Protein AF-A0AAD4MTK5-F1 (afdb_monomer_lite)

Sequence (621 aa):
MAFNGNLNHSFLPPDRYSRLIFHDARQKVRPLRPNRRDISMQPANNYTGFTRRPPPLSAYEHNFPVCVRSSTPVPTSRSRTVERKEDSDLRLTLMQKHLEAEQAKRMDVEKQIAVLTESYKTRIIGLESQLKECENSSSTIEELKKELKNKQKNELTAAQKCFDNLQQKDQELDKLGKRLEQKLRKYKSAAYKITAENKQYKKKLREADEREKSYRHSIIYNQAGNSKRLQVELESVPLRSAQREAEKIFYMQKLREQIDGLQICNDTLNSHIEQLEAEKKELKSQMEKGNEEFKGELERYKVELESTKSQNEQLKAINDGLQESSQKLMEIKKENSKLKGDLKRLQADLDSKADALYELRNKETERLMNSLAQNSGEACTDSPKVELEACQTELEKCIADLEKVQDDMIGIAAERDRFKEQLKIASENLEITEQKLRKAGVRMPAQECQQRNDEVNELMRKLDTCQEELENAKVDLQNCRDDVRGITAERDYVKEALEDSTQKFEKLNLMLDKELTQQRKAENEKLQQEIANSREVKAELVKAKKSIEVLSAKNEKLLTEWQRTSNLYIQSLTSQSNNDCKNFMDNQGPCPSMPDVVDEVIDLSDDDEMNPSKSKKNKQS

Foldseek 3Di:
DDDDDDDDDDDDDDDDDDDDDDDDDDDDDDDDDDDDDDDDDDDDDDDDDDDDDDDDDDDDDDDDDDDDDDDDDDDDDDDPDDPPVVVVVVVVVVVVVVVVVVVVVVVVVVVVVVVVVVVVVVVVVVVVVVVVVVVVVVVVVVVVVVVVVVVVVVVVVVVVVVVVVVVVVVVVVVVVVVVVVVVVVVVVVVVVVVVVVVVVVVVVVVVVVVVVVVVVVVVVVVVVVPPPPPDDDDDDDPVVVVVVVVVVVVVVVVVVVVVVVVVVVVVVVVVVVVVVVVVVVVVVVVVVVVVVVVVVVVVVVVVVVVVVVVVVVVVVVVVVVVVVVVVVVVVVVVVVVVVVVVVVVVVVVVVVVVVVVVVVVVVVVVVVVVVCVVPPDDDDDDPDPVVVVVVVVVVVVVVVVLVVVVVVLVVVVVVVVVVVVVVVVVVVVVVVVVVVCVVVVPDDDVVVVVVVVVVVVVVVVVVVVVVVVSVVVVVVSVVVVVVVVVVVVVVVVVVVVVVVVVVVVVVVVVVVVVVVVVVVVVVVVVVVVVVVVVVVVVVVVVVVVVVVVVVVVVVVVVVVVVVVVVVVVVVVVVVVVVVVVVVPVPDDDDDDDDDDDDDDPPDPDDDDDPDDDDDDDDDDD

Structure (mmCIF, N/CA/C/O backbone):
data_AF-A0AAD4MTK5-F1
#
_entry.id   AF-A0AAD4MTK5-F1
#
loop_
_atom_site.group_PDB
_atom_site.id
_atom_site.type_symbol
_atom_site.label_atom_id
_atom_site.label_alt_id
_atom_site.label_comp_id
_atom_site.label_asym_id
_atom_site.label_entity_id
_atom_site.label_seq_id
_atom_site.pdbx_PDB_ins_code
_atom_site.Cartn_x
_atom_site.Cartn_y
_atom_site.Cartn_z
_atom_site.occupancy
_atom_site.B_iso_or_equiv
_atom_site.auth_seq_id
_atom_site.auth_comp_id
_atom_site.auth_asym_id
_atom_site.auth_atom_id
_atom_site.pdbx_PDB_model_num
ATOM 1 N N . MET A 1 1 ? 25.275 39.234 -56.943 1.00 37.34 1 MET A N 1
ATOM 2 C CA . MET A 1 1 ? 24.036 39.835 -56.401 1.00 37.34 1 MET A CA 1
ATOM 3 C C . MET A 1 1 ? 23.460 38.871 -55.367 1.00 37.34 1 MET A C 1
ATOM 5 O O . MET A 1 1 ? 23.686 37.681 -55.519 1.00 37.34 1 MET A O 1
ATOM 9 N N . ALA A 1 2 ? 22.875 39.427 -54.301 1.00 40.09 2 ALA A N 1
ATOM 10 C CA . ALA A 1 2 ? 22.483 38.873 -52.988 1.00 40.09 2 ALA A CA 1
ATOM 11 C C . ALA A 1 2 ? 21.782 37.483 -52.985 1.00 40.09 2 ALA A C 1
ATOM 13 O O . ALA A 1 2 ? 21.247 37.087 -54.009 1.00 40.09 2 ALA A O 1
ATOM 14 N N . PHE A 1 3 ? 21.732 36.670 -51.918 1.00 37.09 3 PHE A N 1
ATOM 15 C CA . PHE A 1 3 ? 21.602 36.927 -50.474 1.00 37.09 3 PHE A CA 1
ATOM 16 C C . PHE A 1 3 ? 22.231 35.770 -49.659 1.00 37.09 3 PHE A C 1
ATOM 18 O O . PHE A 1 3 ? 22.005 34.603 -49.965 1.00 37.09 3 PHE A O 1
ATOM 25 N N . ASN A 1 4 ? 22.974 36.107 -48.600 1.00 42.88 4 ASN A N 1
ATOM 26 C CA . ASN A 1 4 ? 23.455 35.198 -47.552 1.00 42.88 4 ASN A CA 1
ATOM 27 C C . ASN A 1 4 ? 22.567 35.371 -46.310 1.00 42.88 4 ASN A C 1
ATOM 29 O O . ASN A 1 4 ? 22.383 36.499 -45.858 1.00 42.88 4 ASN A O 1
ATOM 33 N N . GLY A 1 5 ? 22.085 34.271 -45.730 1.00 37.62 5 GLY A N 1
ATOM 34 C CA . GLY A 1 5 ? 21.400 34.239 -44.435 1.00 37.62 5 GLY A CA 1
ATOM 35 C C . GLY A 1 5 ? 21.962 33.108 -43.583 1.00 37.62 5 GLY A C 1
ATOM 36 O O . GLY A 1 5 ? 21.460 31.992 -43.626 1.00 37.62 5 GLY A O 1
ATOM 37 N N . ASN A 1 6 ? 23.043 33.399 -42.859 1.00 38.56 6 ASN A N 1
ATOM 38 C CA . ASN A 1 6 ? 23.745 32.478 -41.968 1.00 38.56 6 ASN A CA 1
ATOM 39 C C . ASN A 1 6 ? 23.357 32.828 -40.521 1.00 38.56 6 ASN A C 1
ATOM 41 O O . ASN A 1 6 ? 23.722 33.901 -40.040 1.00 38.56 6 ASN A O 1
ATOM 45 N N . LEU A 1 7 ? 22.627 31.949 -39.832 1.00 43.53 7 LEU A N 1
ATOM 46 C CA . LEU A 1 7 ? 22.365 32.043 -38.391 1.00 43.53 7 LEU A CA 1
ATOM 47 C C . LEU A 1 7 ? 23.178 30.959 -37.677 1.00 43.53 7 LEU A C 1
ATOM 49 O O . LEU A 1 7 ? 22.771 29.805 -37.587 1.00 43.53 7 LEU A O 1
ATOM 53 N N . ASN A 1 8 ? 24.352 31.356 -37.184 1.00 37.06 8 ASN A N 1
ATOM 54 C CA . ASN A 1 8 ? 25.157 30.582 -36.246 1.00 37.06 8 ASN A CA 1
ATOM 55 C C . A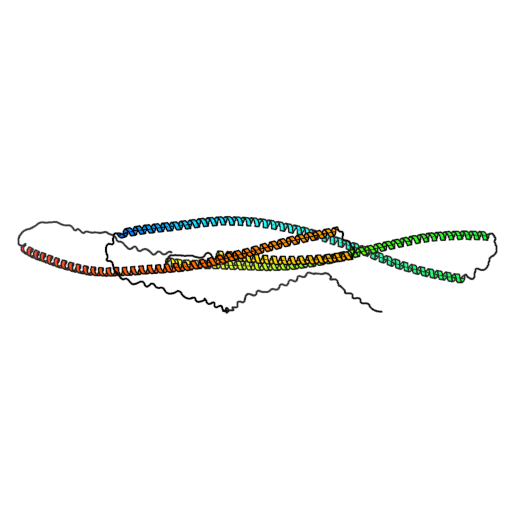SN A 1 8 ? 24.662 30.865 -34.822 1.00 37.06 8 ASN A C 1
ATOM 57 O O . ASN A 1 8 ? 24.884 31.959 -34.305 1.00 37.06 8 ASN A O 1
ATOM 61 N N . HIS A 1 9 ? 24.051 29.874 -34.171 1.00 41.12 9 HIS A N 1
ATOM 62 C CA . HIS A 1 9 ? 23.917 29.858 -32.717 1.00 41.12 9 HIS A CA 1
ATOM 63 C C . HIS A 1 9 ? 25.141 29.174 -32.101 1.00 41.12 9 HIS A C 1
ATOM 65 O O . HIS A 1 9 ? 25.381 27.982 -32.273 1.00 41.12 9 HIS A O 1
ATOM 71 N N . SER A 1 10 ? 25.925 29.971 -31.387 1.00 36.31 10 SER A N 1
ATOM 72 C CA . SER A 1 10 ? 27.044 29.572 -30.543 1.00 36.31 10 SER A CA 1
ATOM 73 C C . SER A 1 10 ? 26.555 28.855 -29.280 1.00 36.31 10 SER A C 1
ATOM 75 O O . SER A 1 10 ? 25.963 29.484 -28.405 1.00 36.31 10 SER A O 1
ATOM 77 N N . PHE A 1 11 ? 26.849 27.558 -29.168 1.00 39.09 11 PHE A N 1
ATOM 78 C CA . PHE A 1 11 ? 26.821 26.811 -27.909 1.00 39.09 11 PHE A CA 1
ATOM 79 C C . PHE A 1 11 ? 28.220 26.857 -27.279 1.00 39.09 11 PHE A C 1
ATOM 81 O O . PHE A 1 11 ? 29.185 26.343 -27.846 1.00 39.09 11 PHE A O 1
ATOM 88 N N . LEU A 1 12 ? 28.331 27.506 -26.120 1.00 41.00 12 LEU A N 1
ATOM 89 C CA . LEU A 1 12 ? 29.497 27.434 -25.236 1.00 41.00 12 LEU A CA 1
ATOM 90 C C . LEU A 1 12 ? 29.438 26.137 -24.401 1.00 41.00 12 LEU A C 1
ATOM 92 O O . LEU A 1 12 ? 28.340 25.716 -24.033 1.00 41.00 12 LEU A O 1
ATOM 96 N N . PRO A 1 13 ? 30.582 25.514 -24.063 1.00 46.22 13 PRO A N 1
ATOM 97 C CA . PRO A 1 13 ? 30.622 24.346 -23.188 1.00 46.22 13 PRO A CA 1
ATOM 98 C C . PRO A 1 13 ? 30.646 24.764 -21.703 1.00 46.22 13 PRO A C 1
ATOM 100 O O . PRO A 1 13 ? 31.286 25.765 -21.372 1.00 46.22 13 PRO A O 1
ATOM 103 N N . PRO A 1 14 ? 30.015 24.011 -20.781 1.00 52.25 14 PRO A N 1
ATOM 104 C CA . PRO A 1 14 ? 30.216 24.223 -19.357 1.00 52.25 14 PRO A CA 1
ATOM 105 C C . PRO A 1 14 ? 31.459 23.457 -18.901 1.00 52.25 14 PRO A C 1
ATOM 107 O O . PRO A 1 14 ? 31.506 22.225 -18.928 1.00 52.25 14 PRO A O 1
ATOM 110 N N . ASP A 1 15 ? 32.469 24.214 -18.484 1.00 44.22 15 ASP A N 1
ATOM 111 C CA . ASP A 1 15 ? 33.657 23.679 -17.840 1.00 44.22 15 ASP A CA 1
ATOM 112 C C . ASP A 1 15 ? 33.429 23.448 -16.340 1.00 44.22 15 ASP A C 1
ATOM 114 O O . ASP A 1 15 ? 32.624 24.100 -15.671 1.00 44.22 15 ASP A O 1
ATOM 118 N N . ARG A 1 16 ? 34.172 22.464 -15.843 1.00 48.12 16 ARG A N 1
ATOM 119 C CA . ARG A 1 16 ? 34.209 21.944 -14.472 1.00 48.12 16 ARG A CA 1
ATOM 120 C C . ARG A 1 16 ? 34.618 23.025 -13.461 1.00 48.12 16 ARG A C 1
ATOM 122 O O . ARG A 1 16 ? 35.443 23.861 -13.791 1.00 48.12 16 ARG A O 1
ATOM 129 N N . TYR A 1 17 ? 34.120 22.939 -12.222 1.00 40.00 17 TYR A N 1
ATOM 130 C CA . TYR A 1 17 ? 34.888 22.928 -10.954 1.00 40.00 17 TYR A CA 1
ATOM 131 C C . TYR A 1 17 ? 33.959 23.188 -9.753 1.00 40.00 17 TYR A C 1
ATOM 133 O O . TYR A 1 17 ? 33.765 24.316 -9.307 1.00 40.00 17 TYR A O 1
ATOM 141 N N . SER A 1 18 ? 33.436 22.110 -9.170 1.00 36.66 18 SER A N 1
ATOM 142 C CA . SER A 1 18 ? 32.829 22.111 -7.837 1.00 36.66 18 SER A CA 1
ATOM 143 C C . SER A 1 18 ? 33.950 22.110 -6.792 1.00 36.66 18 SER A C 1
ATOM 145 O O . SER A 1 18 ? 34.540 21.068 -6.508 1.00 36.66 18 SER A O 1
ATOM 147 N N . ARG A 1 19 ? 34.283 23.277 -6.230 1.00 36.41 19 ARG A N 1
ATOM 148 C CA . ARG A 1 19 ? 35.091 23.378 -5.006 1.00 36.41 19 ARG A CA 1
ATOM 149 C C . ARG A 1 19 ? 34.169 23.554 -3.804 1.00 36.41 19 ARG A C 1
ATOM 151 O O . ARG A 1 19 ? 33.497 24.568 -3.660 1.00 36.41 19 ARG A O 1
ATOM 158 N N . LEU A 1 20 ? 34.195 22.532 -2.955 1.00 43.53 20 LEU A N 1
ATOM 159 C CA . LEU A 1 20 ? 33.837 22.537 -1.541 1.00 43.53 20 LEU A CA 1
ATOM 160 C C . LEU A 1 20 ? 34.254 23.833 -0.834 1.00 43.53 20 LEU A C 1
ATOM 162 O O . LEU A 1 20 ? 35.450 24.101 -0.763 1.00 43.53 20 LEU A O 1
ATOM 166 N N . ILE A 1 21 ? 33.295 24.535 -0.222 1.00 39.69 21 ILE A N 1
ATOM 167 C CA . ILE A 1 21 ? 33.479 25.253 1.049 1.00 39.69 21 ILE A CA 1
ATOM 168 C C . ILE A 1 21 ? 32.164 25.135 1.838 1.00 39.69 21 ILE A C 1
ATOM 170 O O . ILE A 1 21 ? 31.184 25.811 1.540 1.00 39.69 21 ILE A O 1
ATOM 174 N N . PHE A 1 22 ? 32.143 24.262 2.849 1.00 36.38 22 PHE A N 1
ATOM 175 C CA . PHE A 1 22 ? 31.174 24.340 3.942 1.00 36.38 22 PHE A CA 1
ATOM 176 C C . PHE A 1 22 ? 31.601 25.503 4.839 1.00 36.38 22 PHE A C 1
ATOM 178 O O . PHE A 1 22 ? 32.640 25.418 5.492 1.00 36.38 22 PHE A O 1
ATOM 185 N N . HIS A 1 23 ? 30.814 26.580 4.871 1.00 38.41 23 HIS A N 1
ATOM 186 C CA . HIS A 1 23 ? 30.919 27.579 5.927 1.00 38.41 23 HIS A CA 1
ATOM 187 C C . HIS A 1 23 ? 29.821 27.349 6.962 1.00 38.41 23 HIS A C 1
ATOM 189 O O . HIS A 1 23 ? 28.627 27.486 6.708 1.00 38.41 23 HIS A O 1
ATOM 195 N N . ASP A 1 24 ? 30.308 26.966 8.132 1.00 43.88 24 ASP A N 1
ATOM 196 C CA . ASP A 1 24 ? 29.652 26.874 9.421 1.00 43.88 24 ASP A CA 1
ATOM 197 C C . ASP A 1 24 ? 28.956 28.206 9.768 1.00 43.88 24 ASP A C 1
ATOM 199 O O . ASP A 1 24 ? 29.605 29.248 9.884 1.00 43.88 24 ASP A O 1
ATOM 203 N N . ALA A 1 25 ? 27.631 28.184 9.925 1.00 39.53 25 ALA A N 1
ATOM 204 C CA . ALA A 1 25 ? 26.854 29.314 10.423 1.00 39.53 25 ALA A CA 1
ATOM 205 C C . ALA A 1 25 ? 25.934 28.844 11.552 1.00 39.53 25 ALA A C 1
ATOM 207 O O . ALA A 1 25 ? 24.744 28.581 11.387 1.00 39.53 25 ALA A O 1
ATOM 208 N N . ARG A 1 26 ? 26.527 28.777 12.745 1.00 41.78 26 ARG A N 1
ATOM 209 C CA . ARG A 1 26 ? 25.822 28.811 14.026 1.00 41.78 26 ARG A CA 1
ATOM 210 C C . ARG A 1 26 ? 24.944 30.063 14.088 1.00 41.78 26 ARG A C 1
ATOM 212 O O . ARG A 1 26 ? 25.461 31.158 14.299 1.00 41.78 26 ARG A O 1
ATOM 219 N N . GLN A 1 27 ? 23.625 29.906 14.027 1.00 39.84 27 GLN A N 1
ATOM 220 C CA . GLN A 1 27 ? 22.711 30.897 14.591 1.00 39.84 27 GLN A CA 1
ATOM 221 C C . GLN A 1 27 ? 21.970 30.316 15.792 1.00 39.84 27 GLN A C 1
ATOM 223 O O . GLN A 1 27 ? 21.125 29.432 15.704 1.00 39.84 27 GLN A O 1
ATOM 228 N N . LYS A 1 28 ? 22.362 30.854 16.948 1.00 44.47 28 LYS A N 1
ATOM 229 C CA . LYS A 1 28 ? 21.660 30.794 18.223 1.00 44.47 28 LYS A CA 1
ATOM 230 C C . LYS A 1 28 ? 20.268 31.407 18.046 1.00 44.47 28 LYS A C 1
ATOM 232 O O . LYS A 1 28 ? 20.177 32.608 17.813 1.00 44.47 28 LYS A O 1
ATOM 237 N N . VAL A 1 29 ? 19.211 30.638 18.285 1.00 36.72 29 VAL A N 1
ATOM 238 C CA . VAL A 1 29 ? 17.901 31.197 18.639 1.00 36.72 29 VAL A CA 1
ATOM 239 C C . VAL A 1 29 ? 17.520 30.656 20.013 1.00 36.72 29 VAL A C 1
ATOM 241 O O . VAL A 1 29 ? 17.461 29.451 20.245 1.00 36.72 29 VAL A O 1
ATOM 244 N N . ARG A 1 30 ? 17.381 31.592 20.954 1.00 37.56 30 ARG A N 1
ATOM 245 C CA . ARG A 1 30 ? 16.970 31.387 22.347 1.00 37.56 30 ARG A CA 1
ATOM 246 C C . ARG A 1 30 ? 15.492 30.969 22.437 1.00 37.56 30 ARG A C 1
ATOM 248 O O . ARG A 1 30 ? 14.726 31.259 21.522 1.00 37.56 30 ARG A O 1
ATOM 255 N N . PRO A 1 31 ? 15.081 30.342 23.555 1.00 45.62 31 PRO A N 1
ATOM 256 C CA . PRO A 1 31 ? 13.741 29.799 23.724 1.00 45.62 31 PRO A CA 1
ATOM 257 C C . PRO A 1 31 ? 12.745 30.899 24.109 1.00 45.62 31 PRO A C 1
ATOM 259 O O . PRO A 1 31 ? 13.020 31.699 25.004 1.00 45.62 31 PRO A O 1
ATOM 262 N N . LEU A 1 32 ? 11.562 30.897 23.494 1.00 35.44 32 LEU A N 1
ATOM 263 C CA . LEU A 1 32 ? 10.401 31.621 24.008 1.00 35.44 32 LEU A CA 1
ATOM 264 C C . LEU A 1 32 ? 9.486 30.631 24.731 1.00 35.44 32 LEU A C 1
ATOM 266 O O . LEU A 1 32 ? 8.915 29.718 24.139 1.00 35.44 32 LEU A O 1
ATOM 270 N N . ARG A 1 33 ? 9.416 30.810 26.050 1.00 39.12 33 ARG A N 1
ATOM 271 C CA . ARG A 1 33 ? 8.432 30.218 26.962 1.00 39.12 33 ARG A CA 1
ATOM 272 C C . ARG A 1 33 ? 7.145 31.079 26.982 1.00 39.12 33 ARG A C 1
ATOM 274 O O . ARG A 1 33 ? 7.134 32.154 26.387 1.00 39.12 33 ARG A O 1
ATOM 281 N N . PRO A 1 34 ? 6.052 30.587 27.595 1.00 46.91 34 PRO A N 1
ATOM 282 C CA . PRO A 1 34 ? 4.705 30.648 27.038 1.00 46.91 34 PRO A CA 1
ATOM 283 C C . PRO A 1 34 ? 3.917 31.876 27.496 1.00 46.91 34 PRO A C 1
ATOM 285 O O . PRO A 1 34 ? 4.062 32.325 28.631 1.00 46.91 34 PRO A O 1
ATOM 288 N N . ASN A 1 35 ? 2.999 32.346 26.649 1.00 38.03 35 ASN A N 1
ATOM 289 C CA . ASN A 1 35 ? 1.960 33.283 27.062 1.00 38.03 35 ASN A CA 1
ATOM 290 C C . ASN A 1 35 ? 0.647 32.536 27.315 1.00 38.03 35 ASN A C 1
ATOM 292 O O . ASN A 1 35 ? -0.043 32.120 26.388 1.00 38.03 35 ASN A O 1
ATOM 296 N N . ARG A 1 36 ? 0.309 32.426 28.605 1.00 41.62 36 ARG A N 1
ATOM 297 C CA . ARG A 1 36 ? -1.070 32.435 29.102 1.00 41.62 36 ARG A CA 1
ATOM 298 C C . ARG A 1 36 ? -1.744 33.728 28.641 1.00 41.62 36 ARG A C 1
ATOM 300 O O . ARG A 1 36 ? -1.227 34.798 28.959 1.00 41.62 36 ARG A O 1
ATOM 307 N N . ARG A 1 37 ? -2.914 33.634 28.010 1.00 45.28 37 ARG A N 1
ATOM 308 C CA . ARG A 1 37 ? -4.016 34.580 28.231 1.00 45.28 37 ARG A CA 1
ATOM 309 C C . ARG A 1 37 ? -5.345 33.850 28.142 1.00 45.28 37 ARG A C 1
ATOM 311 O O . ARG A 1 37 ? -5.627 33.169 27.162 1.00 45.28 37 ARG A O 1
ATOM 318 N N . ASP A 1 38 ? -6.105 34.041 29.205 1.00 40.09 38 ASP A N 1
ATOM 319 C CA . ASP A 1 38 ? -7.526 33.796 29.343 1.00 40.09 38 ASP A CA 1
ATOM 320 C C . ASP A 1 38 ? -8.320 34.526 28.254 1.00 40.09 38 ASP A C 1
ATOM 322 O O . ASP A 1 38 ? -8.115 35.722 28.037 1.00 40.09 38 ASP A O 1
ATOM 326 N N . ILE A 1 39 ? -9.270 33.827 27.629 1.00 41.81 39 ILE A N 1
ATOM 327 C CA . ILE A 1 39 ? -10.496 34.430 27.099 1.00 41.81 39 ILE A CA 1
ATOM 328 C C . ILE A 1 39 ? -11.655 33.511 27.489 1.00 41.81 39 ILE A C 1
ATOM 330 O O . ILE A 1 39 ? -11.852 32.431 26.940 1.00 41.81 39 ILE A O 1
ATOM 334 N N . SER A 1 40 ? -12.409 33.973 28.479 1.00 40.75 40 SER A N 1
ATOM 335 C CA . SER A 1 40 ? -13.790 33.593 28.734 1.00 40.75 40 SER A CA 1
ATOM 336 C C . SER A 1 40 ? -14.695 34.088 27.603 1.00 40.75 40 SER A C 1
ATOM 338 O O . SER A 1 40 ? -14.528 35.237 27.196 1.00 40.75 40 SER A O 1
ATOM 340 N N . MET A 1 41 ? -15.695 33.291 27.212 1.00 35.38 41 MET A N 1
ATOM 341 C CA . MET A 1 41 ? -17.114 33.671 27.025 1.00 35.38 41 MET A CA 1
ATOM 342 C C . MET A 1 41 ? -17.808 32.874 25.904 1.00 35.38 41 MET A C 1
ATOM 344 O O . MET A 1 41 ? -17.530 33.050 24.726 1.00 35.38 41 MET A O 1
ATOM 348 N N . GLN A 1 42 ? -18.808 32.113 26.363 1.00 37.22 42 GLN A N 1
ATOM 349 C CA . GLN A 1 42 ? -20.104 31.787 25.752 1.00 37.22 42 GLN A CA 1
ATOM 350 C C . GLN A 1 42 ? -20.233 30.660 24.704 1.00 37.22 42 GLN A C 1
ATOM 352 O O . GLN A 1 42 ? -19.663 30.737 23.619 1.00 37.22 42 GLN A O 1
ATOM 357 N N . PRO A 1 43 ? -21.098 29.657 24.979 1.00 44.94 43 PRO A N 1
ATOM 358 C CA . PRO A 1 43 ? -21.655 28.779 23.961 1.00 44.94 43 PRO A CA 1
ATOM 359 C C . PRO A 1 43 ? -22.849 29.449 23.264 1.00 44.94 43 PRO A C 1
ATOM 361 O O . PRO A 1 43 ? -23.765 29.970 23.905 1.00 44.94 43 PRO A O 1
ATOM 364 N N . ALA A 1 44 ? -22.839 29.415 21.933 1.00 38.38 44 ALA A N 1
ATOM 365 C CA . ALA A 1 44 ? -23.955 29.832 21.102 1.00 38.38 44 ALA A CA 1
ATOM 366 C C . ALA A 1 44 ? -25.111 28.825 21.227 1.00 38.38 44 ALA A C 1
ATOM 368 O O . ALA A 1 44 ? -25.019 27.683 20.781 1.00 38.38 44 ALA A O 1
ATOM 369 N N . ASN A 1 45 ? -26.211 29.281 21.824 1.00 42.66 45 ASN A N 1
ATOM 370 C CA . ASN A 1 45 ? -27.533 28.695 21.658 1.00 42.66 45 ASN A CA 1
ATOM 371 C C . ASN A 1 45 ? -27.958 28.838 20.193 1.00 42.66 45 ASN A C 1
ATOM 373 O O . ASN A 1 45 ? -28.167 29.959 19.741 1.00 42.66 45 ASN A O 1
ATOM 377 N N . ASN A 1 46 ? -28.174 27.725 19.495 1.00 40.72 46 ASN A N 1
ATOM 378 C CA . ASN A 1 46 ? -29.032 27.695 18.313 1.00 40.72 46 ASN A CA 1
ATOM 379 C C . ASN A 1 46 ? -30.124 26.643 18.516 1.00 40.72 46 ASN A C 1
ATOM 381 O O . ASN A 1 46 ? -29.957 25.453 18.266 1.00 40.72 46 ASN A O 1
ATOM 385 N N . TYR A 1 47 ? -31.244 27.154 19.024 1.00 38.34 47 TYR A N 1
ATOM 386 C CA . TYR A 1 47 ? -32.566 26.550 19.051 1.00 38.34 47 TYR A CA 1
ATOM 387 C C . TYR A 1 47 ? -33.240 26.783 17.692 1.00 38.34 47 TYR A C 1
ATOM 389 O O . TYR A 1 47 ? -33.576 27.915 17.365 1.00 38.34 47 TYR A O 1
ATOM 397 N N . THR A 1 48 ? -33.493 25.713 16.946 1.00 39.84 48 THR A N 1
ATOM 398 C CA . THR A 1 48 ? -34.556 25.569 15.930 1.00 39.84 48 THR A CA 1
ATOM 399 C C . THR A 1 48 ? -34.746 24.055 15.802 1.00 39.84 48 THR A C 1
ATOM 401 O O . THR A 1 48 ? -33.772 23.356 15.569 1.00 39.84 48 THR A O 1
ATOM 404 N N . GLY A 1 49 ? -35.883 23.404 16.006 1.00 40.53 49 GLY A N 1
ATOM 405 C CA . GLY A 1 49 ? -37.270 23.807 15.886 1.00 40.53 49 GLY A CA 1
ATOM 406 C C . GLY A 1 49 ? -37.965 22.651 15.168 1.00 40.53 49 GLY A C 1
ATOM 407 O O . GLY A 1 49 ? -37.957 22.627 13.949 1.00 40.53 49 GLY A O 1
ATOM 408 N N . PHE A 1 50 ? -38.517 21.676 15.897 1.00 37.34 50 PHE A N 1
ATOM 409 C CA . PHE A 1 50 ? -39.451 20.692 15.337 1.00 37.34 50 PHE A CA 1
ATOM 410 C C . PHE A 1 50 ? -40.462 20.268 16.400 1.00 37.34 50 PHE A C 1
ATOM 412 O O . PHE A 1 50 ? -40.207 19.447 17.275 1.00 37.34 50 PHE A O 1
ATOM 419 N N . THR A 1 51 ? -41.642 20.868 16.304 1.00 43.44 51 THR A N 1
ATOM 420 C CA . THR A 1 51 ? -42.863 20.441 16.970 1.00 43.44 51 THR A CA 1
ATOM 421 C C . THR A 1 51 ? -43.439 19.236 16.222 1.00 43.44 51 THR A C 1
ATOM 423 O O . THR A 1 51 ? -43.840 19.342 15.065 1.00 43.44 51 THR A O 1
ATOM 426 N N . ARG A 1 52 ? -43.541 18.079 16.885 1.00 38.28 52 ARG A N 1
ATOM 427 C CA . ARG A 1 52 ? -44.491 17.028 16.496 1.00 38.28 52 ARG A CA 1
ATOM 428 C C . ARG A 1 52 ? -45.469 16.796 17.641 1.00 38.28 52 ARG A C 1
ATOM 430 O O . ARG A 1 52 ? -45.113 16.299 18.701 1.00 38.28 52 ARG A O 1
ATOM 437 N N . ARG A 1 53 ? -46.710 17.218 17.392 1.00 38.62 53 ARG A N 1
ATOM 438 C CA . ARG A 1 53 ? -47.915 16.827 18.128 1.00 38.62 53 ARG A CA 1
ATOM 439 C C . ARG A 1 53 ? -48.107 15.305 18.047 1.00 38.62 53 ARG A C 1
ATOM 441 O O . ARG A 1 53 ? -47.913 14.764 16.958 1.00 38.62 53 ARG A O 1
ATOM 448 N N . PRO A 1 54 ? -48.614 14.643 19.096 1.00 45.09 54 PRO A N 1
ATOM 449 C CA . PRO A 1 54 ? -49.378 13.414 18.941 1.00 45.09 54 PRO A CA 1
ATOM 450 C C . PRO A 1 54 ? -50.875 13.727 18.696 1.00 45.09 54 PRO A C 1
ATOM 452 O O . PRO A 1 54 ? -51.350 14.802 19.084 1.00 45.09 54 PRO A O 1
ATOM 455 N N . PRO A 1 55 ? -51.622 12.836 18.019 1.00 56.06 55 PRO A N 1
ATOM 456 C CA . PRO A 1 55 ? -53.036 13.035 17.704 1.00 56.06 55 PRO A CA 1
ATOM 457 C C . PRO A 1 55 ? -53.955 12.688 18.894 1.00 56.06 55 PRO A C 1
ATOM 459 O O . PRO A 1 55 ? -53.542 11.950 19.790 1.00 56.06 55 PRO A O 1
ATOM 462 N N . PRO A 1 56 ? -55.214 13.172 18.900 1.00 55.50 56 PRO A N 1
ATOM 463 C CA . PRO A 1 56 ? -56.224 12.792 19.879 1.00 55.50 56 PRO A CA 1
ATOM 464 C C . PRO A 1 56 ? -57.141 11.692 19.322 1.00 55.50 56 PRO A C 1
ATOM 466 O O . PRO A 1 56 ? -57.711 11.858 18.249 1.00 55.50 56 PRO A O 1
ATOM 469 N N . LEU A 1 57 ? -57.340 10.608 20.072 1.00 41.09 57 LEU A N 1
ATOM 470 C CA . LEU A 1 57 ? -58.453 9.659 19.913 1.00 41.09 57 LEU A CA 1
ATOM 471 C C . LEU A 1 57 ? -58.795 9.168 21.331 1.00 41.09 57 LEU A C 1
ATOM 473 O O . LEU A 1 57 ? -57.957 8.566 21.989 1.00 41.09 57 LEU A O 1
ATOM 477 N N . SER A 1 58 ? -59.824 9.701 21.991 1.00 42.16 58 SER A N 1
ATOM 478 C CA . SER A 1 58 ? -61.265 9.452 21.822 1.00 42.16 58 SER A CA 1
ATOM 479 C C . SER A 1 58 ? -61.721 8.083 22.339 1.00 42.16 58 SER A C 1
ATOM 481 O O . SER A 1 58 ? -61.374 7.057 21.768 1.00 42.16 58 SER A O 1
ATOM 483 N N . ALA A 1 59 ? -62.597 8.159 23.346 1.00 44.53 59 ALA A N 1
ATOM 484 C CA . ALA A 1 59 ? -63.637 7.202 23.719 1.00 44.53 59 ALA A CA 1
ATOM 485 C C . ALA A 1 59 ? -63.197 5.813 24.213 1.00 44.53 59 ALA A C 1
ATOM 487 O O . ALA A 1 59 ? -63.002 4.899 23.424 1.00 44.53 59 ALA A O 1
ATOM 488 N N . TYR A 1 60 ? -63.217 5.625 25.537 1.00 37.97 60 TYR A N 1
ATOM 489 C CA . TYR A 1 60 ? -63.854 4.436 26.102 1.00 37.97 60 TYR A CA 1
ATOM 490 C C . TYR A 1 60 ? -64.707 4.821 27.306 1.00 37.97 60 TYR A C 1
ATOM 492 O O . TYR A 1 60 ? -64.299 5.574 28.192 1.00 37.97 60 TYR A O 1
ATOM 500 N N . GLU A 1 61 ? -65.941 4.354 27.221 1.00 36.84 61 GLU A N 1
ATOM 501 C CA . GLU A 1 61 ? -67.095 4.712 28.016 1.00 36.84 61 GLU A CA 1
ATOM 502 C C . GLU A 1 61 ? -67.050 4.136 29.432 1.00 36.84 61 GLU A C 1
ATOM 504 O O . GLU A 1 61 ? -66.429 3.116 29.731 1.00 36.84 61 GLU A O 1
ATOM 509 N N . HIS A 1 62 ? -67.785 4.831 30.292 1.00 43.91 62 HIS A N 1
ATOM 510 C CA . HIS A 1 62 ? -68.252 4.397 31.594 1.00 43.91 62 HIS A CA 1
ATOM 511 C C . HIS A 1 62 ? -68.822 2.974 31.595 1.00 43.91 62 HIS A C 1
ATOM 513 O O . HIS A 1 62 ? -69.693 2.663 30.793 1.00 43.91 62 HIS A O 1
ATOM 519 N N . ASN A 1 63 ? -68.450 2.179 32.603 1.00 38.59 63 ASN A N 1
ATOM 520 C CA . ASN A 1 63 ? -69.375 1.257 33.264 1.00 38.59 63 ASN A CA 1
ATOM 521 C C . ASN A 1 63 ? -68.908 0.965 34.698 1.00 38.59 63 ASN A C 1
ATOM 523 O O . ASN A 1 63 ? -67.997 0.179 34.945 1.00 38.59 63 ASN A O 1
ATOM 527 N N . PHE A 1 64 ? -69.558 1.636 35.649 1.00 39.75 64 PHE A N 1
ATOM 528 C CA . PHE A 1 64 ? -69.594 1.264 37.061 1.00 39.75 64 PHE A CA 1
ATOM 529 C C . PHE A 1 64 ? -70.608 0.128 37.256 1.00 39.75 64 PHE A C 1
ATOM 531 O O . PHE A 1 64 ? -71.744 0.280 36.806 1.00 39.75 64 PHE A O 1
ATOM 538 N N . PRO A 1 65 ? -70.309 -0.912 38.051 1.00 47.91 65 PRO A N 1
ATOM 539 C CA . PRO A 1 65 ? -71.334 -1.604 38.802 1.00 47.91 65 PRO A CA 1
ATOM 540 C C . PRO A 1 65 ? -71.371 -1.051 40.229 1.00 47.91 65 PRO A C 1
ATOM 542 O O . PRO A 1 65 ? -70.444 -1.189 41.028 1.00 47.91 65 PRO A O 1
ATOM 545 N N . VAL A 1 66 ? -72.492 -0.404 40.526 1.00 47.78 66 VAL A N 1
ATOM 546 C CA . VAL A 1 66 ? -72.985 -0.120 41.871 1.00 47.78 66 VAL A CA 1
ATOM 547 C C . VAL A 1 66 ? -73.195 -1.455 42.590 1.00 47.78 66 VAL A C 1
ATOM 549 O O . VAL A 1 66 ? -74.070 -2.221 42.198 1.00 47.78 66 VAL A O 1
ATOM 552 N N . CYS A 1 67 ? -72.438 -1.725 43.658 1.00 35.56 67 CYS A N 1
ATOM 553 C CA . CYS A 1 67 ? -72.752 -2.801 44.600 1.00 35.56 67 CYS A CA 1
ATOM 554 C C . CYS A 1 67 ? -73.154 -2.229 45.964 1.00 35.56 67 CYS A C 1
ATOM 556 O O . CYS A 1 67 ? -72.356 -1.743 46.761 1.00 35.56 67 CYS A O 1
ATOM 558 N N . VAL A 1 68 ? -74.471 -2.276 46.125 1.00 37.12 68 VAL A N 1
ATOM 559 C CA . VAL A 1 68 ? -75.344 -2.229 47.294 1.00 37.12 68 VAL A CA 1
ATOM 560 C C . VAL A 1 68 ? -74.672 -2.545 48.639 1.00 37.12 68 VAL A C 1
ATOM 562 O O . VAL A 1 68 ? -74.088 -3.603 48.854 1.00 37.12 68 VAL A O 1
ATOM 565 N N . ARG A 1 69 ? -74.872 -1.619 49.585 1.00 42.84 69 ARG A N 1
ATOM 566 C CA . ARG A 1 69 ? -74.729 -1.815 51.032 1.00 42.84 69 ARG A CA 1
ATOM 567 C C . ARG A 1 69 ? -75.661 -2.934 51.512 1.00 42.84 69 ARG A C 1
ATOM 569 O O . ARG A 1 69 ? -76.875 -2.791 51.400 1.00 42.84 69 ARG A O 1
ATOM 576 N N . SER A 1 70 ? -75.118 -3.956 52.167 1.00 35.50 70 SER A N 1
ATOM 577 C CA . SER A 1 70 ? -75.880 -4.824 53.072 1.00 35.50 70 SER A CA 1
ATOM 578 C C . SER A 1 70 ? -75.171 -4.918 54.421 1.00 35.50 70 SER A C 1
ATOM 580 O O . SER A 1 70 ? -74.149 -5.577 54.581 1.00 35.50 70 SER A O 1
ATOM 582 N N . SER A 1 71 ? -75.736 -4.207 55.388 1.00 46.00 71 SER A N 1
ATOM 583 C CA . SER A 1 71 ? -75.571 -4.383 56.829 1.00 46.00 71 SER A CA 1
ATOM 584 C C . SER A 1 71 ? -76.047 -5.766 57.285 1.00 46.00 71 SER A C 1
ATOM 586 O O . SER A 1 71 ? -77.108 -6.178 56.821 1.00 46.00 71 SER A O 1
ATOM 588 N N . THR A 1 72 ? -75.324 -6.427 58.204 1.00 40.62 72 THR A N 1
ATOM 589 C CA . THR A 1 72 ? -75.767 -7.395 59.259 1.00 40.62 72 THR A CA 1
ATOM 590 C C . THR A 1 72 ? -74.527 -8.117 59.864 1.00 40.62 72 THR A C 1
ATOM 592 O O . THR A 1 72 ? -73.422 -7.851 59.397 1.00 40.62 72 THR A O 1
ATOM 595 N N . PRO A 1 73 ? -74.602 -8.845 61.004 1.00 47.22 73 PRO A N 1
ATOM 596 C CA . PRO A 1 73 ? -74.222 -8.298 62.304 1.00 47.22 73 PRO A CA 1
ATOM 597 C C . PRO A 1 73 ? -73.073 -9.071 62.993 1.00 47.22 73 PRO A C 1
ATOM 599 O O . PRO A 1 73 ? -72.653 -10.148 62.585 1.00 47.22 73 PRO A O 1
ATOM 602 N N . VAL A 1 74 ? -72.604 -8.486 64.094 1.00 51.03 74 VAL A N 1
ATOM 603 C CA . VAL A 1 74 ? -71.682 -9.032 65.104 1.00 51.03 74 VAL A CA 1
ATOM 604 C C . VAL A 1 74 ? -72.016 -10.483 65.507 1.00 51.03 74 VAL A C 1
ATOM 606 O O . VAL A 1 74 ? -73.156 -10.725 65.910 1.00 51.03 74 VAL A O 1
ATOM 609 N N . PRO A 1 75 ? -71.037 -11.413 65.555 1.00 42.06 75 PRO A N 1
ATOM 610 C CA . PRO A 1 75 ? -71.146 -12.620 66.355 1.00 42.06 75 PRO A CA 1
ATOM 611 C C . PRO A 1 75 ? -70.327 -12.501 67.646 1.00 42.06 75 PRO A C 1
ATOM 613 O O . PRO A 1 75 ? -69.141 -12.174 67.680 1.00 42.06 75 PRO A O 1
ATOM 616 N N . THR A 1 76 ? -71.029 -12.784 68.730 1.00 43.56 76 THR A N 1
ATOM 617 C CA . THR A 1 76 ? -70.550 -12.962 70.093 1.00 43.56 76 THR A CA 1
ATOM 618 C C . THR A 1 76 ? -69.536 -14.099 70.230 1.00 43.56 76 THR A C 1
ATOM 620 O O . THR A 1 76 ? -69.746 -15.219 69.774 1.00 43.56 76 THR A O 1
ATOM 623 N N . SER A 1 77 ? -68.471 -13.771 70.955 1.00 49.53 77 SER A N 1
ATOM 624 C CA . SER A 1 77 ? -67.642 -14.607 71.827 1.00 49.53 77 SER A CA 1
ATOM 625 C C . SER A 1 77 ? -68.187 -15.995 72.213 1.00 49.53 77 SER A C 1
ATOM 627 O O . SER A 1 77 ? -69.133 -16.093 72.992 1.00 49.53 77 SER A O 1
ATOM 629 N N . ARG A 1 78 ? -67.470 -17.065 71.822 1.00 42.53 78 ARG A N 1
ATOM 630 C CA . ARG A 1 78 ? -67.204 -18.254 72.668 1.00 42.53 78 ARG A CA 1
ATOM 631 C C . ARG A 1 78 ? -66.173 -19.219 72.054 1.00 42.53 78 ARG A C 1
ATOM 633 O O . ARG A 1 78 ? -66.200 -19.486 70.865 1.00 42.53 78 ARG A O 1
ATOM 640 N N . SER A 1 79 ? -65.338 -19.775 72.940 1.00 43.12 79 SER A N 1
ATOM 641 C CA . SER A 1 79 ? -64.453 -20.947 72.781 1.00 43.12 79 SER A CA 1
ATOM 642 C C . SER A 1 79 ? -63.154 -20.783 71.968 1.00 43.12 79 SER A C 1
ATOM 644 O O . SER A 1 79 ? -62.987 -21.334 70.889 1.00 43.12 79 SER A O 1
ATOM 646 N N . ARG A 1 80 ? -62.179 -20.068 72.548 1.00 47.19 80 ARG A N 1
ATOM 647 C CA . ARG A 1 80 ? -60.761 -20.089 72.147 1.00 47.19 80 ARG A CA 1
ATOM 648 C C . ARG A 1 80 ? -60.004 -21.061 73.052 1.00 47.19 80 ARG A C 1
ATOM 650 O O . ARG A 1 80 ? -59.698 -20.656 74.164 1.00 47.19 80 ARG A O 1
ATOM 657 N N . THR A 1 81 ? -59.657 -22.260 72.583 1.00 48.53 81 THR A N 1
ATOM 658 C CA . THR A 1 81 ? -58.481 -23.008 73.100 1.00 48.53 81 THR A CA 1
ATOM 659 C C . THR A 1 81 ? -58.070 -24.239 72.279 1.00 48.53 81 THR A C 1
ATOM 661 O O . THR A 1 81 ? -56.939 -24.678 72.456 1.00 48.53 81 THR A O 1
ATOM 664 N N . VAL A 1 82 ? -58.887 -24.771 71.357 1.00 48.16 82 VAL A N 1
ATOM 665 C CA . VAL A 1 82 ? -58.548 -26.029 70.641 1.00 48.16 82 VAL A CA 1
ATOM 666 C C . VAL A 1 82 ? -58.055 -25.826 69.192 1.00 48.16 82 VAL A C 1
ATOM 668 O O . VAL A 1 82 ? -57.204 -26.584 68.744 1.00 48.16 82 VAL A O 1
ATOM 671 N N . GLU A 1 83 ? -58.431 -24.747 68.497 1.00 47.84 83 GLU A N 1
ATOM 672 C CA . GLU A 1 83 ? -58.059 -24.513 67.077 1.00 47.84 83 GLU A CA 1
ATOM 673 C C . GLU A 1 83 ? -56.613 -24.024 66.836 1.00 47.84 83 GLU A C 1
ATOM 675 O O . GLU A 1 83 ? -56.144 -23.984 65.706 1.00 47.84 83 GLU A O 1
ATOM 680 N N . ARG A 1 84 ? -55.841 -23.682 67.879 1.00 52.31 84 ARG A N 1
ATOM 681 C CA . ARG A 1 84 ? -54.469 -23.153 67.701 1.00 52.31 84 ARG A CA 1
ATOM 682 C C . ARG A 1 84 ? -53.412 -24.202 67.337 1.00 52.31 84 ARG A C 1
ATOM 684 O O . ARG A 1 84 ? -52.314 -23.809 66.954 1.00 52.31 84 ARG A O 1
ATOM 691 N N . LYS A 1 85 ? -53.702 -25.499 67.491 1.00 53.50 85 LYS A N 1
ATOM 692 C CA . LYS A 1 85 ? -52.755 -26.574 67.141 1.00 53.50 85 LYS A CA 1
ATOM 693 C C . LYS A 1 85 ? -52.826 -26.967 65.664 1.00 53.50 85 LYS A C 1
ATOM 695 O O . LYS A 1 85 ? -51.792 -27.211 65.061 1.00 53.50 85 LYS A O 1
ATOM 700 N N . GLU A 1 86 ? -54.012 -26.954 65.062 1.00 54.44 86 GLU A N 1
ATOM 701 C CA . GLU A 1 86 ? -54.163 -27.301 63.641 1.00 54.44 86 GLU A CA 1
ATOM 702 C C . GLU A 1 86 ? -53.558 -26.219 62.727 1.00 54.44 86 GLU A C 1
ATOM 704 O O . GLU A 1 86 ? -52.886 -26.538 61.746 1.00 54.44 86 GLU A O 1
ATOM 709 N N . ASP A 1 87 ? -53.655 -24.943 63.116 1.00 61.62 87 ASP A N 1
ATOM 710 C CA . ASP A 1 87 ? -53.017 -23.832 62.396 1.00 61.62 87 ASP A CA 1
ATOM 711 C C . ASP A 1 87 ? -51.479 -23.836 62.486 1.00 61.62 87 ASP A C 1
ATOM 713 O O . ASP A 1 87 ? -50.806 -23.370 61.561 1.00 61.62 87 ASP A O 1
ATOM 717 N N . SER A 1 88 ? -50.883 -24.353 63.572 1.00 70.56 88 SER A N 1
ATOM 718 C CA . SER A 1 88 ? -49.417 -24.431 63.674 1.00 70.56 88 SER A CA 1
ATOM 719 C C . SER A 1 88 ? -48.839 -25.515 62.773 1.00 70.56 88 SER A C 1
ATOM 721 O O . SER A 1 88 ? -47.816 -25.287 62.123 1.00 70.56 88 SER A O 1
ATOM 723 N N . ASP A 1 89 ? -49.515 -26.660 62.687 1.00 72.25 89 ASP A N 1
ATOM 724 C CA . ASP A 1 89 ? -49.070 -27.796 61.878 1.00 72.25 89 ASP A CA 1
ATOM 725 C C . ASP A 1 89 ? -49.232 -27.506 60.379 1.00 72.25 89 ASP A C 1
ATOM 727 O O . ASP A 1 89 ? -48.347 -27.834 59.579 1.00 72.25 89 ASP A O 1
ATOM 731 N N . LEU A 1 90 ? -50.297 -26.788 59.996 1.00 80.94 90 LEU A N 1
ATOM 732 C CA . LEU A 1 90 ? -50.497 -26.309 58.626 1.00 80.94 90 LEU A CA 1
ATOM 733 C C . LEU A 1 90 ? -49.425 -25.287 58.210 1.00 80.94 90 LEU A C 1
ATOM 735 O O . LEU A 1 90 ? -48.925 -25.297 57.083 1.00 80.94 90 LEU A O 1
ATOM 739 N N . ARG A 1 91 ? -49.030 -24.404 59.134 1.00 80.50 91 ARG A N 1
ATOM 740 C CA . ARG A 1 91 ? -47.995 -23.393 58.887 1.00 80.50 91 ARG A CA 1
ATOM 741 C C . ARG A 1 91 ? -46.605 -24.017 58.763 1.00 80.50 91 ARG A C 1
ATOM 743 O O . ARG A 1 91 ? -45.837 -23.601 57.897 1.00 80.50 91 ARG A O 1
ATOM 750 N N . LEU A 1 92 ? -46.306 -25.039 59.568 1.00 80.19 92 LEU A N 1
ATOM 751 C CA . LEU A 1 92 ? -45.079 -25.834 59.456 1.00 80.19 92 LEU A CA 1
ATOM 752 C C . LEU A 1 92 ? -45.004 -26.578 58.118 1.00 80.19 92 LEU A C 1
ATOM 754 O O . LEU A 1 92 ? -43.975 -26.517 57.448 1.00 80.19 92 LEU A O 1
ATOM 758 N N . THR A 1 93 ? -46.095 -27.205 57.671 1.00 88.00 93 THR A N 1
ATOM 759 C CA . THR A 1 93 ? -46.125 -27.878 56.358 1.00 88.00 93 THR A CA 1
ATOM 760 C C . THR A 1 93 ? -46.003 -26.902 55.186 1.00 88.00 93 THR A C 1
ATOM 762 O O . THR A 1 93 ? -45.335 -27.214 54.200 1.00 88.00 93 THR A O 1
ATOM 765 N N . LEU A 1 94 ? -46.587 -25.704 55.282 1.00 87.69 94 LEU A N 1
ATOM 766 C CA . LEU A 1 94 ? -46.410 -24.646 54.280 1.00 87.69 94 LEU A CA 1
ATOM 767 C C . LEU A 1 94 ? -44.972 -24.117 54.230 1.00 87.69 94 LEU A C 1
ATOM 769 O O . LEU A 1 94 ? -44.437 -23.939 53.136 1.00 87.69 94 LEU A O 1
ATOM 773 N N . MET A 1 95 ? -44.326 -23.910 55.382 1.00 88.19 95 MET A N 1
ATOM 774 C CA . MET A 1 95 ? -42.912 -23.521 55.435 1.00 88.19 95 MET A CA 1
ATOM 775 C C . MET A 1 95 ? -42.001 -24.606 54.857 1.00 88.19 95 MET A C 1
ATOM 777 O O . MET A 1 95 ? -41.093 -24.283 54.093 1.00 88.19 95 MET A O 1
ATOM 781 N N . GLN A 1 96 ? -42.276 -25.880 55.153 1.00 90.75 96 GLN A N 1
ATOM 782 C CA . GLN A 1 96 ? -41.532 -27.013 54.602 1.00 90.75 96 GLN A CA 1
ATOM 783 C C . GLN A 1 96 ? -41.637 -27.058 53.068 1.00 90.75 96 GLN A C 1
ATOM 785 O O . GLN A 1 96 ? -40.619 -27.131 52.385 1.00 90.75 96 GLN A O 1
ATOM 790 N N . LYS A 1 97 ? -42.848 -26.905 52.512 1.00 90.50 97 LYS A N 1
ATOM 791 C CA . LYS A 1 97 ? -43.057 -26.843 51.054 1.00 90.50 97 LYS A CA 1
ATOM 792 C C . LYS A 1 97 ? -42.375 -25.640 50.405 1.00 90.50 97 LYS A C 1
ATOM 794 O O . LYS A 1 97 ? -41.860 -25.754 49.297 1.00 90.50 97 LYS A O 1
ATOM 799 N N . HIS A 1 98 ? -42.361 -24.488 51.078 1.00 86.31 98 HIS A N 1
ATOM 800 C CA . HIS A 1 98 ? -41.644 -23.312 50.587 1.00 86.31 98 HIS A CA 1
ATOM 801 C C . HIS A 1 98 ? -40.130 -23.535 50.561 1.00 86.31 98 HIS A C 1
ATOM 803 O O . HIS A 1 98 ? -39.477 -23.132 49.601 1.00 86.31 98 HIS A O 1
ATOM 809 N N . LEU A 1 99 ? -39.585 -24.203 51.583 1.00 90.06 99 LEU A N 1
ATOM 810 C CA . LEU A 1 99 ? -38.170 -24.555 51.652 1.00 90.06 99 LEU A CA 1
ATOM 811 C C . LEU A 1 99 ? -37.786 -25.551 50.550 1.00 90.06 99 LEU A C 1
ATOM 813 O O . LEU A 1 99 ? -36.777 -25.353 49.880 1.00 90.06 99 LEU A O 1
ATOM 817 N N . GLU A 1 100 ? -38.610 -26.573 50.314 1.00 90.19 100 GLU A N 1
ATOM 818 C CA . GLU A 1 100 ? -38.417 -27.540 49.225 1.00 90.19 100 GLU A CA 1
ATOM 819 C C . GLU A 1 100 ? -38.489 -26.867 47.844 1.00 90.19 100 GLU A C 1
ATOM 821 O O . GLU A 1 100 ? -37.666 -27.146 46.971 1.00 90.19 100 GLU A O 1
ATOM 826 N N . ALA A 1 101 ? -39.417 -25.924 47.646 1.00 88.38 101 ALA A N 1
ATOM 827 C CA . ALA A 1 101 ? -39.520 -25.157 46.406 1.00 88.38 101 ALA A CA 1
ATOM 828 C C . ALA A 1 101 ? -38.307 -24.234 46.179 1.00 88.38 101 ALA A C 1
ATOM 830 O O . ALA A 1 101 ? -37.824 -24.115 45.053 1.00 88.38 101 ALA A O 1
ATOM 831 N N . GLU A 1 102 ? -37.789 -23.599 47.232 1.00 86.06 102 GLU A N 1
ATOM 832 C CA . GLU A 1 102 ? -36.549 -22.811 47.179 1.00 86.06 102 GLU A CA 1
ATOM 833 C C . GLU A 1 102 ? -35.327 -23.685 46.866 1.00 86.06 102 GLU A C 1
ATOM 835 O O . GLU A 1 102 ? -34.514 -23.337 46.011 1.00 86.06 102 GLU A O 1
ATOM 840 N N . GLN A 1 103 ? -35.217 -24.859 47.492 1.00 89.31 103 GLN A N 1
ATOM 841 C CA . GLN A 1 103 ? -34.146 -25.815 47.203 1.00 89.31 103 GLN A CA 1
ATOM 842 C C . GLN A 1 103 ? -34.201 -26.317 45.753 1.00 89.31 103 GLN A C 1
ATOM 844 O O . GLN A 1 103 ? -33.162 -26.408 45.100 1.00 89.31 103 GLN A O 1
ATOM 849 N N . ALA A 1 104 ? -35.398 -26.569 45.215 1.00 88.88 104 ALA A N 1
ATOM 850 C CA . ALA A 1 104 ? -35.571 -26.948 43.815 1.00 88.88 104 ALA A CA 1
ATOM 851 C C . ALA A 1 104 ? -35.111 -25.838 42.853 1.00 88.88 104 ALA A C 1
ATOM 853 O O . ALA A 1 104 ? -34.402 -26.125 41.890 1.00 88.88 104 ALA A O 1
ATOM 854 N N . LYS A 1 105 ? -35.443 -24.569 43.139 1.00 89.25 105 LYS A N 1
ATOM 855 C CA . LYS A 1 105 ? -34.967 -23.420 42.348 1.00 89.25 105 LYS A CA 1
ATOM 856 C C . LYS A 1 105 ? -33.448 -23.273 42.407 1.00 89.25 105 LYS A C 1
ATOM 858 O O . LYS A 1 105 ? -32.828 -23.047 41.373 1.00 89.25 105 LYS A O 1
ATOM 863 N N . ARG A 1 106 ? -32.839 -23.440 43.588 1.00 85.06 106 ARG A N 1
ATOM 864 C CA . ARG A 1 106 ? -31.374 -23.408 43.741 1.00 85.06 106 ARG A CA 1
ATOM 865 C C . ARG A 1 106 ? -30.693 -24.487 42.908 1.00 85.06 106 ARG A C 1
ATOM 867 O O . ARG A 1 106 ? -29.755 -24.172 42.186 1.00 85.06 106 ARG A O 1
ATOM 874 N N . MET A 1 107 ? -31.203 -25.719 42.938 1.00 89.12 107 MET A N 1
ATOM 875 C CA . MET A 1 107 ? -30.653 -26.798 42.112 1.00 89.12 107 MET A CA 1
ATOM 876 C C . MET A 1 107 ? -30.795 -26.530 40.610 1.00 89.12 107 MET A C 1
ATOM 878 O O . MET A 1 107 ? -29.937 -26.942 39.832 1.00 89.12 107 MET A O 1
ATOM 882 N N . ASP A 1 108 ? -31.860 -25.854 40.179 1.00 88.75 108 ASP A N 1
ATOM 883 C CA . ASP A 1 108 ? -32.042 -25.509 38.766 1.00 88.75 108 ASP A CA 1
ATOM 884 C C . ASP A 1 108 ? -31.057 -24.417 38.317 1.00 88.75 108 ASP A C 1
ATOM 886 O O . ASP A 1 108 ? -30.438 -24.528 37.258 1.00 88.75 108 ASP A O 1
ATOM 890 N N . VAL A 1 109 ? -30.809 -23.419 39.172 1.00 85.50 109 VAL A N 1
ATOM 891 C CA . VAL A 1 109 ? -29.769 -22.401 38.950 1.00 85.50 109 VAL A CA 1
ATOM 892 C C . VAL A 1 109 ? -28.372 -23.031 38.928 1.00 85.50 109 VAL A C 1
ATOM 894 O O . VAL A 1 109 ? -27.582 -22.727 38.038 1.00 85.50 109 VAL A O 1
ATOM 897 N N . GLU A 1 110 ? -28.063 -23.955 39.841 1.00 86.00 110 GLU A N 1
ATOM 898 C CA . GLU A 1 110 ? -26.779 -24.674 39.850 1.00 86.00 110 GLU A CA 1
ATOM 899 C C . GLU A 1 110 ? -26.564 -25.491 38.568 1.00 86.00 110 GLU A C 1
ATOM 901 O O . GLU A 1 110 ? -25.465 -25.486 38.007 1.00 86.00 110 GLU A O 1
ATOM 906 N N . LYS A 1 111 ? -27.616 -26.133 38.041 1.00 91.00 111 LYS A N 1
ATOM 907 C CA . LYS A 1 111 ? -27.558 -26.818 36.741 1.00 91.00 111 LYS A CA 1
ATOM 908 C C . LYS A 1 111 ? -27.291 -25.846 35.595 1.00 91.00 111 LYS A C 1
ATOM 910 O O . LYS A 1 111 ? -26.470 -26.149 34.732 1.00 91.00 111 LYS A O 1
ATOM 915 N N . GLN A 1 112 ? -27.943 -24.683 35.583 1.00 87.25 112 GLN A N 1
ATOM 916 C CA . GLN A 1 112 ? -27.708 -23.659 34.559 1.00 87.25 112 GLN A CA 1
ATOM 917 C C . GLN A 1 112 ? -26.273 -23.118 34.619 1.00 87.25 112 GLN A C 1
ATOM 919 O O . GLN A 1 112 ? -25.621 -22.995 33.581 1.00 87.25 112 GLN A O 1
ATOM 924 N N . ILE A 1 113 ? -25.741 -22.884 35.824 1.00 85.44 113 ILE A N 1
ATOM 925 C CA . ILE A 1 113 ? -24.342 -22.481 36.029 1.00 85.44 113 ILE A CA 1
ATOM 926 C C . ILE A 1 113 ? -23.386 -23.562 35.513 1.00 85.44 113 ILE A C 1
ATOM 928 O O . ILE A 1 113 ? -22.414 -23.236 34.830 1.00 85.44 113 ILE A O 1
ATOM 932 N N . ALA A 1 114 ? -23.657 -24.843 35.778 1.00 85.88 114 ALA A N 1
ATOM 933 C CA . ALA A 1 114 ? -22.825 -25.944 35.292 1.00 85.88 114 ALA A CA 1
ATOM 934 C C . ALA A 1 114 ? -22.807 -26.030 33.753 1.00 85.88 114 ALA A C 1
ATOM 936 O O . ALA A 1 114 ? -21.738 -26.176 33.158 1.00 85.88 114 ALA A O 1
ATOM 937 N N . VAL A 1 115 ? -23.965 -25.869 33.101 1.00 90.94 115 VAL A N 1
ATOM 938 C CA . VAL A 1 115 ? -24.075 -25.853 31.630 1.00 90.94 115 VAL A CA 1
ATOM 939 C C . VAL A 1 115 ? -23.314 -24.671 31.029 1.00 90.94 115 VAL A C 1
ATOM 941 O O . VAL A 1 115 ? -22.553 -24.848 30.077 1.00 90.94 115 VAL A O 1
ATOM 944 N N . LEU A 1 116 ? -23.468 -23.473 31.600 1.00 85.44 116 LEU A N 1
ATOM 945 C CA . LEU A 1 116 ? -22.722 -22.294 31.158 1.00 85.44 116 LEU A CA 1
ATOM 946 C C . LEU A 1 116 ? -21.215 -22.487 31.343 1.00 85.44 116 LEU A C 1
ATOM 948 O O . LEU A 1 116 ? -20.444 -22.182 30.436 1.00 85.44 116 LEU A O 1
ATOM 952 N N . THR A 1 117 ? -20.793 -23.056 32.472 1.00 89.38 117 THR A N 1
ATOM 953 C CA . THR A 1 117 ? -19.377 -23.315 32.765 1.00 89.38 117 THR A CA 1
ATOM 954 C C . THR A 1 117 ? -18.742 -24.233 31.719 1.00 89.38 117 THR A C 1
ATOM 956 O O . THR A 1 117 ? -17.644 -23.943 31.245 1.00 89.38 117 THR A O 1
ATOM 959 N N . GLU A 1 118 ? -19.425 -25.306 31.306 1.00 89.12 118 GLU A N 1
ATOM 960 C CA . GLU A 1 118 ? -18.896 -26.183 30.252 1.00 89.12 118 GLU A CA 1
ATOM 961 C C . GLU A 1 118 ? -18.931 -25.557 28.854 1.00 89.12 118 GLU A C 1
ATOM 963 O O . GLU A 1 118 ? -18.002 -25.748 28.063 1.00 89.12 118 GLU A O 1
ATOM 968 N N . SER A 1 119 ? -19.937 -24.730 28.561 1.00 90.25 119 SER A N 1
ATOM 969 C CA . SER A 1 119 ? -19.960 -23.934 27.330 1.00 90.25 119 SER A CA 1
ATOM 970 C C . SER A 1 119 ? -18.742 -23.001 27.239 1.00 90.25 119 SER A C 1
ATOM 972 O O . SER A 1 119 ? -18.029 -22.993 26.231 1.00 90.25 119 SER A O 1
ATOM 974 N N . TYR A 1 120 ? -18.426 -22.283 28.323 1.00 89.12 120 TYR A N 1
ATOM 975 C CA . TYR A 1 120 ? -17.260 -21.397 28.373 1.00 89.12 120 TYR A CA 1
ATOM 976 C C . TYR A 1 120 ? -15.936 -22.154 28.271 1.00 89.12 120 TYR A C 1
ATOM 978 O O . TYR A 1 120 ? -15.063 -21.725 27.519 1.00 89.12 120 TYR A O 1
ATOM 986 N N . LYS A 1 121 ? -15.782 -23.300 28.949 1.00 90.88 121 LYS A N 1
ATOM 987 C CA . LYS A 1 121 ? -14.577 -24.139 28.809 1.00 90.88 121 LYS A CA 1
ATOM 988 C C . LYS A 1 121 ? -14.356 -24.579 27.365 1.00 90.88 121 LYS A C 1
ATOM 990 O O . LYS A 1 121 ? -13.245 -24.463 26.855 1.00 90.88 121 LYS A O 1
ATOM 995 N N . THR A 1 122 ? -15.414 -25.020 26.689 1.00 90.56 122 THR A N 1
ATOM 996 C CA . THR A 1 122 ? -15.336 -25.441 25.282 1.00 90.56 122 THR A CA 1
ATOM 997 C C . THR A 1 122 ? -14.916 -24.278 24.380 1.00 90.56 122 THR A C 1
ATOM 999 O O . THR A 1 122 ? -14.076 -24.442 23.494 1.00 90.56 122 THR A O 1
ATOM 1002 N N . ARG A 1 123 ? -15.440 -23.072 24.637 1.00 89.88 123 ARG A N 1
ATOM 1003 C CA . ARG A 1 123 ? -15.083 -21.869 23.877 1.00 89.88 123 ARG A CA 1
ATOM 1004 C C . ARG A 1 123 ? -13.642 -21.416 24.120 1.00 89.88 123 ARG A C 1
ATOM 1006 O O . ARG A 1 123 ? -12.975 -21.036 23.162 1.00 89.88 123 ARG A O 1
ATOM 1013 N N . ILE A 1 124 ? -13.147 -21.504 25.355 1.00 88.19 124 ILE A N 1
ATOM 1014 C CA . ILE A 1 124 ? -11.745 -21.206 25.691 1.00 88.19 124 ILE A CA 1
ATOM 1015 C C . ILE A 1 124 ? -10.799 -22.148 24.934 1.00 88.19 124 ILE A C 1
ATOM 1017 O O . ILE A 1 124 ? -9.877 -21.669 24.283 1.00 88.19 124 ILE A O 1
ATOM 1021 N N . ILE A 1 125 ? -11.075 -23.457 24.920 1.00 89.62 125 ILE A N 1
ATOM 1022 C CA . ILE A 1 125 ? -10.268 -24.442 24.174 1.00 89.62 125 ILE A CA 1
ATOM 1023 C C . ILE A 1 125 ? -10.244 -24.124 22.666 1.00 89.62 125 ILE A C 1
ATOM 1025 O O . ILE A 1 125 ? -9.205 -24.247 22.009 1.00 89.62 125 ILE A O 1
ATOM 1029 N N . GLY A 1 126 ? -11.379 -23.686 22.107 1.00 88.50 126 GLY A N 1
ATOM 1030 C CA . GLY A 1 126 ? -11.461 -23.241 20.714 1.00 88.50 126 GLY A CA 1
ATOM 1031 C C . GLY A 1 126 ? -10.580 -22.020 20.428 1.00 88.50 126 GLY A C 1
ATOM 1032 O O . GLY A 1 126 ? -9.827 -22.020 19.455 1.00 88.50 126 GLY A O 1
ATOM 1033 N N . LEU A 1 127 ? -10.618 -21.012 21.303 1.00 85.06 127 LEU A N 1
ATOM 1034 C CA . LEU A 1 127 ? -9.796 -19.804 21.178 1.00 85.06 127 LEU A CA 1
ATOM 1035 C C . LEU A 1 127 ? -8.298 -20.095 21.347 1.00 85.06 127 LEU A C 1
ATOM 1037 O O . LEU A 1 127 ? -7.489 -19.562 20.594 1.00 85.06 127 LEU A O 1
ATOM 1041 N N . GLU A 1 128 ? -7.914 -20.973 22.277 1.00 86.31 128 GLU A N 1
ATOM 1042 C CA . GLU A 1 128 ? -6.519 -21.409 22.443 1.00 86.31 128 GLU A CA 1
ATOM 1043 C C . GLU A 1 128 ? -5.990 -22.125 21.191 1.00 86.31 128 GLU A C 1
ATOM 1045 O O . GLU A 1 128 ? -4.840 -21.926 20.794 1.00 86.31 128 GLU A O 1
ATOM 1050 N N . SER A 1 129 ? -6.838 -22.916 20.527 1.00 86.75 129 SER A N 1
ATOM 1051 C CA . SER A 1 129 ? -6.486 -23.585 19.269 1.00 86.75 129 SER A CA 1
ATOM 1052 C C . SER A 1 129 ? -6.268 -22.577 18.133 1.00 86.75 129 SER A C 1
ATOM 1054 O O . SER A 1 129 ? -5.260 -22.660 17.431 1.00 86.75 129 SER A O 1
ATOM 1056 N N . GLN A 1 130 ? -7.149 -21.578 18.006 1.00 83.19 130 GLN A N 1
ATOM 1057 C CA . GLN A 1 130 ? -7.008 -20.489 17.028 1.00 83.19 130 GLN A CA 1
ATOM 1058 C C . GLN A 1 130 ? -5.765 -19.628 17.290 1.00 83.19 130 GLN A C 1
ATOM 1060 O O . GLN A 1 130 ? -5.053 -19.256 16.357 1.00 83.19 130 GLN A O 1
ATOM 1065 N N . LEU A 1 131 ? -5.455 -19.343 18.559 1.00 80.56 131 LEU A N 1
ATOM 1066 C CA . LEU A 1 131 ? -4.248 -18.604 18.933 1.00 80.56 131 LEU A CA 1
ATOM 1067 C C . LEU A 1 131 ? -2.985 -19.344 18.466 1.00 80.56 131 LEU A C 1
ATOM 1069 O O . LEU A 1 131 ? -2.075 -18.738 17.903 1.00 80.56 131 LEU A O 1
ATOM 1073 N N . LYS A 1 132 ? -2.963 -20.670 18.631 1.00 84.25 132 LYS A N 1
ATOM 1074 C CA . LYS A 1 132 ? -1.844 -21.526 18.221 1.00 84.25 132 LYS A CA 1
ATOM 1075 C C . LYS A 1 132 ? -1.665 -21.575 16.698 1.00 84.25 132 LYS A C 1
ATOM 1077 O O . LYS A 1 132 ? -0.535 -21.594 16.211 1.00 84.25 132 LYS A O 1
ATOM 1082 N N . GLU A 1 133 ? -2.753 -21.545 15.929 1.00 81.62 133 GLU A N 1
ATOM 1083 C CA . GLU A 1 133 ? -2.698 -21.403 14.464 1.00 81.62 133 GLU A CA 1
ATOM 1084 C C . GLU A 1 133 ? -2.151 -20.034 14.031 1.00 81.62 133 GLU A C 1
ATOM 1086 O O . GLU A 1 133 ? -1.323 -19.957 13.116 1.00 81.62 133 GLU A O 1
ATOM 1091 N N . CYS A 1 134 ? -2.537 -18.959 14.721 1.00 73.88 134 CYS A N 1
ATOM 1092 C CA . CYS A 1 134 ? -1.991 -17.621 14.494 1.00 73.88 134 CYS A CA 1
ATOM 1093 C C . CYS A 1 134 ? -0.486 -17.546 14.805 1.00 73.88 134 CYS A C 1
ATOM 1095 O O . CYS A 1 134 ? 0.271 -16.940 14.044 1.00 73.88 134 CYS A O 1
ATOM 1097 N N . GLU A 1 135 ? -0.019 -18.190 15.878 1.00 80.38 135 GLU A N 1
ATOM 1098 C CA . GLU A 1 135 ? 1.410 -18.267 16.215 1.00 80.38 135 GLU A CA 1
ATOM 1099 C C . GLU A 1 135 ? 2.215 -19.025 15.148 1.00 80.38 135 GLU A C 1
ATOM 1101 O O . GLU A 1 135 ? 3.269 -18.553 14.707 1.00 80.38 135 GLU A O 1
ATOM 1106 N N . ASN A 1 136 ? 1.686 -20.148 14.654 1.00 81.19 136 ASN A N 1
ATOM 1107 C CA . ASN A 1 136 ? 2.301 -20.895 13.555 1.00 81.19 136 ASN A CA 1
ATOM 1108 C C . ASN A 1 136 ? 2.355 -20.058 12.263 1.00 81.19 136 ASN A C 1
ATOM 1110 O O . ASN A 1 136 ? 3.383 -20.026 11.579 1.00 81.19 136 ASN A O 1
ATOM 1114 N N . SER A 1 137 ? 1.292 -19.310 11.966 1.00 82.50 137 SER A N 1
ATOM 1115 C CA . SER A 1 137 ? 1.228 -18.390 10.821 1.00 82.50 137 SER A CA 1
ATOM 1116 C C . SER A 1 137 ? 2.223 -17.225 10.954 1.00 82.50 137 SER A C 1
ATOM 1118 O O . SER A 1 137 ? 2.855 -16.816 9.985 1.00 82.50 137 SER A O 1
ATOM 1120 N N . SER A 1 138 ? 2.455 -16.725 12.169 1.00 79.50 138 SER A N 1
ATOM 1121 C CA . SER A 1 138 ? 3.479 -15.705 12.435 1.00 79.50 138 SER A CA 1
ATOM 1122 C C . SER A 1 138 ? 4.899 -16.222 12.155 1.00 79.50 138 SER A C 1
ATOM 1124 O O . SER A 1 138 ? 5.722 -15.511 11.571 1.00 79.50 138 SER A O 1
ATOM 1126 N N . SER A 1 139 ? 5.180 -17.487 12.496 1.00 79.50 139 SER A N 1
ATOM 1127 C CA . SER A 1 139 ? 6.487 -18.107 12.229 1.00 79.50 139 SER A CA 1
ATOM 1128 C C . SER A 1 139 ? 6.786 -18.242 10.729 1.00 79.50 139 SER A C 1
ATOM 1130 O O . SER A 1 139 ? 7.883 -17.895 10.285 1.00 79.50 139 SER A O 1
ATOM 1132 N N . THR A 1 140 ? 5.788 -18.635 9.932 1.00 83.38 140 THR A N 1
ATOM 1133 C CA . THR A 1 140 ? 5.919 -18.768 8.472 1.00 83.38 140 THR A CA 1
ATOM 1134 C C . THR A 1 140 ? 6.084 -17.408 7.792 1.00 83.38 140 THR A C 1
ATOM 1136 O O . THR A 1 140 ? 6.892 -17.267 6.873 1.00 83.38 140 THR A O 1
ATOM 1139 N N . ILE A 1 141 ? 5.418 -16.361 8.294 1.00 76.56 141 ILE A N 1
ATOM 1140 C CA . ILE A 1 141 ? 5.615 -14.982 7.820 1.00 76.56 141 ILE A CA 1
ATOM 1141 C C . ILE A 1 141 ? 7.066 -14.514 8.035 1.00 76.56 141 ILE A C 1
ATOM 1143 O O . ILE A 1 141 ? 7.641 -13.863 7.158 1.00 76.56 141 ILE A O 1
ATOM 1147 N N . GLU A 1 142 ? 7.689 -14.830 9.173 1.00 80.50 142 GLU A N 1
ATOM 1148 C CA . GLU A 1 142 ? 9.091 -14.460 9.424 1.00 80.50 142 GLU A CA 1
ATOM 1149 C C . GLU A 1 142 ? 10.089 -15.238 8.547 1.00 80.50 142 GLU A C 1
ATOM 1151 O O . GLU A 1 142 ? 11.108 -14.676 8.129 1.00 80.50 142 GLU A O 1
ATOM 1156 N N . GLU A 1 143 ? 9.798 -16.492 8.195 1.00 85.62 143 GLU A N 1
ATOM 1157 C CA . GLU A 1 143 ? 10.590 -17.245 7.212 1.00 85.62 143 GLU A CA 1
ATOM 1158 C C . GLU A 1 143 ? 10.482 -16.641 5.808 1.00 85.62 143 GLU A C 1
ATOM 1160 O O . GLU A 1 143 ? 11.510 -16.349 5.188 1.00 85.62 143 GLU A O 1
ATOM 1165 N N . LEU A 1 144 ? 9.269 -16.319 5.350 1.00 83.69 144 LEU A N 1
ATOM 1166 C CA . LEU A 1 144 ? 9.054 -15.655 4.060 1.00 83.69 144 LEU A CA 1
ATOM 1167 C C . LEU A 1 144 ? 9.750 -14.286 3.989 1.00 83.69 144 LEU A C 1
ATOM 1169 O O . LEU A 1 144 ? 10.339 -13.937 2.963 1.00 83.69 144 LEU A O 1
ATOM 1173 N N . LYS A 1 145 ? 9.780 -13.517 5.088 1.00 84.12 145 LYS A N 1
ATOM 1174 C CA . LYS A 1 145 ? 10.553 -12.261 5.159 1.00 84.12 145 LYS A CA 1
ATOM 1175 C C . LYS A 1 145 ? 12.057 -12.487 4.998 1.00 84.12 145 LYS A C 1
ATOM 1177 O O . LYS A 1 145 ? 12.732 -11.663 4.372 1.00 84.12 145 LYS A O 1
ATOM 1182 N N . LYS A 1 146 ? 12.610 -13.563 5.569 1.00 88.12 146 LYS A N 1
ATOM 1183 C CA . LYS A 1 146 ? 14.030 -13.916 5.392 1.00 88.12 146 LYS A CA 1
ATOM 1184 C C . LYS A 1 146 ? 14.319 -14.322 3.949 1.00 88.12 146 LYS A C 1
ATOM 1186 O O . LYS A 1 146 ? 15.313 -13.859 3.389 1.00 88.12 146 LYS A O 1
ATOM 1191 N N . GLU A 1 147 ? 13.449 -15.117 3.333 1.00 87.12 147 GLU A N 1
ATOM 1192 C CA . GLU A 1 147 ? 13.580 -15.491 1.922 1.00 87.12 147 GLU A CA 1
ATOM 1193 C C . GLU A 1 147 ? 13.513 -14.278 0.993 1.00 87.12 147 GLU A C 1
ATOM 1195 O O . GLU A 1 147 ? 14.360 -14.137 0.110 1.00 87.12 147 GLU A O 1
ATOM 1200 N N . LEU A 1 148 ? 12.573 -13.358 1.231 1.00 84.62 148 LEU A N 1
ATOM 1201 C CA . LEU A 1 148 ? 12.450 -12.120 0.464 1.00 84.62 148 LEU A CA 1
ATOM 1202 C C . LEU A 1 148 ? 13.726 -11.271 0.562 1.00 84.62 148 LEU A C 1
ATOM 1204 O O . LEU A 1 148 ? 14.253 -10.831 -0.458 1.00 84.62 148 LEU A O 1
ATOM 1208 N N . LYS A 1 149 ? 14.276 -11.093 1.773 1.00 88.06 149 LYS A N 1
ATOM 1209 C CA . LYS A 1 149 ? 15.547 -10.373 1.971 1.00 88.06 149 LYS A CA 1
ATOM 1210 C C . LYS A 1 149 ? 16.710 -11.036 1.233 1.00 88.06 149 LYS A C 1
ATOM 1212 O O . LYS A 1 149 ? 17.556 -10.339 0.674 1.00 88.06 149 LYS A O 1
ATOM 1217 N N . ASN A 1 150 ? 16.758 -12.367 1.211 1.00 88.38 150 ASN A N 1
ATOM 1218 C CA . ASN A 1 150 ? 17.787 -13.102 0.478 1.00 88.38 150 ASN A CA 1
ATOM 1219 C C . ASN A 1 150 ? 17.628 -12.945 -1.042 1.00 88.38 150 ASN A C 1
ATOM 1221 O O . ASN A 1 150 ? 18.626 -12.706 -1.723 1.00 88.38 150 ASN A O 1
ATOM 1225 N N . LYS A 1 151 ? 16.398 -13.001 -1.574 1.00 87.75 151 LYS A N 1
ATOM 1226 C CA . LYS A 1 151 ? 16.117 -12.736 -2.997 1.00 87.75 151 LYS A CA 1
ATOM 1227 C C . LYS A 1 151 ? 16.534 -11.320 -3.396 1.00 87.75 151 LYS A C 1
ATOM 1229 O O . LYS A 1 151 ? 17.325 -11.171 -4.322 1.00 87.75 151 LYS A O 1
ATOM 1234 N N . GLN A 1 152 ? 16.134 -10.311 -2.621 1.00 86.62 152 GLN A N 1
ATOM 1235 C CA . GLN A 1 152 ? 16.527 -8.915 -2.849 1.00 86.62 152 GLN A CA 1
ATOM 1236 C C . GLN A 1 152 ? 18.049 -8.731 -2.837 1.00 86.62 152 GLN A C 1
ATOM 1238 O O . GLN A 1 152 ? 18.605 -8.052 -3.696 1.00 86.62 152 GLN A O 1
ATOM 1243 N N . LYS A 1 153 ? 18.757 -9.369 -1.895 1.00 90.25 153 LYS A N 1
ATOM 1244 C CA . LYS A 1 153 ? 20.225 -9.322 -1.842 1.00 90.25 153 LYS A CA 1
ATOM 1245 C C . LYS A 1 153 ? 20.864 -9.954 -3.083 1.00 90.25 153 LYS A C 1
ATOM 1247 O O . LYS A 1 153 ? 21.842 -9.416 -3.606 1.00 90.25 153 LYS A O 1
ATOM 1252 N N . ASN A 1 154 ? 20.326 -11.072 -3.564 1.00 87.62 154 ASN A N 1
ATOM 1253 C CA . ASN A 1 154 ? 20.830 -11.754 -4.755 1.00 87.62 154 ASN A CA 1
ATOM 1254 C C . ASN A 1 154 ? 20.598 -10.924 -6.025 1.00 87.62 154 ASN A C 1
ATOM 1256 O O . ASN A 1 154 ? 21.526 -10.769 -6.818 1.00 87.62 154 ASN A O 1
ATOM 1260 N N . GLU A 1 155 ? 19.412 -10.334 -6.180 1.00 86.81 155 GLU A N 1
ATOM 1261 C CA . GLU A 1 155 ? 19.084 -9.433 -7.292 1.00 86.81 155 GLU A CA 1
ATOM 1262 C C . GLU A 1 155 ? 19.972 -8.187 -7.290 1.00 86.81 155 GLU A C 1
ATOM 1264 O O . GLU A 1 155 ? 20.537 -7.836 -8.324 1.00 86.81 155 GLU A O 1
ATOM 1269 N N . LEU A 1 156 ? 20.200 -7.578 -6.121 1.00 86.75 156 LEU A N 1
ATOM 1270 C CA . LEU A 1 156 ? 21.102 -6.432 -5.985 1.00 86.75 156 LEU A CA 1
ATOM 1271 C C . LEU A 1 156 ? 22.542 -6.796 -6.382 1.00 86.75 156 LEU A C 1
ATOM 1273 O O . LEU A 1 156 ? 23.229 -6.030 -7.052 1.00 86.75 156 LEU A O 1
ATOM 1277 N N . THR A 1 157 ? 22.989 -8.000 -6.017 1.00 89.50 157 THR A N 1
ATOM 1278 C CA . THR A 1 157 ? 24.321 -8.504 -6.386 1.00 89.50 157 THR A CA 1
ATOM 1279 C C . THR A 1 157 ? 24.424 -8.773 -7.893 1.00 89.50 157 THR A C 1
ATOM 1281 O O . THR A 1 157 ? 25.465 -8.512 -8.498 1.00 89.50 157 THR A O 1
ATOM 1284 N N . ALA A 1 158 ? 23.358 -9.274 -8.523 1.00 86.62 158 ALA A N 1
ATOM 1285 C CA . ALA A 1 158 ? 23.298 -9.480 -9.969 1.00 86.62 158 ALA A CA 1
ATOM 1286 C C . ALA A 1 158 ? 23.283 -8.146 -10.737 1.00 86.62 158 ALA A C 1
ATOM 1288 O O . ALA A 1 158 ? 24.034 -7.988 -11.701 1.00 86.62 158 ALA A O 1
ATOM 1289 N N . ALA A 1 159 ? 22.504 -7.167 -10.267 1.00 81.75 159 ALA A N 1
ATOM 1290 C CA . ALA A 1 159 ? 22.464 -5.818 -10.824 1.00 81.75 159 ALA A CA 1
ATOM 1291 C C . ALA A 1 159 ? 23.834 -5.130 -10.731 1.00 81.75 159 ALA A C 1
ATOM 1293 O O . ALA A 1 159 ? 24.302 -4.565 -11.719 1.00 81.75 159 ALA A O 1
ATOM 1294 N N . GLN A 1 160 ? 24.524 -5.260 -9.592 1.00 89.12 160 GLN A N 1
ATOM 1295 C CA . GLN A 1 160 ? 25.873 -4.720 -9.413 1.00 89.12 160 GLN A CA 1
ATOM 1296 C C . GLN A 1 160 ? 26.868 -5.324 -10.415 1.00 89.12 160 GLN A C 1
ATOM 1298 O O . GLN A 1 160 ? 27.595 -4.590 -11.075 1.00 89.12 160 GLN A O 1
ATOM 1303 N N . LYS A 1 161 ? 26.847 -6.651 -10.613 1.00 90.12 161 LYS A N 1
ATOM 1304 C CA . LYS A 1 161 ? 27.684 -7.308 -11.635 1.00 90.12 161 LYS A CA 1
ATOM 1305 C C . LYS A 1 161 ? 27.374 -6.813 -13.049 1.00 90.12 161 LYS A C 1
ATOM 1307 O O . LYS A 1 161 ? 28.285 -6.656 -13.859 1.00 90.12 161 LYS A O 1
ATOM 1312 N N . CYS A 1 162 ? 26.100 -6.579 -13.363 1.00 83.81 162 CYS A N 1
ATOM 1313 C CA . CYS A 1 162 ? 25.704 -6.040 -14.662 1.00 83.81 162 CYS A CA 1
ATOM 1314 C C . CYS A 1 162 ? 26.226 -4.610 -14.859 1.00 83.81 162 CYS A C 1
ATOM 1316 O O . CYS A 1 162 ? 26.724 -4.280 -15.935 1.00 83.81 162 CYS A O 1
ATOM 1318 N N . PHE A 1 163 ? 26.169 -3.786 -13.812 1.00 83.88 163 PHE A N 1
ATOM 1319 C CA . PHE A 1 163 ? 26.707 -2.430 -13.820 1.00 83.88 163 PHE A CA 1
ATOM 1320 C C . PHE A 1 163 ? 28.230 -2.415 -14.015 1.00 83.88 163 PHE A C 1
ATOM 1322 O O . PHE A 1 163 ? 28.730 -1.679 -14.864 1.00 83.88 163 PHE A O 1
ATOM 1329 N N . ASP A 1 164 ? 28.962 -3.284 -13.316 1.00 89.62 164 ASP A N 1
ATOM 1330 C CA . ASP A 1 164 ? 30.416 -3.403 -13.466 1.00 89.62 164 ASP A CA 1
ATOM 1331 C C . ASP A 1 164 ? 30.804 -3.846 -14.894 1.00 89.62 164 ASP A C 1
ATOM 1333 O O . ASP A 1 164 ? 31.747 -3.313 -15.484 1.00 89.62 164 ASP A O 1
ATOM 1337 N N . ASN A 1 165 ? 30.039 -4.766 -15.497 1.00 88.06 165 ASN A N 1
ATOM 1338 C CA . ASN A 1 165 ? 30.229 -5.180 -16.893 1.00 88.06 165 ASN A CA 1
ATOM 1339 C C . ASN A 1 165 ? 29.974 -4.033 -17.885 1.00 88.06 165 ASN A C 1
ATOM 1341 O O . ASN A 1 165 ? 30.705 -3.896 -18.868 1.00 88.06 165 ASN A O 1
ATOM 1345 N N . LEU A 1 166 ? 28.954 -3.203 -17.643 1.00 84.12 166 LEU A N 1
ATOM 1346 C CA . LEU A 1 166 ? 28.686 -2.020 -18.466 1.00 84.12 166 LEU A CA 1
ATOM 1347 C C . LEU A 1 166 ? 29.823 -1.000 -18.353 1.00 84.12 166 LEU A C 1
ATOM 1349 O O . LEU A 1 166 ? 30.311 -0.529 -19.377 1.00 84.12 166 LEU A O 1
ATOM 1353 N N . GLN A 1 167 ? 30.332 -0.746 -17.144 1.00 86.94 167 GLN A N 1
ATOM 1354 C CA . GLN A 1 167 ? 31.494 0.127 -16.955 1.00 86.94 167 GLN A CA 1
ATOM 1355 C C . GLN A 1 167 ? 32.743 -0.386 -17.681 1.00 86.94 167 GLN A C 1
ATOM 1357 O O . GLN A 1 167 ? 33.504 0.408 -18.237 1.00 86.94 167 GLN A O 1
ATOM 1362 N N . GLN A 1 168 ? 32.972 -1.702 -17.701 1.00 89.94 168 GLN A N 1
ATOM 1363 C CA . GLN A 1 168 ? 34.070 -2.283 -18.477 1.00 89.94 168 GLN A CA 1
ATOM 1364 C C . GLN A 1 168 ? 33.888 -2.049 -19.980 1.00 89.94 168 GLN A C 1
ATOM 1366 O O . GLN A 1 168 ? 34.842 -1.642 -20.646 1.00 89.94 168 GLN A O 1
ATOM 1371 N N . LYS A 1 169 ? 32.673 -2.236 -20.511 1.00 88.81 169 LYS A N 1
ATOM 1372 C CA . LYS A 1 169 ? 32.380 -1.964 -21.926 1.00 88.81 169 LYS A CA 1
ATOM 1373 C C . LYS A 1 169 ? 32.552 -0.491 -22.288 1.00 88.81 169 LYS A C 1
ATOM 1375 O O . LYS A 1 169 ? 33.145 -0.202 -23.326 1.00 88.81 169 LYS A O 1
ATOM 1380 N N . ASP A 1 170 ? 32.136 0.429 -21.424 1.00 86.44 170 ASP A N 1
ATOM 1381 C CA . ASP A 1 170 ? 32.372 1.862 -21.628 1.00 86.44 170 ASP A CA 1
ATOM 1382 C C . ASP A 1 170 ? 33.872 2.172 -21.714 1.00 86.44 170 ASP A C 1
ATOM 1384 O O . ASP A 1 170 ? 34.312 2.885 -22.615 1.00 86.44 170 ASP A O 1
ATOM 1388 N N . GLN A 1 171 ? 34.696 1.566 -20.853 1.00 90.88 171 GLN A N 1
ATOM 1389 C CA . GLN A 1 171 ? 36.155 1.714 -20.928 1.00 90.88 171 GLN A CA 1
ATOM 1390 C C . GLN A 1 171 ? 36.752 1.134 -22.222 1.00 90.88 171 GLN A C 1
ATOM 1392 O O . GLN A 1 171 ? 37.757 1.649 -22.725 1.00 90.88 171 GLN A O 1
ATOM 1397 N N . GLU A 1 172 ? 36.187 0.052 -22.761 1.00 91.81 172 GLU A N 1
ATOM 1398 C CA . GLU A 1 172 ? 36.599 -0.516 -24.049 1.00 91.81 172 GLU A CA 1
ATOM 1399 C C . GLU A 1 172 ? 36.226 0.390 -25.225 1.00 91.81 172 GLU A C 1
ATOM 1401 O O . GLU A 1 172 ? 37.072 0.631 -26.095 1.00 91.81 172 GLU A O 1
ATOM 1406 N N . LEU A 1 173 ? 35.014 0.950 -25.223 1.00 86.50 173 LEU A N 1
ATOM 1407 C CA . LEU A 1 173 ? 34.571 1.936 -26.210 1.00 86.50 173 LEU A CA 1
ATOM 1408 C C . LEU A 1 173 ? 35.462 3.180 -26.188 1.00 86.50 173 LEU A C 1
ATOM 1410 O O . LEU A 1 173 ? 35.905 3.636 -27.242 1.00 86.50 173 LEU A O 1
ATOM 1414 N N . ASP A 1 174 ? 35.840 3.655 -25.004 1.00 88.62 174 ASP A N 1
ATOM 1415 C CA . ASP A 1 174 ? 36.759 4.783 -24.837 1.00 88.62 174 ASP A CA 1
ATOM 1416 C C . ASP A 1 174 ? 38.150 4.497 -25.439 1.00 88.62 174 ASP A C 1
ATOM 1418 O O . ASP A 1 174 ? 38.771 5.343 -26.098 1.00 88.62 174 ASP A O 1
ATOM 1422 N N . LYS A 1 175 ? 38.659 3.269 -25.259 1.00 92.12 175 LYS A N 1
ATOM 1423 C CA . LYS A 1 175 ? 39.919 2.815 -25.879 1.00 92.12 175 LYS A CA 1
ATOM 1424 C C . LYS A 1 175 ? 39.794 2.727 -27.401 1.00 92.12 175 LYS A C 1
ATOM 1426 O O . LYS A 1 175 ? 40.737 3.103 -28.106 1.00 92.12 175 LYS A O 1
ATOM 1431 N N . LEU A 1 176 ? 38.666 2.237 -27.918 1.00 90.19 176 LEU A N 1
ATOM 1432 C CA . LEU A 1 176 ? 38.394 2.180 -29.356 1.00 90.19 176 LEU A CA 1
ATOM 1433 C C . LEU A 1 176 ? 38.292 3.582 -29.965 1.00 90.19 176 LEU A C 1
ATOM 1435 O O . LEU A 1 176 ? 38.941 3.834 -30.982 1.00 90.19 176 LEU A O 1
ATOM 1439 N N . GLY A 1 177 ? 37.596 4.509 -29.304 1.00 89.06 177 GLY A N 1
ATOM 1440 C CA . GLY A 1 177 ? 37.511 5.916 -29.697 1.00 89.06 177 GLY A CA 1
ATOM 1441 C C . GLY A 1 177 ? 38.895 6.549 -29.842 1.00 89.06 177 GLY A C 1
ATOM 1442 O O . GLY A 1 177 ? 39.237 7.071 -30.905 1.00 89.06 177 GLY A O 1
ATOM 1443 N N . LYS A 1 178 ? 39.770 6.377 -28.841 1.00 92.06 178 LYS A N 1
ATOM 1444 C CA . LYS A 1 178 ? 41.166 6.861 -28.894 1.00 92.06 178 LYS A CA 1
ATOM 1445 C C . LYS A 1 178 ? 41.970 6.252 -30.052 1.00 92.06 178 LYS A C 1
ATOM 1447 O O . LYS A 1 178 ? 42.752 6.953 -30.700 1.00 92.06 178 LYS A O 1
ATOM 1452 N N . ARG A 1 179 ? 41.786 4.959 -30.353 1.00 90.62 179 ARG A N 1
ATOM 1453 C CA . ARG A 1 179 ? 42.440 4.296 -31.502 1.00 90.62 179 ARG A CA 1
ATOM 1454 C C . ARG A 1 179 ? 41.940 4.847 -32.839 1.00 90.62 179 ARG A C 1
ATOM 1456 O O . ARG A 1 179 ? 42.750 5.061 -33.744 1.00 90.62 179 ARG A O 1
ATOM 1463 N N . LEU A 1 180 ? 40.634 5.078 -32.971 1.00 88.75 180 LEU A N 1
ATOM 1464 C CA . LEU A 1 180 ? 40.033 5.664 -34.170 1.00 88.75 180 LEU A CA 1
ATOM 1465 C C . LEU A 1 180 ? 4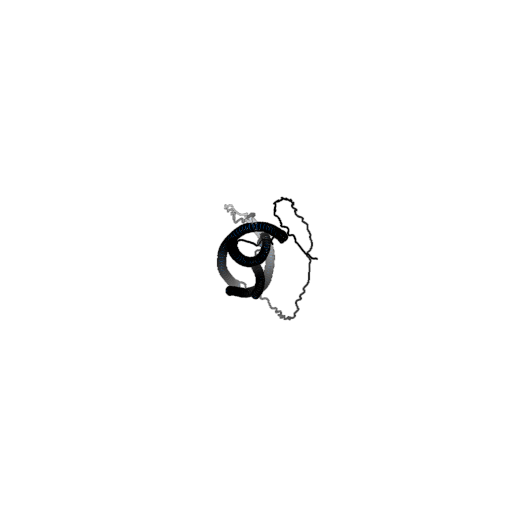0.513 7.099 -34.385 1.00 88.75 180 LEU A C 1
ATOM 1467 O O . LEU A 1 180 ? 40.959 7.424 -35.485 1.00 88.75 180 LEU A O 1
ATOM 1471 N N . GLU A 1 181 ? 40.548 7.925 -33.339 1.00 88.94 181 GLU A N 1
ATOM 1472 C CA . GLU A 1 181 ? 41.117 9.273 -33.415 1.00 88.94 181 GLU A CA 1
ATOM 1473 C C . GLU A 1 181 ? 42.577 9.258 -33.878 1.00 88.94 181 GLU A C 1
ATOM 1475 O O . GLU A 1 181 ? 42.979 10.061 -34.724 1.00 88.94 181 GLU A O 1
ATOM 1480 N N . GLN A 1 182 ? 43.385 8.324 -33.370 1.00 93.56 182 GLN A N 1
ATOM 1481 C CA . GLN A 1 182 ? 44.778 8.186 -33.785 1.00 93.56 182 GLN A CA 1
ATOM 1482 C C . GLN A 1 182 ? 44.898 7.804 -35.269 1.00 93.56 182 GLN A C 1
ATOM 1484 O O . GLN A 1 182 ? 45.723 8.382 -35.983 1.00 93.56 182 GLN A O 1
ATOM 1489 N N . LYS A 1 183 ? 44.074 6.865 -35.757 1.00 91.88 183 LYS A N 1
ATOM 1490 C CA . LYS A 1 183 ? 44.007 6.526 -37.190 1.00 91.88 183 LYS A CA 1
ATOM 1491 C C . LYS A 1 183 ? 43.594 7.742 -38.021 1.00 91.88 183 LYS A C 1
ATOM 1493 O O . LYS A 1 183 ? 44.238 8.044 -39.022 1.00 91.88 183 LYS A O 1
ATOM 1498 N N . LEU A 1 184 ? 42.598 8.496 -37.567 1.00 89.00 184 LEU A N 1
ATOM 1499 C CA . LEU A 1 184 ? 42.095 9.684 -38.253 1.00 89.00 184 LEU A CA 1
ATOM 1500 C C . LEU A 1 184 ? 43.155 10.797 -38.328 1.00 89.00 184 LEU A C 1
ATOM 1502 O O . LEU A 1 184 ? 43.299 11.442 -39.367 1.00 89.00 184 LEU A O 1
ATOM 1506 N N . ARG A 1 185 ? 43.980 10.969 -37.285 1.00 89.50 185 ARG A N 1
ATOM 1507 C CA . ARG A 1 185 ? 45.161 11.855 -37.324 1.00 89.50 185 ARG A CA 1
ATOM 1508 C C . ARG A 1 185 ? 46.191 11.401 -38.363 1.00 89.50 185 ARG A C 1
ATOM 1510 O O . ARG A 1 185 ? 46.712 12.242 -39.095 1.00 89.50 185 ARG A O 1
ATOM 1517 N N . LYS A 1 186 ? 46.461 10.092 -38.469 1.00 92.50 186 LYS A N 1
ATOM 1518 C CA . LYS A 1 186 ? 47.365 9.538 -39.497 1.00 92.50 186 LYS A CA 1
ATOM 1519 C C . LYS A 1 186 ? 46.829 9.788 -40.908 1.00 92.50 186 LYS A C 1
ATOM 1521 O O . LYS A 1 186 ? 47.581 10.275 -41.749 1.00 92.50 186 LYS A O 1
ATOM 1526 N N . TYR A 1 187 ? 45.539 9.544 -41.149 1.00 91.00 187 TYR A N 1
ATOM 1527 C CA . TYR A 1 187 ? 44.912 9.806 -42.448 1.00 91.00 187 TYR A CA 1
ATOM 1528 C C . TYR A 1 187 ? 44.924 11.290 -42.815 1.00 91.00 187 TYR A C 1
ATOM 1530 O O . TYR A 1 187 ? 45.296 11.629 -43.935 1.00 91.00 187 TYR A O 1
ATOM 1538 N N . LYS A 1 188 ? 44.619 12.190 -41.870 1.00 89.81 188 LYS A N 1
ATOM 1539 C CA . LYS A 1 188 ? 44.742 13.641 -42.094 1.00 89.81 188 LYS A CA 1
ATOM 1540 C C . LYS A 1 188 ? 46.172 14.034 -42.469 1.00 89.81 188 LYS A C 1
ATOM 1542 O O . LYS A 1 188 ? 46.368 14.761 -43.436 1.00 89.81 188 LYS A O 1
ATOM 1547 N N . SER A 1 189 ? 47.177 13.524 -41.754 1.00 91.12 189 SER A N 1
ATOM 1548 C CA . SER A 1 189 ? 48.589 13.780 -42.075 1.00 91.12 189 SER A CA 1
ATOM 1549 C C . SER A 1 189 ? 48.976 13.273 -43.471 1.00 91.12 189 SER A C 1
ATOM 1551 O O . SER A 1 189 ? 49.638 13.994 -44.218 1.00 91.12 189 SER A O 1
ATOM 1553 N N . ALA A 1 190 ? 48.527 12.073 -43.851 1.00 90.75 190 ALA A N 1
ATOM 1554 C CA . ALA A 1 190 ? 48.753 11.522 -45.186 1.00 90.75 190 ALA A CA 1
ATOM 1555 C C . ALA A 1 190 ? 48.073 12.365 -46.278 1.00 90.75 190 ALA A C 1
ATOM 1557 O O . ALA A 1 190 ? 48.715 12.709 -47.268 1.00 90.75 190 ALA A O 1
ATOM 1558 N N . ALA A 1 191 ? 46.821 12.779 -46.067 1.00 87.94 191 ALA A N 1
ATOM 1559 C CA . ALA A 1 191 ? 46.103 13.658 -46.987 1.00 87.94 191 ALA A CA 1
ATOM 1560 C C . ALA A 1 191 ? 46.840 14.992 -47.189 1.00 87.94 191 ALA A C 1
ATOM 1562 O O . ALA A 1 191 ? 47.006 15.431 -48.327 1.00 87.94 191 ALA A O 1
ATOM 1563 N N . TYR A 1 192 ? 47.364 15.596 -46.112 1.00 91.50 192 TYR A N 1
ATOM 1564 C CA . TYR A 1 192 ? 48.175 16.812 -46.214 1.00 91.50 192 TYR A CA 1
ATOM 1565 C C . TYR A 1 192 ? 49.449 16.602 -47.045 1.00 91.50 192 TYR A C 1
ATOM 1567 O O . TYR A 1 192 ? 49.761 17.445 -47.892 1.00 91.50 192 TYR A O 1
ATOM 1575 N N . LYS A 1 193 ? 50.152 15.473 -46.872 1.00 91.75 193 LYS A N 1
ATOM 1576 C CA . LYS A 1 193 ? 51.322 15.126 -47.700 1.00 91.75 193 LYS A CA 1
ATOM 1577 C C . LYS A 1 193 ? 50.955 14.990 -49.177 1.00 91.75 193 LYS A C 1
ATOM 1579 O O . LYS A 1 193 ? 51.567 15.662 -50.000 1.00 91.75 193 LYS A O 1
ATOM 1584 N N . ILE A 1 194 ? 49.898 14.241 -49.494 1.00 89.81 194 ILE A N 1
ATOM 1585 C CA . ILE A 1 194 ? 49.412 14.068 -50.872 1.00 89.81 194 ILE A CA 1
ATOM 1586 C C . ILE A 1 194 ? 49.049 15.424 -51.494 1.00 89.81 194 ILE A C 1
ATOM 1588 O O . ILE A 1 194 ? 49.415 15.712 -52.632 1.00 89.81 194 ILE A O 1
ATOM 1592 N N . THR A 1 195 ? 48.372 16.314 -50.758 1.00 89.75 195 THR A N 1
ATOM 1593 C CA . THR A 1 195 ? 48.076 17.664 -51.273 1.00 89.75 195 THR A CA 1
ATOM 1594 C C . THR A 1 195 ? 49.331 18.504 -51.514 1.00 89.75 195 THR A C 1
ATOM 1596 O O . THR A 1 195 ? 49.374 19.262 -52.487 1.00 89.75 195 THR A O 1
ATOM 1599 N N . ALA A 1 196 ? 50.361 18.370 -50.674 1.00 89.94 196 ALA A N 1
ATOM 1600 C CA . ALA A 1 196 ? 51.632 19.061 -50.860 1.00 89.94 196 ALA A CA 1
ATOM 1601 C C . ALA A 1 196 ? 52.393 18.528 -52.086 1.00 89.94 196 ALA A C 1
ATOM 1603 O O . ALA A 1 196 ? 52.861 19.321 -52.906 1.00 89.94 196 ALA A O 1
ATOM 1604 N N . GLU A 1 197 ? 52.447 17.208 -52.261 1.00 91.56 197 GLU A N 1
ATOM 1605 C CA . GLU A 1 197 ? 53.035 16.546 -53.431 1.00 91.56 197 GLU A CA 1
ATOM 1606 C C . GLU A 1 197 ? 52.302 16.945 -54.715 1.00 91.56 197 GLU A C 1
ATOM 1608 O O . GLU A 1 197 ? 52.929 17.406 -55.667 1.00 91.56 197 GLU A O 1
ATOM 1613 N N . ASN A 1 198 ? 50.966 16.919 -54.722 1.00 88.75 198 ASN A N 1
ATOM 1614 C CA . ASN A 1 198 ? 50.157 17.385 -55.853 1.00 88.75 198 ASN A CA 1
ATOM 1615 C C . ASN A 1 198 ? 50.430 18.852 -56.211 1.00 88.75 198 ASN A C 1
ATOM 1617 O O . ASN A 1 198 ? 50.438 19.222 -57.389 1.00 88.75 198 ASN A O 1
ATOM 1621 N N . LYS A 1 199 ? 50.689 19.708 -55.216 1.00 91.44 199 LYS A N 1
ATOM 1622 C CA . LYS A 1 199 ? 51.086 21.102 -55.455 1.00 91.44 199 LYS A CA 1
ATOM 1623 C C . LYS A 1 199 ? 52.458 21.184 -56.132 1.00 91.44 199 LYS A C 1
ATOM 1625 O O . LYS A 1 199 ? 52.629 22.010 -57.029 1.00 91.44 199 LYS A O 1
ATOM 1630 N N . GLN A 1 200 ? 53.407 20.323 -55.755 1.00 90.19 200 GLN A N 1
ATOM 1631 C CA . GLN A 1 200 ? 54.709 20.227 -56.421 1.00 90.19 200 GLN A CA 1
ATOM 1632 C C . GLN A 1 200 ? 54.591 19.682 -57.849 1.00 90.19 200 GLN A C 1
ATOM 1634 O O . GLN A 1 200 ? 55.176 20.266 -58.760 1.00 90.19 200 GLN A O 1
ATOM 1639 N N . TYR A 1 201 ? 53.800 18.630 -58.077 1.00 90.25 201 TYR A N 1
ATOM 1640 C CA . TYR A 1 201 ? 53.561 18.088 -59.418 1.00 90.25 201 TYR A CA 1
ATOM 1641 C C . TYR A 1 201 ? 52.931 19.129 -60.346 1.00 90.25 201 TYR A C 1
ATOM 1643 O O . TYR A 1 201 ? 53.432 19.345 -61.445 1.00 90.25 201 TYR A O 1
ATOM 1651 N N . LYS A 1 202 ? 51.920 19.876 -59.882 1.00 89.88 202 LYS A N 1
ATOM 1652 C CA . LYS A 1 202 ? 51.328 20.990 -60.649 1.00 89.88 202 LYS A CA 1
ATOM 1653 C C . LYS A 1 202 ? 52.317 22.115 -60.963 1.00 89.88 202 LYS A C 1
ATOM 1655 O O . LYS A 1 202 ? 52.101 22.855 -61.921 1.00 89.88 202 LYS A O 1
ATOM 1660 N N . LYS A 1 203 ? 53.353 22.304 -60.139 1.00 90.88 203 LYS A N 1
ATOM 1661 C CA . LYS A 1 203 ? 54.428 23.264 -60.414 1.00 90.88 203 LYS A CA 1
ATOM 1662 C C . LYS A 1 203 ? 55.357 22.728 -61.505 1.00 90.88 203 LYS A C 1
ATOM 1664 O O . LYS A 1 203 ? 55.564 23.416 -62.494 1.00 90.88 203 LYS A O 1
ATOM 1669 N N . LYS A 1 204 ? 55.828 21.484 -61.364 1.00 89.94 204 LYS A N 1
ATOM 1670 C CA . LYS A 1 204 ? 56.672 20.812 -62.367 1.00 89.94 204 LYS A CA 1
ATOM 1671 C C . LYS A 1 204 ? 55.990 20.724 -63.733 1.00 89.94 204 LYS A C 1
ATOM 1673 O O . LYS A 1 204 ? 56.649 20.924 -64.742 1.00 89.94 204 LYS A O 1
ATOM 1678 N N . LEU A 1 205 ? 54.681 20.471 -63.759 1.00 89.62 205 LEU A N 1
ATOM 1679 C CA . LEU A 1 205 ? 53.900 20.430 -64.995 1.00 89.62 205 LEU A CA 1
ATOM 1680 C C . LEU A 1 205 ? 53.885 21.796 -65.699 1.00 89.62 205 LEU A C 1
ATOM 1682 O O . LEU A 1 205 ? 54.154 21.867 -66.887 1.00 89.62 205 LEU A O 1
ATOM 1686 N N . ARG A 1 206 ? 53.678 22.892 -64.953 1.00 87.62 206 ARG A N 1
ATOM 1687 C CA . ARG A 1 206 ? 53.762 24.256 -65.505 1.00 87.62 206 ARG A CA 1
ATOM 1688 C C . ARG A 1 206 ? 55.156 24.592 -66.035 1.00 87.62 206 ARG A C 1
ATOM 1690 O O . ARG A 1 206 ? 55.271 25.159 -67.113 1.00 87.62 206 ARG A O 1
ATOM 1697 N N . GLU A 1 207 ? 56.203 24.213 -65.305 1.00 89.56 207 GLU A N 1
ATOM 1698 C CA . GLU A 1 207 ? 57.590 24.389 -65.756 1.00 89.56 207 GLU A CA 1
ATOM 1699 C C . GLU A 1 207 ? 57.879 23.576 -67.033 1.00 89.56 207 GLU A C 1
ATOM 1701 O O . GLU A 1 207 ? 58.604 24.043 -67.911 1.00 89.56 207 GLU A O 1
ATOM 1706 N N . ALA A 1 208 ? 57.314 22.371 -67.161 1.00 86.00 208 ALA A N 1
ATOM 1707 C CA . ALA A 1 208 ? 57.421 21.555 -68.368 1.00 86.00 208 ALA A CA 1
ATOM 1708 C C . ALA A 1 208 ? 56.674 22.187 -69.554 1.00 86.00 208 ALA A C 1
ATOM 1710 O O . ALA A 1 208 ? 57.268 22.314 -70.623 1.00 86.00 208 ALA A O 1
ATOM 1711 N N . ASP A 1 209 ? 55.442 22.666 -69.353 1.00 87.81 209 ASP A N 1
ATOM 1712 C CA . ASP A 1 209 ? 54.665 23.380 -70.377 1.00 87.81 209 ASP A CA 1
ATOM 1713 C C . ASP A 1 209 ? 55.391 24.649 -70.860 1.00 87.81 209 ASP A C 1
ATOM 1715 O O . ASP A 1 209 ? 55.398 24.966 -72.049 1.00 87.81 209 ASP A O 1
ATOM 1719 N N . GLU A 1 210 ? 56.024 25.398 -69.952 1.00 88.44 210 GLU A N 1
ATOM 1720 C CA . GLU A 1 210 ? 56.824 26.582 -70.294 1.00 88.44 210 GLU A CA 1
ATOM 1721 C C . GLU A 1 210 ? 58.083 26.218 -71.090 1.00 88.44 210 GLU A C 1
ATOM 1723 O O . GLU A 1 210 ? 58.400 26.885 -72.081 1.00 88.44 210 GLU A O 1
ATOM 1728 N N . ARG A 1 211 ? 58.776 25.134 -70.713 1.00 85.94 211 ARG A N 1
ATOM 1729 C CA . ARG A 1 211 ? 59.905 24.603 -71.493 1.00 85.94 211 ARG A CA 1
ATOM 1730 C C . ARG A 1 211 ? 59.460 24.159 -72.876 1.00 85.94 211 ARG A C 1
ATOM 1732 O O . ARG A 1 211 ? 60.142 24.485 -73.839 1.00 85.94 211 ARG A O 1
ATOM 1739 N N . GLU A 1 212 ? 58.330 23.467 -72.992 1.00 86.31 212 GLU A N 1
ATOM 1740 C CA . GLU A 1 212 ? 57.792 23.032 -74.279 1.00 86.31 212 GLU A CA 1
ATOM 1741 C C . GLU A 1 212 ? 57.422 24.232 -75.159 1.00 86.31 212 GLU A C 1
ATOM 1743 O O . GLU A 1 212 ? 57.804 24.278 -76.327 1.00 86.31 212 GLU A O 1
ATOM 1748 N N . LYS A 1 213 ? 56.755 25.252 -74.602 1.00 83.62 213 LYS A N 1
ATOM 1749 C CA . LYS A 1 213 ? 56.460 26.505 -75.317 1.00 83.62 213 LYS A CA 1
ATOM 1750 C C . LYS A 1 213 ? 57.733 27.195 -75.803 1.00 83.62 213 LYS A C 1
ATOM 1752 O O . LYS A 1 213 ? 57.778 27.619 -76.955 1.00 83.62 213 LYS A O 1
ATOM 1757 N N . SER A 1 214 ? 58.765 27.265 -74.961 1.00 81.69 214 SER A N 1
ATOM 1758 C CA . SER A 1 214 ? 60.084 27.801 -75.323 1.00 81.69 214 SER A CA 1
ATOM 1759 C C . SER A 1 214 ? 60.749 26.984 -76.439 1.00 81.69 214 SER A C 1
ATOM 1761 O O . SER A 1 214 ? 61.241 27.544 -77.419 1.00 81.69 214 SER A O 1
ATOM 1763 N N . TYR A 1 215 ? 60.679 25.652 -76.358 1.00 81.00 215 TYR A N 1
ATOM 1764 C CA . TYR A 1 215 ? 61.219 24.745 -77.370 1.00 81.00 215 TYR A CA 1
ATOM 1765 C C . TYR A 1 215 ? 60.492 24.890 -78.712 1.00 81.00 215 TYR A C 1
ATOM 1767 O O . TYR A 1 215 ? 61.136 25.009 -79.752 1.00 81.00 215 TYR A O 1
ATOM 1775 N N . ARG A 1 216 ? 59.154 24.968 -78.699 1.00 75.50 216 ARG A N 1
ATOM 1776 C CA . ARG A 1 216 ? 58.338 25.248 -79.891 1.00 75.50 216 ARG A CA 1
ATOM 1777 C C . ARG A 1 216 ? 58.689 26.612 -80.496 1.00 75.50 216 ARG A C 1
ATOM 1779 O O . ARG A 1 216 ? 58.830 26.706 -81.710 1.00 75.50 216 ARG A O 1
ATOM 1786 N N . HIS A 1 217 ? 58.905 27.643 -79.675 1.00 72.06 217 HIS A N 1
ATOM 1787 C CA . HIS A 1 217 ? 59.354 28.959 -80.146 1.00 72.06 217 HIS A CA 1
ATOM 1788 C C . HIS A 1 217 ? 60.746 28.899 -80.796 1.00 72.06 217 HIS A C 1
ATOM 1790 O O . HIS A 1 217 ? 60.940 29.465 -81.866 1.00 72.06 217 HIS A O 1
ATOM 1796 N N . SER A 1 218 ? 61.690 28.165 -80.199 1.00 71.56 218 SER A N 1
ATOM 1797 C CA . SER A 1 218 ? 63.039 27.943 -80.744 1.00 71.56 218 SER A CA 1
ATOM 1798 C C . SER A 1 218 ? 63.019 27.175 -82.069 1.00 71.56 218 SER A C 1
ATOM 1800 O O . SER A 1 218 ? 63.725 27.540 -83.007 1.00 71.56 218 SER A O 1
ATOM 1802 N N . ILE A 1 219 ? 62.174 26.145 -82.193 1.00 69.06 219 ILE A N 1
ATOM 1803 C CA . ILE A 1 219 ? 61.998 25.405 -83.450 1.00 69.06 219 ILE A CA 1
ATOM 1804 C C . ILE A 1 219 ? 61.421 26.318 -84.534 1.00 69.06 219 ILE A C 1
ATOM 1806 O O . ILE A 1 219 ? 61.950 26.324 -85.639 1.00 69.06 219 ILE A O 1
ATOM 1810 N N . ILE A 1 220 ? 60.410 27.137 -84.226 1.00 62.75 220 ILE A N 1
ATOM 1811 C CA . ILE A 1 220 ? 59.836 28.098 -85.184 1.00 62.75 220 ILE A CA 1
ATOM 1812 C C . ILE A 1 220 ? 60.883 29.148 -85.598 1.00 62.75 220 ILE A C 1
ATOM 1814 O O . ILE A 1 220 ? 61.000 29.463 -86.781 1.00 62.75 220 ILE A O 1
ATOM 1818 N N . TYR A 1 221 ? 61.706 29.631 -84.663 1.00 54.84 221 TYR A N 1
ATOM 1819 C CA . TYR A 1 221 ? 62.786 30.586 -84.945 1.00 54.84 221 TYR A CA 1
ATOM 1820 C C . TYR A 1 221 ? 63.899 29.970 -85.815 1.00 54.84 221 TYR A C 1
ATOM 1822 O O . TYR A 1 221 ? 64.399 30.604 -86.744 1.00 54.84 221 TYR A O 1
ATOM 1830 N N . ASN A 1 222 ? 64.241 28.700 -85.582 1.00 53.97 222 ASN A N 1
ATOM 1831 C CA . ASN A 1 222 ? 65.226 27.962 -86.377 1.00 53.97 222 ASN A CA 1
ATOM 1832 C C . ASN A 1 222 ? 64.675 27.499 -87.740 1.00 53.97 222 ASN A C 1
ATOM 1834 O O . ASN A 1 222 ? 65.422 27.453 -88.717 1.00 53.97 222 ASN A O 1
ATOM 1838 N N . GLN A 1 223 ? 63.376 27.207 -87.852 1.00 50.53 223 GLN A N 1
ATOM 1839 C CA . GLN A 1 223 ? 62.710 26.898 -89.124 1.00 50.53 223 GLN A CA 1
ATOM 1840 C C . GLN A 1 223 ? 62.530 28.153 -89.994 1.00 50.53 223 GLN A C 1
ATOM 1842 O O . GLN A 1 223 ? 62.672 28.066 -91.212 1.00 50.53 223 GLN A O 1
ATOM 1847 N N . ALA A 1 224 ? 62.349 29.333 -89.390 1.00 47.62 224 ALA A N 1
ATOM 1848 C CA . ALA A 1 224 ? 62.393 30.615 -90.098 1.00 47.62 224 ALA A CA 1
ATOM 1849 C C . ALA A 1 224 ? 63.818 30.996 -90.567 1.00 47.62 224 ALA A C 1
ATOM 1851 O O . ALA A 1 224 ? 63.968 31.641 -91.605 1.00 47.62 224 ALA A O 1
ATOM 1852 N N . GLY A 1 225 ? 64.867 30.559 -89.856 1.00 45.75 225 GLY A N 1
ATOM 1853 C CA . GLY A 1 225 ? 66.275 30.794 -90.219 1.00 45.75 225 GLY A CA 1
ATOM 1854 C C . GLY A 1 225 ? 66.861 29.824 -91.256 1.00 45.75 225 GLY A C 1
ATOM 1855 O O . GLY A 1 225 ? 67.770 30.197 -91.997 1.00 45.75 225 GLY A O 1
ATOM 1856 N N . ASN A 1 226 ? 66.328 28.602 -91.364 1.00 43.81 226 ASN A N 1
ATOM 1857 C CA . ASN A 1 226 ? 66.896 27.552 -92.221 1.00 43.81 226 ASN A CA 1
ATOM 1858 C C . ASN A 1 226 ? 66.141 27.300 -93.537 1.00 43.81 226 ASN A C 1
ATOM 1860 O O . ASN A 1 226 ? 66.591 26.493 -94.348 1.00 43.81 226 ASN A O 1
ATOM 1864 N N . SER A 1 227 ? 65.071 28.045 -93.833 1.00 40.34 227 SER A N 1
ATOM 1865 C CA . SER A 1 227 ? 64.358 27.936 -95.120 1.00 40.34 227 SER A CA 1
ATOM 1866 C C . SER A 1 227 ? 65.069 28.623 -96.307 1.00 40.34 227 SER A C 1
ATOM 1868 O O . SER A 1 227 ? 64.499 28.709 -97.393 1.00 40.34 227 SER A O 1
ATOM 1870 N N . LYS A 1 228 ? 66.310 29.111 -96.136 1.00 45.44 228 LYS A N 1
ATOM 1871 C CA . LYS A 1 228 ? 67.105 29.786 -97.187 1.00 45.44 228 LYS A CA 1
ATOM 1872 C C . LYS A 1 228 ? 68.466 29.147 -97.499 1.00 45.44 228 LYS A C 1
ATOM 1874 O O . LYS A 1 228 ? 69.273 29.770 -98.182 1.00 45.44 228 LYS A O 1
ATOM 1879 N N . ARG A 1 229 ? 68.757 27.928 -97.022 1.00 41.06 229 ARG A N 1
ATOM 1880 C CA . ARG A 1 229 ? 70.113 27.355 -97.158 1.00 41.06 229 ARG A CA 1
ATOM 1881 C C . ARG A 1 229 ? 70.205 25.869 -97.500 1.00 41.06 229 ARG A C 1
ATOM 1883 O O . ARG A 1 229 ? 71.190 25.237 -97.145 1.00 41.06 229 ARG A O 1
ATOM 1890 N N . LEU A 1 230 ? 69.225 25.323 -98.219 1.00 40.47 230 LEU A N 1
ATOM 1891 C CA . LEU A 1 230 ? 69.327 23.989 -98.826 1.00 40.47 230 LEU A CA 1
ATOM 1892 C C . LEU A 1 230 ? 68.702 23.982 -100.226 1.00 40.47 230 LEU A C 1
ATOM 1894 O O . LEU A 1 230 ? 67.678 23.360 -100.485 1.00 40.47 230 LEU A O 1
ATOM 1898 N N . GLN A 1 231 ? 69.344 24.705 -101.135 1.00 38.28 231 GLN A N 1
ATOM 1899 C CA . GLN A 1 231 ? 69.231 24.483 -102.569 1.00 38.28 231 GLN A CA 1
ATOM 1900 C C . GLN A 1 231 ? 70.602 24.830 -103.146 1.00 38.28 231 GLN A C 1
ATOM 1902 O O . GLN A 1 231 ? 70.933 26.008 -103.202 1.00 38.28 231 GLN A O 1
ATOM 1907 N N . VAL A 1 232 ? 71.414 23.802 -103.414 1.00 40.84 232 VAL A N 1
ATOM 1908 C CA . VAL A 1 232 ? 72.577 23.725 -104.327 1.00 40.84 232 VAL A CA 1
ATOM 1909 C C . VAL A 1 232 ? 73.455 22.538 -103.887 1.00 40.84 232 VAL A C 1
ATOM 1911 O O . VAL A 1 232 ? 73.636 22.308 -102.695 1.00 40.84 232 VAL A O 1
ATOM 1914 N N . GLU A 1 233 ? 73.953 21.801 -104.885 1.00 35.59 233 GLU A N 1
ATOM 1915 C CA . GLU A 1 233 ? 74.903 20.671 -104.845 1.00 35.59 233 GLU A CA 1
ATOM 1916 C C . GLU A 1 233 ? 74.330 19.245 -104.739 1.00 35.59 233 GLU A C 1
ATOM 1918 O O . GLU A 1 233 ? 74.686 18.414 -103.902 1.00 35.59 233 GLU A O 1
ATOM 1923 N N . LEU A 1 234 ? 73.494 18.938 -105.736 1.00 39.44 234 LEU A N 1
ATOM 1924 C CA . LEU A 1 234 ? 73.595 17.689 -106.493 1.00 39.44 234 LEU A CA 1
ATOM 1925 C C . LEU A 1 234 ? 74.824 17.795 -107.415 1.00 39.44 234 LEU A C 1
ATOM 1927 O O . LEU A 1 234 ? 74.834 18.700 -108.239 1.00 39.44 234 LEU A O 1
ATOM 1931 N N . GLU A 1 235 ? 75.813 16.903 -107.293 1.00 36.28 235 GLU A N 1
ATOM 1932 C CA . GLU A 1 235 ? 76.434 16.172 -108.419 1.00 36.28 235 GLU A CA 1
ATOM 1933 C C . GLU A 1 235 ? 77.691 15.381 -108.003 1.00 36.28 235 GLU A C 1
ATOM 1935 O O . GLU A 1 235 ? 78.539 15.8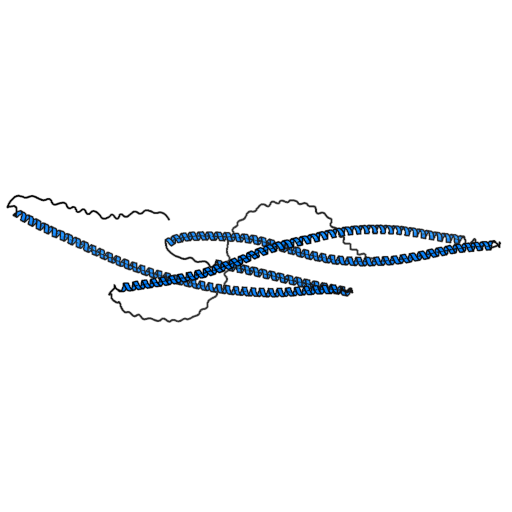37 -107.240 1.00 36.28 235 GLU A O 1
ATOM 1940 N N . SER A 1 236 ? 77.801 14.181 -108.586 1.00 45.22 236 SER A N 1
ATOM 1941 C CA . SER A 1 236 ? 78.915 13.214 -108.580 1.00 45.22 236 SER A CA 1
ATOM 1942 C C . SER A 1 236 ? 79.052 12.221 -107.400 1.00 45.22 236 SER A C 1
ATOM 1944 O O . SER A 1 236 ? 79.107 12.587 -106.227 1.00 45.22 236 SER A O 1
ATOM 1946 N N . VAL A 1 237 ? 79.146 10.926 -107.769 1.00 45.41 237 VAL A N 1
ATOM 1947 C CA . VAL A 1 237 ? 79.896 9.787 -107.165 1.00 45.41 237 VAL A CA 1
ATOM 1948 C C . VAL A 1 237 ? 79.042 8.490 -107.101 1.00 45.41 237 VAL A C 1
ATOM 1950 O O . VAL A 1 237 ? 78.195 8.371 -106.213 1.00 45.41 237 VAL A O 1
ATOM 1953 N N . PRO A 1 238 ? 79.294 7.464 -107.952 1.00 52.69 238 PRO A N 1
ATOM 1954 C CA . PRO A 1 238 ? 78.478 6.240 -108.024 1.00 52.69 238 PRO A CA 1
ATOM 1955 C C . PRO A 1 238 ? 78.779 5.163 -106.958 1.00 52.69 238 PRO A C 1
ATOM 1957 O O . PRO A 1 238 ? 78.185 4.095 -106.996 1.00 52.69 238 PRO A O 1
ATOM 1960 N N . LEU A 1 239 ? 79.654 5.422 -105.979 1.00 50.91 239 LEU A N 1
ATOM 1961 C CA . LEU A 1 239 ? 79.851 4.547 -104.803 1.00 50.91 239 LEU A CA 1
ATOM 1962 C C . LEU A 1 239 ? 79.301 5.144 -103.497 1.00 50.91 239 LEU A C 1
ATOM 1964 O O . LEU A 1 239 ? 79.104 4.426 -102.522 1.00 50.91 239 LEU A O 1
ATOM 1968 N N . ARG A 1 240 ? 78.980 6.445 -103.481 1.00 53.47 240 ARG A N 1
ATOM 1969 C CA . ARG A 1 240 ? 78.377 7.112 -102.318 1.00 53.47 240 ARG A CA 1
ATOM 1970 C C . ARG A 1 240 ? 76.854 6.974 -102.287 1.00 53.47 240 ARG A C 1
ATOM 1972 O O . ARG A 1 240 ? 76.286 7.143 -101.220 1.00 53.47 240 ARG A O 1
ATOM 1979 N N . SER A 1 241 ? 76.178 6.671 -103.400 1.00 60.09 241 SER A N 1
ATOM 1980 C CA . SER A 1 241 ? 74.719 6.452 -103.411 1.00 60.09 241 SER A CA 1
ATOM 1981 C C . SER A 1 241 ? 74.332 5.165 -102.685 1.00 60.09 241 SER A C 1
ATOM 1983 O O . SER A 1 241 ? 73.479 5.222 -101.810 1.00 60.09 241 SER A O 1
ATOM 1985 N N . ALA A 1 242 ? 75.027 4.055 -102.952 1.00 59.53 242 ALA A N 1
ATOM 1986 C CA . ALA A 1 242 ? 74.829 2.790 -102.242 1.00 59.53 242 ALA A CA 1
ATOM 1987 C C . ALA A 1 242 ? 75.187 2.908 -100.750 1.00 59.53 242 ALA A C 1
ATOM 1989 O O . ALA A 1 242 ? 74.496 2.358 -99.900 1.00 59.53 242 ALA A O 1
ATOM 1990 N N . GLN A 1 243 ? 76.225 3.682 -100.413 1.00 66.00 243 GLN A N 1
ATOM 1991 C CA . GLN A 1 243 ? 76.609 3.937 -99.023 1.00 66.00 243 GLN A CA 1
ATOM 1992 C C . GLN A 1 243 ? 75.597 4.845 -98.301 1.00 66.00 243 GLN A C 1
ATOM 1994 O O . GLN A 1 243 ? 75.197 4.536 -97.186 1.00 66.00 243 GLN A O 1
ATOM 1999 N N . ARG A 1 244 ? 75.079 5.893 -98.959 1.00 69.75 244 ARG A N 1
ATOM 2000 C CA . ARG A 1 244 ? 73.976 6.724 -98.438 1.00 69.75 244 ARG A CA 1
ATOM 2001 C C . ARG A 1 244 ? 72.658 5.956 -98.342 1.00 69.75 244 ARG A C 1
ATOM 2003 O O . ARG A 1 244 ? 71.852 6.248 -97.466 1.00 69.75 244 ARG A O 1
ATOM 2010 N N . GLU A 1 245 ? 72.402 5.006 -99.239 1.00 72.44 245 GLU A N 1
ATOM 2011 C CA . GLU A 1 245 ? 71.238 4.119 -99.163 1.00 72.44 245 GLU A CA 1
ATOM 2012 C C . GLU A 1 245 ? 71.380 3.111 -98.027 1.00 72.44 245 GLU A C 1
ATOM 2014 O O . GLU A 1 245 ? 70.431 2.939 -97.270 1.00 72.44 245 GLU A O 1
ATOM 2019 N N . ALA A 1 246 ? 72.563 2.528 -97.823 1.00 74.25 246 ALA A N 1
ATOM 2020 C CA . ALA A 1 246 ? 72.847 1.685 -96.666 1.00 74.25 246 ALA A CA 1
ATOM 2021 C C . ALA A 1 246 ? 72.730 2.471 -95.346 1.00 74.25 246 ALA A C 1
ATOM 2023 O O . ALA A 1 246 ? 72.096 1.997 -94.407 1.00 74.25 246 ALA A O 1
ATOM 2024 N N . GLU A 1 247 ? 73.246 3.702 -95.285 1.00 82.25 247 GLU A N 1
ATOM 2025 C CA . GLU A 1 247 ? 73.076 4.608 -94.140 1.00 82.25 247 GLU A CA 1
ATOM 2026 C C . GLU A 1 247 ? 71.606 4.990 -93.919 1.00 82.25 247 GLU A C 1
ATOM 2028 O O . GLU A 1 247 ? 71.142 5.015 -92.779 1.00 82.25 247 GLU A O 1
ATOM 2033 N N . LYS A 1 248 ? 70.834 5.229 -94.990 1.00 85.25 248 LYS A N 1
ATOM 2034 C CA . LYS A 1 248 ? 69.381 5.448 -94.902 1.00 85.25 248 LYS A CA 1
ATOM 2035 C C . LYS A 1 248 ? 68.653 4.214 -94.389 1.00 85.25 248 LYS A C 1
ATOM 2037 O O . LYS A 1 248 ? 67.770 4.360 -93.552 1.00 85.25 248 LYS A O 1
ATOM 2042 N N . ILE A 1 249 ? 68.995 3.019 -94.868 1.00 81.06 249 ILE A N 1
ATOM 2043 C CA . ILE A 1 249 ? 68.388 1.761 -94.415 1.00 81.06 249 ILE A CA 1
ATOM 2044 C C . ILE A 1 249 ? 68.712 1.534 -92.937 1.00 81.06 249 ILE A C 1
ATOM 2046 O O . ILE A 1 249 ? 67.798 1.253 -92.166 1.00 81.06 249 ILE A O 1
ATOM 2050 N N . PHE A 1 250 ? 69.963 1.746 -92.526 1.00 87.12 250 PHE A N 1
ATOM 2051 C CA . PHE A 1 250 ? 70.387 1.665 -91.128 1.00 87.12 250 PHE A CA 1
ATOM 2052 C C . PHE A 1 250 ? 69.647 2.681 -90.243 1.00 87.12 250 PHE A C 1
ATOM 2054 O O . PHE A 1 250 ? 69.120 2.333 -89.188 1.00 87.12 250 PHE A O 1
ATOM 2061 N N . TYR A 1 251 ? 69.527 3.933 -90.693 1.00 88.81 251 TYR A N 1
ATOM 2062 C CA . TYR A 1 251 ? 68.769 4.960 -89.980 1.00 88.81 251 TYR A CA 1
ATOM 2063 C C . TYR A 1 251 ? 67.272 4.622 -89.901 1.00 88.81 251 TYR A C 1
ATOM 2065 O O . TYR A 1 251 ? 66.660 4.778 -88.848 1.00 88.81 251 TYR A O 1
ATOM 2073 N N . MET A 1 252 ? 66.683 4.092 -90.978 1.00 88.69 252 MET A N 1
ATOM 2074 C CA . MET A 1 252 ? 65.293 3.631 -90.984 1.00 88.69 252 MET A CA 1
ATOM 2075 C C . MET A 1 252 ? 65.068 2.412 -90.085 1.00 88.69 252 MET A C 1
ATOM 2077 O O . MET A 1 252 ? 64.002 2.311 -89.487 1.00 88.69 252 MET A O 1
ATOM 2081 N N . GLN A 1 253 ? 66.028 1.491 -89.973 1.00 87.75 253 GLN A N 1
ATOM 2082 C CA . GLN A 1 253 ? 65.959 0.380 -89.017 1.00 87.75 253 GLN A CA 1
ATOM 2083 C C . GLN A 1 253 ? 65.985 0.898 -87.579 1.00 87.75 253 GLN A C 1
ATOM 2085 O O . GLN A 1 253 ? 65.101 0.560 -86.801 1.00 87.75 253 GLN A O 1
ATOM 2090 N N . LYS A 1 254 ? 66.904 1.815 -87.260 1.00 91.62 254 LYS A N 1
ATOM 2091 C CA . LYS A 1 254 ? 66.970 2.449 -85.937 1.00 91.62 254 LYS A CA 1
ATOM 2092 C C . LYS A 1 254 ? 65.693 3.222 -85.587 1.00 91.62 254 LYS A C 1
ATOM 2094 O O . LYS A 1 254 ? 65.248 3.193 -84.444 1.00 91.62 254 LYS A O 1
ATOM 2099 N N . LEU A 1 255 ? 65.087 3.905 -86.560 1.00 92.00 255 LEU A N 1
ATOM 2100 C CA . LEU A 1 255 ? 63.791 4.560 -86.370 1.00 92.00 255 LEU A CA 1
ATOM 2101 C C . LEU A 1 255 ? 62.661 3.553 -86.138 1.00 92.00 255 LEU A C 1
ATOM 2103 O O . LEU A 1 255 ? 61.808 3.813 -85.296 1.00 92.00 255 LEU A O 1
ATOM 2107 N N . ARG A 1 256 ? 62.649 2.411 -86.838 1.00 91.56 256 ARG A N 1
ATOM 2108 C CA . ARG A 1 256 ? 61.670 1.342 -86.576 1.00 91.56 256 ARG A CA 1
ATOM 2109 C C . ARG A 1 256 ? 61.811 0.790 -85.165 1.00 91.56 256 ARG A C 1
ATOM 2111 O O . ARG A 1 256 ? 60.818 0.750 -84.462 1.00 91.56 256 ARG A O 1
ATOM 2118 N N . GLU A 1 257 ? 63.027 0.485 -84.717 1.00 91.56 257 GLU A N 1
ATOM 2119 C CA . GLU A 1 257 ? 63.274 0.029 -83.340 1.00 91.56 257 GLU A CA 1
ATOM 2120 C C . GLU A 1 257 ? 62.781 1.047 -82.298 1.00 91.56 257 GLU A C 1
ATOM 2122 O O . GLU A 1 257 ? 62.207 0.676 -81.275 1.00 91.56 257 GLU A O 1
ATOM 2127 N N . GLN A 1 258 ? 62.960 2.347 -82.560 1.00 93.56 258 GLN A N 1
ATOM 2128 C CA . GLN A 1 258 ? 62.422 3.404 -81.700 1.00 93.56 258 GLN A CA 1
ATOM 2129 C C . GLN A 1 258 ? 60.891 3.466 -81.729 1.00 93.56 258 GLN A C 1
ATOM 2131 O O . GLN A 1 258 ? 60.285 3.662 -80.679 1.00 93.56 258 GLN A O 1
ATOM 2136 N N . ILE A 1 259 ? 60.268 3.306 -82.900 1.00 92.12 259 ILE A N 1
ATOM 2137 C CA . ILE A 1 259 ? 58.806 3.258 -83.042 1.00 92.12 259 ILE A CA 1
ATOM 2138 C C . ILE A 1 259 ? 58.245 2.046 -82.298 1.00 92.12 259 ILE A C 1
ATOM 2140 O O . ILE A 1 259 ? 57.331 2.219 -81.499 1.00 92.12 259 ILE A O 1
ATOM 2144 N N . ASP A 1 260 ? 58.829 0.863 -82.480 1.00 91.75 260 ASP A N 1
ATOM 2145 C CA . ASP A 1 260 ? 58.407 -0.367 -81.806 1.00 91.75 260 ASP A CA 1
ATOM 2146 C C . ASP A 1 260 ? 58.550 -0.227 -80.282 1.00 91.75 260 ASP A C 1
ATOM 2148 O O . ASP A 1 260 ? 57.628 -0.546 -79.531 1.00 91.75 260 ASP A O 1
ATOM 2152 N N . GLY A 1 261 ? 59.663 0.344 -79.806 1.00 92.06 261 GLY A N 1
ATOM 2153 C CA . GLY A 1 261 ? 59.862 0.643 -78.386 1.00 92.06 261 GLY A CA 1
ATOM 2154 C C . GLY A 1 261 ? 58.849 1.652 -77.830 1.00 92.06 261 GLY A C 1
ATOM 2155 O O . GLY A 1 261 ? 58.340 1.475 -76.722 1.00 92.06 261 GLY A O 1
ATOM 2156 N N . LEU A 1 262 ? 58.512 2.695 -78.596 1.00 93.31 262 LEU A N 1
ATOM 2157 C CA . LEU A 1 262 ? 57.464 3.651 -78.226 1.00 93.31 262 LEU A CA 1
ATOM 2158 C C . LEU A 1 262 ? 56.081 2.999 -78.214 1.00 93.31 262 LEU A C 1
ATOM 2160 O O . LEU A 1 262 ? 55.276 3.326 -77.345 1.00 93.31 262 LEU A O 1
ATOM 2164 N N . GLN A 1 263 ? 55.813 2.077 -79.134 1.00 92.06 263 GLN A N 1
ATOM 2165 C CA . GLN A 1 263 ? 54.541 1.375 -79.229 1.00 92.06 263 GLN A CA 1
ATOM 2166 C C . GLN A 1 263 ? 54.344 0.429 -78.040 1.00 92.06 263 GLN A C 1
ATOM 2168 O O . GLN A 1 263 ? 53.318 0.520 -77.374 1.00 92.06 263 GLN A O 1
ATOM 2173 N N . ILE A 1 264 ? 55.373 -0.338 -77.659 1.00 92.50 264 ILE A N 1
ATOM 2174 C CA . ILE A 1 264 ? 55.368 -1.158 -76.432 1.00 92.50 264 ILE A CA 1
ATOM 2175 C C . ILE A 1 264 ? 55.159 -0.291 -75.181 1.00 92.50 264 ILE A C 1
ATOM 2177 O O . ILE A 1 264 ? 54.369 -0.640 -74.298 1.00 92.50 264 ILE A O 1
ATOM 2181 N N . CYS A 1 265 ? 55.842 0.856 -75.087 1.00 92.62 265 CYS A N 1
ATOM 2182 C CA . CYS A 1 265 ? 55.634 1.804 -73.989 1.00 92.62 265 CYS A CA 1
ATOM 2183 C C . CYS A 1 265 ? 54.195 2.340 -73.958 1.00 92.62 265 CYS A C 1
ATOM 2185 O O . CYS A 1 265 ? 53.616 2.458 -72.880 1.00 92.62 265 CYS A O 1
ATOM 2187 N N . ASN A 1 266 ? 53.612 2.649 -75.118 1.00 92.44 266 ASN A N 1
ATOM 2188 C CA . ASN A 1 266 ? 52.245 3.151 -75.226 1.00 92.44 266 ASN A CA 1
ATOM 2189 C C . ASN A 1 266 ? 51.221 2.078 -74.820 1.00 92.44 266 ASN A C 1
ATOM 2191 O O . ASN A 1 266 ? 50.336 2.352 -74.015 1.00 92.44 266 ASN A O 1
ATOM 2195 N N . ASP A 1 267 ? 51.400 0.835 -75.270 1.00 93.00 267 ASP A N 1
ATOM 2196 C CA . ASP A 1 267 ? 50.556 -0.300 -74.880 1.00 93.00 267 ASP A CA 1
ATOM 2197 C C . ASP A 1 267 ? 50.636 -0.565 -73.367 1.00 93.00 267 ASP A C 1
ATOM 2199 O O . ASP A 1 267 ? 49.618 -0.761 -72.698 1.00 93.00 267 ASP A O 1
ATOM 2203 N N . THR A 1 268 ? 51.840 -0.475 -72.792 1.00 92.88 268 THR A N 1
ATOM 2204 C CA . THR A 1 268 ? 52.054 -0.611 -71.342 1.00 92.88 268 THR A CA 1
ATOM 2205 C C . THR A 1 268 ? 51.368 0.512 -70.560 1.00 92.88 268 THR A C 1
ATOM 2207 O O . THR A 1 268 ? 50.758 0.255 -69.519 1.00 92.88 268 THR A O 1
ATOM 2210 N N . LEU A 1 269 ? 51.447 1.756 -71.045 1.00 94.62 269 LEU A N 1
ATOM 2211 C CA . LEU A 1 269 ? 50.777 2.906 -70.432 1.00 94.62 269 LEU A CA 1
ATOM 2212 C C . LEU A 1 269 ? 49.254 2.782 -70.511 1.00 94.62 269 LEU A C 1
ATOM 2214 O O . LEU A 1 269 ? 48.585 3.034 -69.512 1.00 94.62 269 LEU A O 1
ATOM 2218 N N . ASN A 1 270 ? 48.709 2.345 -71.648 1.00 93.56 270 ASN A N 1
ATOM 2219 C CA . ASN A 1 270 ? 47.272 2.119 -71.805 1.00 93.56 270 ASN A CA 1
ATOM 2220 C C . ASN A 1 270 ? 46.769 1.038 -70.841 1.00 93.56 270 ASN A C 1
ATOM 2222 O O . ASN A 1 270 ? 45.772 1.254 -70.157 1.00 93.56 270 ASN A O 1
ATOM 2226 N N . SER A 1 271 ? 47.512 -0.062 -70.682 1.00 94.62 271 SER A N 1
ATOM 2227 C CA . SER A 1 271 ? 47.176 -1.097 -69.697 1.00 94.62 271 SER A CA 1
ATOM 2228 C C . SER A 1 271 ? 47.177 -0.562 -68.254 1.00 94.62 271 SER A C 1
ATOM 2230 O O . SER A 1 271 ? 46.264 -0.861 -67.483 1.00 94.62 271 SER A O 1
ATOM 2232 N N . HIS A 1 272 ? 48.139 0.294 -67.885 1.00 93.38 272 HIS A N 1
ATOM 2233 C CA . HIS A 1 272 ? 48.140 0.950 -66.569 1.00 93.38 272 HIS A CA 1
ATOM 2234 C C . HIS A 1 272 ? 46.964 1.920 -66.393 1.00 93.38 272 HIS A C 1
ATOM 2236 O O . HIS A 1 272 ? 46.406 2.008 -65.300 1.00 93.38 272 HIS A O 1
ATOM 2242 N N . ILE A 1 273 ? 46.573 2.650 -67.443 1.00 93.88 273 ILE A N 1
ATOM 2243 C CA . ILE A 1 273 ? 45.407 3.543 -67.403 1.00 93.88 273 ILE A CA 1
ATOM 2244 C C . ILE A 1 273 ? 44.134 2.733 -67.142 1.00 93.88 273 ILE A C 1
ATOM 2246 O O . ILE A 1 273 ? 43.373 3.088 -66.243 1.00 93.88 273 ILE A O 1
ATOM 2250 N N . GLU A 1 274 ? 43.930 1.622 -67.852 1.00 93.44 274 GLU A N 1
ATOM 2251 C CA . GLU A 1 274 ? 42.772 0.743 -67.648 1.00 93.44 274 GLU A CA 1
ATOM 2252 C C . GLU A 1 274 ? 42.722 0.169 -66.224 1.00 93.44 274 GLU A C 1
ATOM 2254 O O . GLU A 1 274 ? 41.662 0.172 -65.590 1.00 93.44 274 GLU A O 1
ATOM 2259 N N . GLN A 1 275 ? 43.867 -0.262 -65.679 1.00 93.06 275 GLN A N 1
ATOM 2260 C CA . GLN A 1 275 ? 43.963 -0.729 -64.292 1.00 93.06 275 GLN A CA 1
ATOM 2261 C C . GLN A 1 275 ? 43.599 0.373 -63.290 1.00 93.06 275 GLN A C 1
ATOM 2263 O O . GLN A 1 275 ? 42.773 0.151 -62.404 1.00 93.06 275 GLN A O 1
ATOM 2268 N N . LEU A 1 276 ? 44.144 1.582 -63.454 1.00 92.75 276 LEU A N 1
ATOM 2269 C CA . LEU A 1 276 ? 43.836 2.717 -62.580 1.00 92.75 276 LEU A CA 1
ATOM 2270 C C . LEU A 1 276 ? 42.362 3.138 -62.669 1.00 92.75 276 LEU A C 1
ATOM 2272 O O . LEU A 1 276 ? 41.767 3.542 -61.667 1.00 92.75 276 LEU A O 1
ATOM 2276 N N . GLU A 1 277 ? 41.742 3.044 -63.845 1.00 91.94 277 GLU A N 1
ATOM 2277 C CA . GLU A 1 277 ? 40.310 3.297 -64.000 1.00 91.94 277 GLU A CA 1
ATOM 2278 C C . GLU A 1 277 ? 39.450 2.234 -63.306 1.00 91.94 277 GLU A C 1
ATOM 2280 O O . GLU A 1 277 ? 38.432 2.581 -62.694 1.00 91.94 277 GLU A O 1
ATOM 2285 N N . ALA A 1 278 ? 39.858 0.963 -63.355 1.00 92.75 278 ALA A N 1
ATOM 2286 C CA . ALA A 1 278 ? 39.200 -0.120 -62.631 1.00 92.75 278 ALA A CA 1
ATOM 2287 C C . ALA A 1 278 ? 39.322 0.064 -61.108 1.00 92.75 278 ALA A C 1
ATOM 2289 O O . ALA A 1 278 ? 38.306 0.049 -60.409 1.00 92.75 278 ALA A O 1
ATOM 2290 N N . GLU A 1 279 ? 40.524 0.347 -60.598 1.00 94.62 279 GLU A N 1
ATOM 2291 C CA . GLU A 1 279 ? 40.759 0.641 -59.177 1.00 94.62 279 GLU A CA 1
ATOM 2292 C C . GLU A 1 279 ? 39.953 1.855 -58.703 1.00 94.62 279 GLU A C 1
ATOM 2294 O O . GLU A 1 279 ? 39.353 1.838 -57.627 1.00 94.62 279 GLU A O 1
ATOM 2299 N N . LYS A 1 280 ? 39.868 2.908 -59.525 1.00 91.81 280 LYS A N 1
ATOM 2300 C CA . LYS A 1 280 ? 39.054 4.091 -59.224 1.00 91.81 280 LYS A CA 1
ATOM 2301 C C . LYS A 1 280 ? 37.566 3.752 -59.110 1.00 91.81 280 LYS A C 1
ATOM 2303 O O . LYS A 1 280 ? 36.893 4.309 -58.239 1.00 91.81 280 LYS A O 1
ATOM 2308 N N . LYS A 1 281 ? 37.033 2.885 -59.979 1.00 94.06 281 LYS A N 1
ATOM 2309 C CA . LYS A 1 281 ? 35.631 2.432 -59.906 1.00 94.06 281 LYS A CA 1
ATOM 2310 C C . LYS A 1 281 ? 35.383 1.604 -58.646 1.00 94.06 281 LYS A C 1
ATOM 2312 O O . LYS A 1 281 ? 34.397 1.860 -57.957 1.00 94.06 281 LYS A O 1
ATOM 2317 N N . GLU A 1 282 ? 36.290 0.690 -58.315 1.00 94.69 282 GLU A N 1
ATOM 2318 C CA . GLU A 1 282 ? 36.189 -0.148 -57.116 1.00 94.69 282 GLU A CA 1
ATOM 2319 C C . GLU A 1 282 ? 36.247 0.692 -55.833 1.00 94.69 282 GLU A C 1
ATOM 2321 O O . GLU A 1 282 ? 35.353 0.603 -54.993 1.00 94.69 282 GLU A O 1
ATOM 2326 N N . LEU A 1 283 ? 37.222 1.600 -55.715 1.00 94.12 283 LEU A N 1
ATOM 2327 C CA . LEU A 1 283 ? 37.321 2.515 -54.574 1.00 94.12 283 LEU A CA 1
ATOM 2328 C C . LEU A 1 283 ? 36.075 3.392 -54.428 1.00 94.12 283 LEU A C 1
ATOM 2330 O O . LEU A 1 283 ? 35.626 3.645 -53.311 1.00 94.12 283 LEU A O 1
ATOM 2334 N N . LYS A 1 284 ? 35.488 3.848 -55.541 1.00 94.19 284 LYS A N 1
ATOM 2335 C CA . LYS A 1 284 ? 34.237 4.611 -55.505 1.00 94.19 284 LYS A CA 1
ATOM 2336 C C . LYS A 1 284 ? 33.078 3.758 -54.977 1.00 94.19 284 LYS A C 1
ATOM 2338 O O . LYS A 1 284 ? 32.345 4.237 -54.116 1.00 94.19 284 LYS A O 1
ATOM 2343 N N . SER A 1 285 ? 32.956 2.505 -55.420 1.00 92.75 285 SER A N 1
ATOM 2344 C CA . SER A 1 285 ? 31.934 1.577 -54.917 1.00 92.75 285 SER A CA 1
ATOM 2345 C C . SER A 1 285 ? 32.120 1.264 -53.429 1.00 92.75 285 SER A C 1
ATOM 2347 O O . SER A 1 285 ? 31.150 1.284 -52.674 1.00 92.75 285 SER A O 1
ATOM 2349 N N . GLN A 1 286 ? 33.356 1.042 -52.972 1.00 90.56 286 GLN A N 1
ATOM 2350 C CA . GLN A 1 286 ? 33.657 0.823 -51.552 1.00 90.56 286 GLN A CA 1
ATOM 2351 C C . GLN A 1 286 ? 33.317 2.048 -50.695 1.00 90.56 286 GLN A C 1
ATOM 2353 O O . GLN A 1 286 ? 32.745 1.906 -49.616 1.00 90.56 286 GLN A O 1
ATOM 2358 N N . MET A 1 287 ? 33.618 3.255 -51.182 1.00 90.88 287 MET A N 1
ATOM 2359 C CA . MET A 1 287 ? 33.253 4.505 -50.509 1.00 90.88 287 MET A CA 1
ATOM 2360 C C . MET A 1 287 ? 31.734 4.702 -50.427 1.00 90.88 287 MET A C 1
ATOM 2362 O O . MET A 1 287 ? 31.236 5.162 -49.403 1.00 90.88 287 MET A O 1
ATOM 2366 N N . GLU A 1 288 ? 30.991 4.364 -51.484 1.00 93.62 288 GLU A N 1
ATOM 2367 C CA . GLU A 1 288 ? 29.524 4.425 -51.495 1.00 93.62 288 GLU A CA 1
ATOM 2368 C C . GLU A 1 288 ? 28.919 3.427 -50.497 1.00 93.62 288 GLU A C 1
ATOM 2370 O O . GLU A 1 288 ? 28.132 3.842 -49.646 1.00 93.62 288 GLU A O 1
ATOM 2375 N N . LYS A 1 289 ? 29.372 2.164 -50.503 1.00 92.12 289 LYS A N 1
ATOM 2376 C CA . LYS A 1 289 ? 28.948 1.144 -49.526 1.00 92.12 289 LYS A CA 1
ATOM 2377 C C . LYS A 1 289 ? 29.244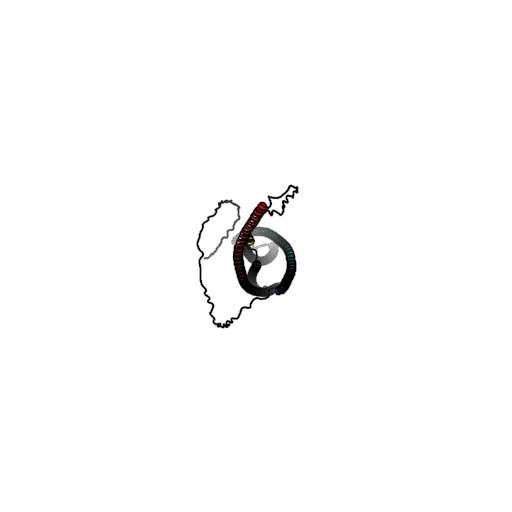 1.564 -48.086 1.00 92.12 289 LYS A C 1
ATOM 2379 O O . LYS A 1 289 ? 28.352 1.526 -47.246 1.00 92.12 289 LYS A O 1
ATOM 2384 N N . GLY A 1 290 ? 30.461 2.039 -47.810 1.00 90.25 290 GLY A N 1
ATOM 2385 C CA . GLY A 1 290 ? 30.830 2.512 -46.475 1.00 90.25 290 GLY A CA 1
ATOM 2386 C C . GLY A 1 290 ? 29.975 3.697 -46.014 1.00 90.25 290 GLY A C 1
ATOM 2387 O O . GLY A 1 290 ? 29.561 3.751 -44.860 1.00 90.25 290 GLY A O 1
ATOM 2388 N N . ASN A 1 291 ? 29.645 4.632 -46.910 1.00 88.81 291 ASN A N 1
ATOM 2389 C CA . ASN A 1 291 ? 28.754 5.748 -46.582 1.00 88.81 291 ASN A CA 1
ATOM 2390 C C . ASN A 1 291 ? 27.319 5.291 -46.273 1.00 88.81 291 ASN A C 1
ATOM 2392 O O . ASN A 1 291 ? 26.680 5.865 -45.390 1.00 88.81 291 ASN A O 1
ATOM 2396 N N . GLU A 1 292 ? 26.804 4.286 -46.983 1.00 90.69 292 GLU A N 1
ATOM 2397 C CA . GLU A 1 292 ? 25.487 3.704 -46.704 1.00 90.69 292 GLU A CA 1
ATOM 2398 C C . GLU A 1 292 ? 25.462 2.970 -45.359 1.00 90.69 292 GLU A C 1
ATOM 2400 O O . GLU A 1 292 ? 24.538 3.185 -44.570 1.00 90.69 292 GLU A O 1
ATOM 2405 N N . GLU A 1 293 ? 26.499 2.186 -45.052 1.00 91.56 293 GLU A N 1
ATOM 2406 C CA . GLU A 1 293 ? 26.665 1.513 -43.758 1.00 91.56 293 GLU A CA 1
ATOM 2407 C C . GLU A 1 293 ? 26.724 2.525 -42.607 1.00 91.56 293 GLU A C 1
ATOM 2409 O O . GLU A 1 293 ? 25.935 2.430 -41.664 1.00 91.56 293 GLU A O 1
ATOM 2414 N N . PHE A 1 294 ? 27.560 3.565 -42.720 1.00 90.75 294 PHE A N 1
ATOM 2415 C CA . PHE A 1 294 ? 27.644 4.619 -41.704 1.00 90.75 294 PHE A CA 1
ATOM 2416 C C . PHE A 1 294 ? 26.328 5.370 -41.522 1.00 90.75 294 PHE A C 1
ATOM 2418 O O . PHE A 1 294 ? 25.970 5.719 -40.398 1.00 90.75 294 PHE A O 1
ATOM 2425 N N . LYS A 1 295 ? 25.586 5.623 -42.606 1.00 93.00 295 LYS A N 1
ATOM 2426 C CA . LYS A 1 295 ? 24.262 6.250 -42.522 1.00 93.00 295 LYS A CA 1
ATOM 2427 C C . LYS A 1 295 ? 23.266 5.340 -41.798 1.00 93.00 295 LYS A C 1
ATOM 2429 O O . LYS A 1 295 ? 22.479 5.833 -40.991 1.00 93.00 295 LYS A O 1
ATOM 2434 N N . GLY A 1 296 ? 23.322 4.033 -42.054 1.00 91.19 296 GLY A N 1
ATOM 2435 C CA . GLY A 1 296 ? 22.523 3.030 -41.355 1.00 91.19 296 GLY A CA 1
ATOM 2436 C C . GLY A 1 296 ? 22.828 2.972 -39.856 1.00 91.19 296 GLY A C 1
ATOM 2437 O O . GLY A 1 296 ? 21.902 2.993 -39.049 1.00 91.19 296 GLY A O 1
ATOM 2438 N N . GLU A 1 297 ? 24.105 2.954 -39.471 1.00 92.00 297 GLU A N 1
ATOM 2439 C CA . GLU A 1 297 ? 24.528 2.996 -38.063 1.00 92.00 297 GLU A CA 1
ATOM 2440 C C . GLU A 1 297 ? 24.096 4.294 -37.368 1.00 92.00 297 GLU A C 1
ATOM 2442 O O . GLU A 1 297 ? 23.598 4.254 -36.245 1.00 92.00 297 GLU A O 1
ATOM 2447 N N . LEU A 1 298 ? 24.213 5.441 -38.046 1.00 90.69 298 LEU A N 1
ATOM 2448 C CA . LEU A 1 298 ? 23.769 6.735 -37.521 1.00 90.69 298 LEU A CA 1
ATOM 2449 C C . LEU A 1 298 ? 22.274 6.753 -37.190 1.00 90.69 298 LEU A C 1
ATOM 2451 O O . LEU A 1 298 ? 21.890 7.292 -36.153 1.00 90.69 298 LEU A O 1
ATOM 2455 N N . GLU A 1 299 ? 21.432 6.175 -38.048 1.00 92.12 299 GLU A N 1
ATOM 2456 C CA . GLU A 1 299 ? 19.997 6.084 -37.763 1.00 92.12 299 GLU A CA 1
ATOM 2457 C C . GLU A 1 299 ? 19.684 5.090 -36.640 1.00 92.12 299 GLU A C 1
ATOM 2459 O O . GLU A 1 299 ? 18.832 5.384 -35.803 1.00 92.12 299 GLU A O 1
ATOM 2464 N N . ARG A 1 300 ? 20.414 3.971 -36.534 1.00 89.00 300 ARG A N 1
ATOM 2465 C CA . ARG A 1 300 ? 20.275 3.059 -35.381 1.00 89.00 300 ARG A CA 1
ATOM 2466 C C . ARG A 1 300 ? 20.608 3.763 -34.066 1.00 89.00 300 ARG A C 1
ATOM 2468 O O . ARG A 1 300 ? 19.803 3.719 -33.141 1.00 89.00 300 ARG A O 1
ATOM 2475 N N . TYR A 1 301 ? 21.728 4.486 -34.008 1.00 92.19 301 TYR A N 1
ATOM 2476 C CA . TYR A 1 301 ? 22.112 5.234 -32.808 1.00 92.19 301 TYR A CA 1
ATOM 2477 C C . TYR A 1 301 ? 21.119 6.341 -32.448 1.00 92.19 301 TYR A C 1
ATOM 2479 O O . TYR A 1 301 ? 20.905 6.602 -31.267 1.00 92.19 301 TYR A O 1
ATOM 2487 N N . LYS A 1 302 ? 20.484 6.995 -33.429 1.00 91.25 302 LYS A N 1
ATOM 2488 C CA . LYS A 1 302 ? 19.418 7.970 -33.148 1.00 91.25 302 LYS A CA 1
ATOM 2489 C C . LYS A 1 302 ? 18.199 7.313 -32.505 1.00 91.25 302 LYS A C 1
ATOM 2491 O O . LYS A 1 302 ? 17.689 7.851 -31.527 1.00 91.25 302 LYS A O 1
ATOM 2496 N N . VAL A 1 303 ? 17.771 6.152 -33.006 1.00 91.69 303 VAL A N 1
ATOM 2497 C CA . VAL A 1 303 ? 16.653 5.394 -32.421 1.00 91.69 303 VAL A CA 1
ATOM 2498 C C . VAL A 1 303 ? 16.989 4.931 -30.999 1.00 91.69 303 VAL A C 1
ATOM 2500 O O . VAL A 1 303 ? 16.176 5.099 -30.093 1.00 91.69 303 VAL A O 1
ATOM 2503 N N . GLU A 1 304 ? 18.200 4.419 -30.762 1.00 91.25 304 GLU A N 1
ATOM 2504 C CA . GLU A 1 304 ? 18.659 4.048 -29.414 1.00 91.25 304 GLU A CA 1
ATOM 2505 C C . GLU A 1 304 ? 18.726 5.260 -28.471 1.00 91.25 304 GLU A C 1
ATOM 2507 O O . GLU A 1 304 ? 18.330 5.171 -27.306 1.00 91.25 304 GLU A O 1
ATOM 2512 N N . LEU A 1 305 ? 19.167 6.420 -28.965 1.00 92.19 305 LEU A N 1
ATOM 2513 C CA . LEU A 1 305 ? 19.196 7.664 -28.196 1.00 92.19 305 LEU A CA 1
ATOM 2514 C C . LEU A 1 305 ? 17.783 8.134 -27.813 1.00 92.19 305 LEU A C 1
ATOM 2516 O O . LEU A 1 305 ? 17.568 8.590 -26.692 1.00 92.19 305 LEU A O 1
ATOM 2520 N N . GLU A 1 306 ? 16.812 8.045 -28.720 1.00 91.94 306 GLU A N 1
ATOM 2521 C CA . GLU A 1 306 ? 15.413 8.378 -28.423 1.00 91.94 306 GLU A CA 1
ATOM 2522 C C . GLU A 1 306 ? 14.794 7.384 -27.432 1.00 91.94 306 GLU A C 1
ATOM 2524 O O . GLU A 1 306 ? 14.158 7.798 -26.461 1.00 91.94 306 GLU A O 1
ATOM 2529 N N . SER A 1 307 ? 15.062 6.087 -27.603 1.00 93.56 307 SER A N 1
ATOM 2530 C CA . SER A 1 307 ? 14.619 5.039 -26.678 1.00 93.56 307 SER A CA 1
ATOM 2531 C C . SER A 1 307 ? 15.175 5.248 -25.265 1.00 93.56 307 SER A C 1
ATOM 2533 O O . SER A 1 307 ? 14.433 5.206 -24.284 1.00 93.56 307 SER A O 1
ATOM 2535 N N . THR A 1 308 ? 16.477 5.513 -25.138 1.00 90.50 308 THR A N 1
ATOM 2536 C CA . THR A 1 308 ? 17.128 5.754 -23.837 1.00 90.50 308 THR A CA 1
ATOM 2537 C C . THR A 1 308 ? 16.671 7.060 -23.185 1.00 90.50 308 THR A C 1
ATOM 2539 O O . THR A 1 308 ? 16.549 7.126 -21.961 1.00 90.50 308 THR A O 1
ATOM 2542 N N . LYS A 1 309 ? 16.353 8.100 -23.969 1.00 92.88 309 LYS A N 1
ATOM 2543 C CA . LYS A 1 309 ? 15.709 9.320 -23.451 1.00 92.88 309 LYS A CA 1
ATOM 2544 C C . LYS A 1 309 ? 14.328 9.029 -22.869 1.00 92.88 309 LYS A C 1
ATOM 2546 O O . LYS A 1 309 ? 14.068 9.440 -21.743 1.00 92.88 309 LYS A O 1
ATOM 2551 N N . SER A 1 310 ? 13.493 8.272 -23.582 1.00 90.19 310 SER A N 1
ATOM 2552 C CA . SER A 1 310 ? 12.168 7.878 -23.090 1.00 90.19 310 SER A CA 1
ATOM 2553 C C . SER A 1 310 ? 12.255 7.049 -21.801 1.00 90.19 310 SER A C 1
ATOM 2555 O O . SER A 1 310 ? 11.542 7.325 -20.837 1.00 90.19 310 SER A O 1
ATOM 2557 N N . GLN A 1 311 ? 13.194 6.099 -21.722 1.00 90.94 311 GLN A N 1
ATOM 2558 C CA . GLN A 1 311 ? 13.444 5.327 -20.497 1.00 90.94 311 GLN A CA 1
ATOM 2559 C C . GLN A 1 311 ? 13.882 6.213 -19.322 1.00 90.94 311 GLN A C 1
ATOM 2561 O O . GLN A 1 311 ? 13.417 6.025 -18.200 1.00 90.94 311 GLN A O 1
ATOM 2566 N N . ASN A 1 312 ? 14.739 7.210 -19.561 1.00 86.12 312 ASN A N 1
ATOM 2567 C CA . ASN A 1 312 ? 15.145 8.157 -18.519 1.00 86.12 312 ASN A CA 1
ATOM 2568 C C . ASN A 1 312 ? 13.978 9.021 -18.020 1.00 86.12 312 ASN A C 1
ATOM 2570 O O . ASN A 1 312 ? 13.893 9.298 -16.824 1.00 86.12 312 ASN A O 1
ATOM 2574 N N . GLU A 1 313 ? 13.069 9.434 -18.902 1.00 91.75 313 GLU A N 1
ATOM 2575 C CA . GLU A 1 313 ? 11.857 10.165 -18.514 1.00 91.75 313 GLU A CA 1
ATOM 2576 C C . GLU A 1 313 ? 10.918 9.294 -17.665 1.00 91.75 313 GLU A C 1
ATOM 2578 O O . GLU A 1 313 ? 10.420 9.757 -16.638 1.00 91.75 313 GLU A O 1
ATOM 2583 N N . GLN A 1 314 ? 10.751 8.016 -18.023 1.00 89.94 314 GLN A N 1
ATOM 2584 C CA . GLN A 1 314 ? 9.983 7.054 -17.224 1.00 89.94 314 GLN A CA 1
ATOM 2585 C C . GLN A 1 314 ? 10.606 6.825 -15.841 1.00 89.94 314 GLN A C 1
ATOM 2587 O O . GLN A 1 314 ? 9.906 6.884 -14.831 1.00 89.94 314 GLN A O 1
ATOM 2592 N N . LEU A 1 315 ? 11.924 6.615 -15.771 1.00 92.19 315 LEU A N 1
ATOM 2593 C CA . LEU A 1 315 ? 12.635 6.448 -14.500 1.00 92.19 315 LEU A CA 1
ATOM 2594 C C . LEU A 1 315 ? 12.527 7.692 -13.616 1.00 92.19 315 LEU A C 1
ATOM 2596 O O . LEU A 1 315 ? 12.381 7.568 -12.400 1.00 92.19 315 LEU A O 1
ATOM 2600 N N . LYS A 1 316 ? 12.551 8.887 -14.213 1.00 93.44 316 LYS A N 1
ATOM 2601 C CA . LYS A 1 316 ? 12.341 10.138 -13.484 1.00 93.44 316 LYS A CA 1
ATOM 2602 C C . LYS A 1 316 ? 10.934 10.208 -12.884 1.00 93.44 316 LYS A C 1
ATOM 2604 O O . LYS A 1 316 ? 10.815 10.486 -11.696 1.00 93.44 316 LYS A O 1
ATOM 2609 N N . ALA A 1 317 ? 9.899 9.869 -13.655 1.00 90.19 317 ALA A N 1
ATOM 2610 C CA . ALA A 1 317 ? 8.521 9.831 -13.161 1.00 90.19 317 ALA A CA 1
ATOM 2611 C C . ALA A 1 317 ? 8.327 8.812 -12.020 1.00 90.19 317 ALA A C 1
ATOM 2613 O O . ALA A 1 317 ? 7.662 9.109 -11.028 1.00 90.19 317 ALA A O 1
ATOM 2614 N N . ILE A 1 318 ? 8.948 7.629 -12.123 1.00 90.44 318 ILE A N 1
ATOM 2615 C CA . ILE A 1 318 ? 8.933 6.616 -11.053 1.00 90.44 318 ILE A CA 1
ATOM 2616 C C . ILE A 1 318 ? 9.625 7.146 -9.791 1.00 90.44 318 ILE A C 1
ATOM 2618 O O . ILE A 1 318 ? 9.114 6.967 -8.686 1.00 90.44 318 ILE A O 1
ATOM 2622 N N . ASN A 1 319 ? 10.774 7.807 -9.941 1.00 89.25 319 ASN A N 1
ATOM 2623 C CA . ASN A 1 319 ? 11.517 8.355 -8.810 1.00 89.25 319 ASN A CA 1
ATOM 2624 C C . ASN A 1 319 ? 10.742 9.480 -8.100 1.00 89.25 319 ASN A C 1
ATOM 2626 O O . ASN A 1 319 ? 10.709 9.512 -6.871 1.00 89.25 319 ASN A O 1
ATOM 2630 N N . ASP A 1 320 ? 10.064 10.347 -8.856 1.00 90.38 320 ASP A N 1
ATOM 2631 C CA . ASP A 1 320 ? 9.207 11.399 -8.300 1.00 90.38 320 ASP A CA 1
ATOM 2632 C C . ASP A 1 320 ? 8.033 10.785 -7.500 1.00 90.38 320 ASP A C 1
ATOM 2634 O O . ASP A 1 320 ? 7.790 11.173 -6.355 1.00 90.38 320 ASP A O 1
ATOM 2638 N N . GLY A 1 321 ? 7.381 9.734 -8.020 1.00 91.06 321 GLY A N 1
ATOM 2639 C CA . GLY A 1 321 ? 6.328 9.003 -7.295 1.00 91.06 321 GLY A CA 1
ATOM 2640 C C . GLY A 1 321 ? 6.825 8.266 -6.038 1.00 91.06 321 GLY A C 1
ATOM 2641 O O . GLY A 1 321 ? 6.159 8.253 -4.995 1.00 91.06 321 GLY A O 1
ATOM 2642 N N . LEU A 1 322 ? 8.028 7.685 -6.084 1.00 90.12 322 LEU A N 1
ATOM 2643 C CA . LEU A 1 322 ? 8.680 7.094 -4.906 1.00 90.12 322 LEU A CA 1
ATOM 2644 C C . LEU A 1 322 ? 9.003 8.149 -3.839 1.00 90.12 322 LEU A C 1
ATOM 2646 O O . LEU A 1 322 ? 8.868 7.894 -2.640 1.00 90.12 322 LEU A O 1
ATOM 2650 N N . GLN A 1 323 ? 9.391 9.353 -4.252 1.00 92.19 323 GLN A N 1
ATOM 2651 C CA . GLN A 1 323 ? 9.644 10.450 -3.330 1.00 92.19 323 GLN A CA 1
ATOM 2652 C C . GLN A 1 323 ? 8.352 10.928 -2.645 1.00 92.19 323 GLN A C 1
ATOM 2654 O O . GLN A 1 323 ? 8.353 11.121 -1.427 1.00 92.19 323 GLN A O 1
ATOM 2659 N N . GLU A 1 324 ? 7.243 11.051 -3.381 1.00 90.19 324 GLU A N 1
ATOM 2660 C CA . GLU A 1 324 ? 5.928 11.394 -2.816 1.00 90.19 324 GLU A CA 1
ATOM 2661 C C . GLU A 1 324 ? 5.419 10.334 -1.829 1.00 90.19 324 GLU A C 1
ATOM 2663 O O . GLU A 1 324 ? 4.997 10.657 -0.716 1.00 90.19 324 GLU A O 1
ATOM 2668 N N . SER A 1 325 ? 5.491 9.051 -2.194 1.00 86.88 325 SER A N 1
ATOM 2669 C CA . SER A 1 325 ? 5.094 7.952 -1.300 1.00 86.88 325 SER A CA 1
ATOM 2670 C C . SER A 1 325 ? 5.948 7.892 -0.027 1.00 86.88 325 SER A C 1
ATOM 2672 O O . SER A 1 325 ? 5.415 7.684 1.065 1.00 86.88 325 SER A O 1
ATOM 2674 N N . SER A 1 326 ? 7.253 8.161 -0.126 1.00 87.75 326 SER A N 1
ATOM 2675 C CA . SER A 1 326 ? 8.148 8.273 1.034 1.00 87.75 326 SER A CA 1
ATOM 2676 C C . SER A 1 326 ? 7.758 9.430 1.968 1.00 87.75 326 SER A C 1
ATOM 2678 O O . SER A 1 326 ? 7.763 9.268 3.193 1.00 87.75 326 SER A O 1
ATOM 2680 N N . GLN A 1 327 ? 7.350 10.580 1.415 1.00 90.56 327 GLN A N 1
ATOM 2681 C CA . GLN A 1 327 ? 6.836 11.710 2.200 1.00 90.56 327 GLN A CA 1
ATOM 2682 C C . GLN A 1 327 ? 5.537 11.352 2.933 1.00 90.56 327 GLN A C 1
ATOM 2684 O O . GLN A 1 327 ? 5.470 11.532 4.151 1.00 90.56 327 GLN A O 1
ATOM 2689 N N . LYS A 1 328 ? 4.561 10.748 2.239 1.00 91.75 328 LYS A N 1
ATOM 2690 C CA . LYS A 1 328 ? 3.310 10.260 2.852 1.00 91.75 328 LYS A CA 1
ATOM 2691 C C . LYS A 1 328 ? 3.578 9.270 3.987 1.00 91.75 328 LYS A C 1
ATOM 2693 O O . LYS A 1 328 ? 2.982 9.354 5.057 1.00 91.75 328 LYS A O 1
ATOM 2698 N N . LEU A 1 329 ? 4.537 8.361 3.805 1.00 88.94 329 LEU A N 1
ATOM 2699 C CA . LEU A 1 329 ? 4.922 7.393 4.835 1.00 88.94 329 LEU A CA 1
ATOM 2700 C C . LEU A 1 329 ? 5.519 8.083 6.075 1.00 88.94 329 LEU A C 1
ATOM 2702 O O . LEU A 1 329 ? 5.251 7.667 7.207 1.00 88.94 329 LEU A O 1
ATOM 2706 N N . MET A 1 330 ? 6.303 9.152 5.899 1.00 89.31 330 MET A N 1
ATOM 2707 C CA . MET A 1 330 ? 6.789 9.960 7.024 1.00 89.31 330 MET A CA 1
ATOM 2708 C C . MET A 1 330 ? 5.662 10.698 7.759 1.00 89.31 330 MET A C 1
ATOM 2710 O O . MET A 1 330 ? 5.703 10.771 8.991 1.00 89.31 330 MET A O 1
ATOM 2714 N N . GLU A 1 331 ? 4.652 11.200 7.048 1.00 89.69 331 GLU A N 1
ATOM 2715 C CA . GLU A 1 331 ? 3.467 11.823 7.654 1.00 89.69 331 GLU A CA 1
ATOM 2716 C C . GLU A 1 331 ? 2.660 10.815 8.476 1.00 89.69 331 GLU A C 1
ATOM 2718 O O . GLU A 1 331 ? 2.435 11.046 9.666 1.00 89.69 331 GLU A O 1
ATOM 2723 N N . ILE A 1 332 ? 2.368 9.641 7.909 1.00 90.25 332 ILE A N 1
ATOM 2724 C CA . ILE A 1 332 ? 1.682 8.546 8.611 1.00 90.25 332 ILE A CA 1
ATOM 2725 C C . ILE A 1 332 ? 2.462 8.124 9.861 1.00 90.25 332 ILE A C 1
ATOM 2727 O O . ILE A 1 332 ? 1.883 7.921 10.928 1.00 90.25 332 ILE A O 1
ATOM 2731 N N . LYS A 1 333 ? 3.797 8.019 9.788 1.00 89.12 333 LYS A N 1
ATOM 2732 C CA . LYS A 1 333 ? 4.630 7.719 10.969 1.00 89.12 333 LYS A CA 1
ATOM 2733 C C . LYS A 1 333 ? 4.503 8.790 12.053 1.00 89.12 333 LYS A C 1
ATOM 2735 O O . LYS A 1 333 ? 4.463 8.460 13.241 1.00 89.12 333 LYS A O 1
ATOM 2740 N N . LYS A 1 334 ? 4.445 10.064 11.663 1.00 90.00 334 LYS A N 1
ATOM 2741 C CA . LYS A 1 334 ? 4.270 11.188 12.588 1.00 90.00 334 LYS A CA 1
ATOM 2742 C C . LYS A 1 334 ? 2.893 11.141 13.246 1.00 90.00 334 LYS A C 1
ATOM 2744 O O . LYS A 1 334 ? 2.812 11.325 14.459 1.00 90.00 334 LYS A O 1
ATOM 2749 N N . GLU A 1 335 ? 1.838 10.846 12.500 1.00 91.81 335 GLU A N 1
ATOM 2750 C CA . GLU A 1 335 ? 0.485 10.661 13.039 1.00 91.81 335 GLU A CA 1
ATOM 2751 C C . GLU A 1 335 ? 0.396 9.460 13.974 1.00 91.81 335 GLU A C 1
ATOM 2753 O O . GLU A 1 335 ? -0.056 9.615 15.104 1.00 91.81 335 GLU A O 1
ATOM 2758 N N . ASN A 1 336 ? 0.961 8.311 13.597 1.00 85.62 336 ASN A N 1
ATOM 2759 C CA . ASN A 1 336 ? 1.051 7.143 14.476 1.00 85.62 336 ASN A CA 1
ATOM 2760 C C . ASN A 1 336 ? 1.758 7.464 15.801 1.00 85.62 336 ASN A C 1
ATOM 2762 O O . ASN A 1 336 ? 1.349 7.008 16.867 1.00 85.62 336 ASN A O 1
ATOM 2766 N N . SER A 1 337 ? 2.816 8.282 15.761 1.00 89.06 337 SER A N 1
ATOM 2767 C CA . SER A 1 337 ? 3.509 8.710 16.979 1.00 89.06 337 SER A CA 1
ATOM 2768 C C . SER A 1 337 ? 2.643 9.611 17.871 1.00 89.06 337 SER A C 1
ATOM 2770 O O . SER A 1 337 ? 2.713 9.492 19.096 1.00 89.06 337 SER A O 1
ATOM 2772 N N . LYS A 1 338 ? 1.797 1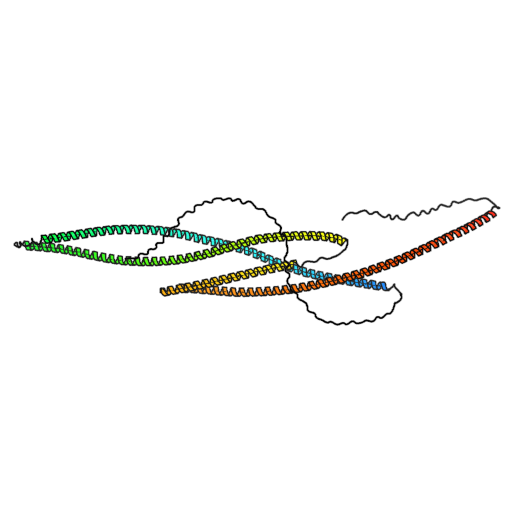0.465 17.273 1.00 90.12 338 LYS A N 1
ATOM 2773 C CA . LYS A 1 338 ? 0.823 11.296 17.995 1.00 90.12 338 LYS A CA 1
ATOM 2774 C C . LYS A 1 338 ? -0.280 10.439 18.603 1.00 90.12 338 LYS A C 1
ATOM 2776 O O . LYS A 1 338 ? -0.476 10.519 19.808 1.00 90.12 338 LYS A O 1
ATOM 2781 N N . LEU A 1 339 ? -0.898 9.561 17.811 1.00 91.50 339 LEU A N 1
ATOM 2782 C CA . LEU A 1 339 ? -1.943 8.638 18.262 1.00 91.50 339 LEU A CA 1
ATOM 2783 C C . LEU A 1 339 ? -1.454 7.751 19.408 1.00 91.50 339 LEU A C 1
ATOM 2785 O O . LEU A 1 339 ? -2.149 7.588 20.403 1.00 91.50 339 LEU A O 1
ATOM 2789 N N . LYS A 1 340 ? -0.215 7.250 19.344 1.00 89.31 340 LYS A N 1
ATOM 2790 C CA . LYS A 1 340 ? 0.399 6.510 20.457 1.00 89.31 340 LYS A CA 1
ATOM 2791 C C . LYS A 1 340 ? 0.578 7.371 21.714 1.00 89.31 340 LYS A C 1
ATOM 2793 O O . LYS A 1 340 ? 0.510 6.854 22.827 1.00 89.31 340 LYS A O 1
ATOM 2798 N N . GLY A 1 341 ? 0.845 8.665 21.551 1.00 90.94 341 GLY A N 1
ATOM 2799 C CA . GLY A 1 341 ? 0.884 9.632 22.648 1.00 90.94 341 GLY A CA 1
ATOM 2800 C C . GLY A 1 341 ? -0.498 9.889 23.250 1.00 90.94 341 GLY A C 1
ATOM 2801 O O . GLY A 1 341 ? -0.629 9.894 24.471 1.00 90.94 341 GLY A O 1
ATOM 2802 N N . ASP A 1 342 ? -1.518 10.045 22.411 1.00 89.25 342 ASP A N 1
ATOM 2803 C CA . ASP A 1 342 ? -2.896 10.275 22.846 1.00 89.25 342 ASP A CA 1
ATOM 2804 C C . ASP A 1 342 ? -3.501 9.028 23.501 1.00 89.25 342 ASP A C 1
ATOM 2806 O O . ASP A 1 342 ? -4.114 9.151 24.555 1.00 89.25 342 ASP A O 1
ATOM 2810 N N . LEU A 1 343 ? -3.211 7.824 22.996 1.00 87.75 343 LEU A N 1
ATOM 2811 C CA . LEU A 1 343 ? -3.553 6.560 23.660 1.00 87.75 343 LEU A CA 1
ATOM 2812 C C . LEU A 1 343 ? -2.963 6.475 25.068 1.00 87.75 343 LEU A C 1
ATOM 2814 O O . LEU A 1 343 ? -3.666 6.131 26.009 1.00 87.75 343 LEU A O 1
ATOM 2818 N N . LYS A 1 344 ? -1.687 6.843 25.246 1.00 91.44 344 LYS A N 1
ATOM 2819 C CA . LYS A 1 344 ? -1.070 6.875 26.581 1.00 91.44 344 LYS A CA 1
ATOM 2820 C C . LYS A 1 344 ? -1.733 7.889 27.512 1.00 91.44 344 LYS A C 1
ATOM 2822 O O . LYS A 1 344 ? -1.813 7.634 28.707 1.00 91.44 344 LYS A O 1
ATOM 2827 N N . ARG A 1 345 ? -2.177 9.037 26.988 1.00 89.19 345 ARG A N 1
ATOM 2828 C CA . ARG A 1 345 ? -2.910 10.043 27.773 1.00 89.19 345 ARG A CA 1
ATOM 2829 C C . ARG A 1 345 ? -4.291 9.544 28.163 1.00 89.19 345 ARG A C 1
ATOM 2831 O O . ARG A 1 345 ? -4.638 9.649 29.327 1.00 89.19 345 ARG A O 1
ATOM 2838 N N . LEU A 1 346 ? -5.036 8.974 27.219 1.00 88.12 346 LEU A N 1
ATOM 2839 C CA . LEU A 1 346 ? -6.343 8.374 27.480 1.00 88.12 346 LEU A CA 1
ATOM 2840 C C . LEU A 1 346 ? -6.238 7.237 28.491 1.00 88.12 346 LEU A C 1
ATOM 2842 O O . LEU A 1 346 ? -7.083 7.136 29.367 1.00 88.12 346 LEU A O 1
ATOM 2846 N N . GLN A 1 347 ? -5.183 6.428 28.413 1.00 89.81 347 GLN A N 1
ATOM 2847 C CA . GLN A 1 347 ? -4.935 5.372 29.384 1.00 89.81 347 GLN A CA 1
ATOM 2848 C C . GLN A 1 347 ? -4.602 5.934 30.770 1.00 89.81 347 GLN A C 1
ATOM 2850 O O . GLN A 1 347 ? -5.172 5.478 31.750 1.00 89.81 347 GLN A O 1
ATOM 2855 N N . ALA A 1 348 ? -3.780 6.983 30.859 1.00 87.06 348 ALA A N 1
ATOM 2856 C CA . ALA A 1 348 ? -3.534 7.667 32.129 1.00 87.06 348 ALA A CA 1
ATOM 2857 C C . ALA A 1 348 ? -4.803 8.329 32.707 1.00 87.06 348 ALA A C 1
ATOM 2859 O O . ALA A 1 348 ? -5.012 8.300 33.917 1.00 87.06 348 ALA A O 1
ATOM 2860 N N . ASP A 1 349 ? -5.662 8.902 31.859 1.00 86.25 349 ASP A N 1
ATOM 2861 C CA . ASP A 1 349 ? -6.967 9.440 32.259 1.00 86.25 349 ASP A CA 1
ATOM 2862 C C . ASP A 1 349 ? -7.916 8.325 32.721 1.00 86.25 349 ASP A C 1
ATOM 2864 O O . ASP A 1 349 ? -8.664 8.518 33.679 1.00 86.25 349 ASP A O 1
ATOM 2868 N N . LEU A 1 350 ? -7.894 7.163 32.059 1.00 86.56 350 LEU A N 1
ATOM 2869 C CA . LEU A 1 350 ? -8.662 5.981 32.446 1.00 86.56 350 LEU A CA 1
ATOM 2870 C C . LEU A 1 350 ? -8.205 5.472 33.815 1.00 86.56 350 LEU A C 1
ATOM 2872 O O . LEU A 1 350 ? -9.047 5.291 34.687 1.00 86.56 350 LEU A O 1
ATOM 2876 N N . ASP A 1 351 ? -6.897 5.316 34.018 1.00 87.38 351 ASP A N 1
ATOM 2877 C CA . ASP A 1 351 ? -6.308 4.891 35.290 1.00 87.38 351 ASP A CA 1
ATOM 2878 C C . ASP A 1 351 ? -6.637 5.903 36.398 1.00 87.38 351 ASP A C 1
ATOM 2880 O O . ASP A 1 351 ? -7.130 5.532 37.458 1.00 87.38 351 ASP A O 1
ATOM 2884 N N . SER A 1 352 ? -6.496 7.206 36.126 1.00 90.06 352 SER A N 1
ATOM 2885 C CA . SER A 1 352 ? -6.869 8.261 37.076 1.00 90.06 352 SER A CA 1
ATOM 2886 C C . SER A 1 352 ? -8.361 8.248 37.415 1.00 90.06 352 SER A C 1
ATOM 2888 O O . SER A 1 352 ? -8.728 8.493 38.566 1.00 90.06 352 SER A O 1
ATOM 2890 N N . LYS A 1 353 ? -9.238 7.989 36.439 1.00 87.44 353 LYS A N 1
ATOM 2891 C CA . LYS A 1 353 ? -10.677 7.840 36.684 1.00 87.44 353 LYS A CA 1
ATOM 2892 C C . LYS A 1 353 ? -10.988 6.552 37.432 1.00 87.44 353 LYS A C 1
ATOM 2894 O O . LYS A 1 353 ? -11.870 6.580 38.280 1.00 87.44 353 LYS A O 1
ATOM 2899 N N . ALA A 1 354 ? -10.287 5.458 37.152 1.00 85.06 354 ALA A N 1
ATOM 2900 C CA . ALA A 1 354 ? -10.416 4.205 37.881 1.00 85.06 354 ALA A CA 1
ATOM 2901 C C . ALA A 1 354 ? -10.014 4.396 39.347 1.00 85.06 354 ALA A C 1
ATOM 2903 O O . ALA A 1 354 ? -10.777 4.009 40.224 1.00 85.06 354 ALA A O 1
ATOM 2904 N N . ASP A 1 355 ? -8.908 5.092 39.616 1.00 86.56 355 ASP A N 1
ATOM 2905 C CA . ASP A 1 355 ? -8.482 5.469 40.966 1.00 86.56 355 ASP A CA 1
ATOM 2906 C C . ASP A 1 355 ? -9.503 6.388 41.645 1.00 86.56 355 ASP A C 1
ATOM 2908 O O . ASP A 1 355 ? -9.871 6.164 42.797 1.00 86.56 355 ASP A O 1
ATOM 2912 N N . ALA A 1 356 ? -10.028 7.391 40.934 1.00 85.12 356 ALA A N 1
ATOM 2913 C CA . ALA A 1 356 ? -11.069 8.274 41.459 1.00 85.12 356 ALA A CA 1
ATOM 2914 C C . ALA A 1 356 ? -12.375 7.520 41.757 1.00 85.12 356 ALA A C 1
ATOM 2916 O O . ALA A 1 356 ? -13.029 7.798 42.761 1.00 85.12 356 ALA A O 1
ATOM 2917 N N . LEU A 1 357 ? -12.749 6.554 40.914 1.00 83.44 357 LEU A N 1
ATOM 2918 C CA . LEU A 1 357 ? -13.869 5.646 41.150 1.00 83.44 357 LEU A CA 1
ATOM 2919 C C . LEU A 1 357 ? -13.581 4.709 42.318 1.00 83.44 357 LEU A C 1
ATOM 2921 O O . LEU A 1 357 ? -14.493 4.430 43.084 1.00 83.44 357 LEU A O 1
ATOM 2925 N N . TYR A 1 358 ? -12.342 4.257 42.496 1.00 85.19 358 TYR A N 1
ATOM 2926 C CA . TYR A 1 358 ? -11.935 3.436 43.631 1.00 85.19 358 TYR A CA 1
ATOM 2927 C C . TYR A 1 358 ? -11.995 4.238 44.934 1.00 85.19 358 TYR A C 1
ATOM 2929 O O . TYR A 1 358 ? -12.524 3.756 45.930 1.00 85.19 358 TYR A O 1
ATOM 2937 N N . GLU A 1 359 ? -11.538 5.492 44.930 1.00 85.44 359 GLU A N 1
ATOM 2938 C CA . GLU A 1 359 ? -11.690 6.421 46.049 1.00 85.44 359 GLU A CA 1
ATOM 2939 C C . GLU A 1 359 ? -13.152 6.750 46.342 1.00 85.44 359 GLU A C 1
ATOM 2941 O O . GLU A 1 359 ? -13.548 6.766 47.505 1.00 85.44 359 GLU A O 1
ATOM 2946 N N . LEU A 1 360 ? -13.954 7.039 45.312 1.00 82.50 360 LEU A N 1
ATOM 2947 C CA . LEU A 1 360 ? -15.386 7.288 45.462 1.00 82.50 360 LEU A CA 1
ATOM 2948 C C . LEU A 1 360 ? -16.079 6.049 45.997 1.00 82.50 360 LEU A C 1
ATOM 2950 O O . LEU A 1 360 ? -16.817 6.173 46.959 1.00 82.50 360 LEU A O 1
ATOM 2954 N N . ARG A 1 361 ? -15.792 4.865 45.450 1.00 82.44 361 ARG A N 1
ATOM 2955 C CA . ARG A 1 361 ? -16.276 3.588 45.966 1.00 82.44 361 ARG A CA 1
ATOM 2956 C C . ARG A 1 361 ? -15.853 3.412 47.411 1.00 82.44 361 ARG A C 1
ATOM 2958 O O . ARG A 1 361 ? -16.696 3.031 48.194 1.00 82.44 361 ARG A O 1
ATOM 2965 N N . ASN A 1 362 ? -14.611 3.712 47.784 1.00 80.38 362 ASN A N 1
ATOM 2966 C CA . ASN A 1 362 ? -14.140 3.567 49.159 1.00 80.38 362 ASN A CA 1
ATOM 2967 C C . ASN A 1 362 ? -14.847 4.542 50.113 1.00 80.38 362 ASN A C 1
ATOM 2969 O O . ASN A 1 362 ? -15.352 4.122 51.151 1.00 80.38 362 ASN A O 1
ATOM 2973 N N . LYS A 1 363 ? -14.968 5.820 49.736 1.00 81.94 363 LYS A N 1
ATOM 2974 C CA . LYS A 1 363 ? -15.729 6.845 50.475 1.00 81.94 363 LYS A CA 1
ATOM 2975 C C . LYS A 1 363 ? -17.210 6.492 50.563 1.00 81.94 363 LYS A C 1
ATOM 2977 O O . LYS A 1 363 ? -17.834 6.694 51.600 1.00 81.94 363 LYS A O 1
ATOM 2982 N N . GLU A 1 364 ? -17.772 5.954 49.491 1.00 78.00 364 GLU A N 1
ATOM 2983 C CA . GLU A 1 364 ? -19.147 5.481 49.436 1.00 78.00 364 GLU A CA 1
ATOM 2984 C C . GLU A 1 364 ? -19.291 4.197 50.247 1.00 78.00 364 GLU A C 1
ATOM 2986 O O . GLU A 1 364 ? -20.273 4.069 50.941 1.00 78.00 364 GLU A O 1
ATOM 2991 N N . THR A 1 365 ? -18.311 3.292 50.292 1.00 71.81 365 THR A N 1
ATOM 2992 C CA . THR A 1 365 ? -18.319 2.124 51.183 1.00 71.81 365 THR A CA 1
ATOM 2993 C C . THR A 1 365 ? -18.098 2.505 52.635 1.00 71.81 365 THR A C 1
ATOM 2995 O O . THR A 1 365 ? -18.611 1.806 53.489 1.00 71.81 365 THR A O 1
ATOM 2998 N N . GLU A 1 366 ? -17.406 3.599 52.957 1.00 77.69 366 GLU A N 1
ATOM 2999 C CA . GLU A 1 366 ? -17.353 4.146 54.318 1.00 77.69 366 GLU A CA 1
ATOM 3000 C C . GLU A 1 366 ? -18.682 4.813 54.688 1.00 77.69 366 GLU A C 1
ATOM 3002 O O . GLU A 1 366 ? -19.197 4.601 55.784 1.00 77.69 366 GLU A O 1
ATOM 3007 N N . ARG A 1 367 ? -19.291 5.583 53.775 1.00 72.75 367 ARG A N 1
ATOM 3008 C CA . ARG A 1 367 ? -20.645 6.138 53.952 1.00 72.75 367 ARG A CA 1
ATOM 3009 C C . ARG A 1 367 ? -21.701 5.052 54.050 1.00 72.75 367 ARG A C 1
ATOM 3011 O O . ARG A 1 367 ? -22.600 5.176 54.874 1.00 72.75 367 ARG A O 1
ATOM 3018 N N . LEU A 1 368 ? -21.590 4.016 53.229 1.00 58.03 368 LEU A N 1
ATOM 3019 C CA . LEU A 1 368 ? -22.457 2.856 53.203 1.00 58.03 368 LEU A CA 1
ATOM 3020 C C . LEU A 1 368 ? -22.164 1.998 54.417 1.00 58.03 368 LEU A C 1
ATOM 3022 O O . LEU A 1 368 ? -23.119 1.699 55.077 1.00 58.03 368 LEU A O 1
ATOM 3026 N N . MET A 1 369 ? -20.936 1.695 54.843 1.00 62.06 369 MET A N 1
ATOM 3027 C CA . MET A 1 369 ? -20.692 1.011 56.128 1.00 62.06 369 MET A CA 1
ATOM 3028 C C . MET A 1 369 ? -21.258 1.804 57.308 1.00 62.06 369 MET A C 1
ATOM 3030 O O . MET A 1 369 ? -21.886 1.209 58.176 1.00 62.06 369 MET A O 1
ATOM 3034 N N . ASN A 1 370 ? -21.131 3.133 57.315 1.00 57.69 370 ASN A N 1
ATOM 3035 C CA . ASN A 1 370 ? -21.775 3.987 58.317 1.00 57.69 370 ASN A CA 1
ATOM 3036 C C . ASN A 1 370 ? -23.312 3.985 58.191 1.00 57.69 370 ASN A C 1
ATOM 3038 O O . ASN A 1 370 ? -24.006 4.001 59.201 1.00 57.69 370 ASN A O 1
ATOM 3042 N N . SER A 1 371 ? -23.853 3.904 56.972 1.00 47.09 371 SER A N 1
ATOM 3043 C CA . SER A 1 371 ? -25.296 3.810 56.701 1.00 47.09 371 SER A CA 1
ATOM 3044 C C . SER A 1 371 ? -25.851 2.387 56.806 1.00 47.09 371 SER A C 1
ATOM 3046 O O . SER A 1 371 ? -27.053 2.247 56.938 1.00 47.09 371 SER A O 1
ATOM 3048 N N . LEU A 1 372 ? -25.012 1.348 56.787 1.00 39.72 372 LEU A N 1
ATOM 3049 C CA . LEU A 1 372 ? -25.310 -0.092 56.793 1.00 39.72 372 LEU A CA 1
ATOM 3050 C C . LEU A 1 372 ? -25.140 -0.662 58.204 1.00 39.72 372 LEU A C 1
ATOM 3052 O O . LEU A 1 372 ? -25.900 -1.533 58.607 1.00 39.72 372 LEU A O 1
ATOM 3056 N N . ALA A 1 373 ? -24.258 -0.058 59.007 1.00 46.69 373 ALA A N 1
ATOM 3057 C CA . ALA A 1 373 ? -24.369 -0.037 60.464 1.00 46.69 373 ALA A CA 1
ATOM 3058 C C . ALA A 1 373 ? -25.645 0.691 60.939 1.00 46.69 373 ALA A C 1
ATOM 3060 O O . ALA A 1 373 ? -26.071 0.499 62.075 1.00 46.69 373 ALA A O 1
ATOM 3061 N N . GLN A 1 374 ? -26.276 1.491 60.071 1.00 40.31 374 GLN A N 1
ATOM 3062 C CA . GLN A 1 374 ? -27.545 2.164 60.346 1.00 40.31 374 GLN A CA 1
ATOM 3063 C C . GLN A 1 374 ? -28.757 1.527 59.634 1.00 40.31 374 GLN A C 1
ATOM 3065 O O . GLN A 1 374 ? -29.866 1.719 60.111 1.00 40.31 374 GLN A O 1
ATOM 3070 N N . ASN A 1 375 ? -28.577 0.745 58.562 1.00 39.69 375 ASN A N 1
ATOM 3071 C CA . ASN A 1 375 ? -29.622 0.104 57.753 1.00 39.69 375 ASN A CA 1
ATOM 3072 C C . ASN A 1 375 ? -29.017 -1.015 56.873 1.00 39.69 375 ASN A C 1
ATOM 3074 O O . ASN A 1 375 ? -28.426 -0.767 55.827 1.00 39.69 375 ASN A O 1
ATOM 3078 N N . SER A 1 376 ? -29.174 -2.269 57.272 1.00 43.81 376 SER A N 1
ATOM 3079 C CA . SER A 1 376 ? -28.834 -3.462 56.484 1.00 43.81 376 SER A CA 1
ATOM 3080 C C . SER A 1 376 ? -29.489 -3.519 55.075 1.00 43.81 376 SER A C 1
ATOM 3082 O O . SER A 1 376 ? -30.714 -3.452 55.013 1.00 43.81 376 SER A O 1
ATOM 3084 N N . GLY A 1 377 ? -28.715 -3.780 53.995 1.00 33.72 377 GLY A N 1
ATOM 3085 C CA . GLY A 1 377 ? -29.127 -4.598 52.813 1.00 33.72 377 GLY A CA 1
ATOM 3086 C C . GLY A 1 377 ? -29.209 -3.984 51.379 1.00 33.72 377 GLY A C 1
ATOM 3087 O O . GLY A 1 377 ? -30.061 -3.136 51.159 1.00 33.72 377 GLY A O 1
ATOM 3088 N N . GLU A 1 378 ? -28.400 -4.538 50.434 1.00 39.75 378 GLU A N 1
ATOM 3089 C CA . GLU A 1 378 ? -28.538 -4.712 48.935 1.00 39.75 378 GLU A CA 1
ATOM 3090 C C . GLU A 1 378 ? -28.702 -3.474 47.989 1.00 39.75 378 GLU A C 1
ATOM 3092 O O . GLU A 1 378 ? -29.278 -2.476 48.386 1.00 39.75 378 GLU A O 1
ATOM 3097 N N . ALA A 1 379 ? -28.246 -3.383 46.717 1.00 34.97 379 ALA A N 1
ATOM 3098 C CA . ALA A 1 379 ? -27.736 -4.309 45.685 1.00 34.97 379 ALA A CA 1
ATOM 3099 C C . ALA A 1 379 ? -26.850 -3.565 44.629 1.00 34.97 379 ALA A C 1
ATOM 3101 O O . ALA A 1 379 ? -26.853 -2.338 44.562 1.00 34.97 379 ALA A O 1
ATOM 3102 N N . CYS A 1 380 ? -26.112 -4.313 43.794 1.00 31.84 380 CYS A N 1
ATOM 3103 C CA . CYS A 1 380 ? -25.143 -3.852 42.781 1.00 31.84 380 CYS A CA 1
ATOM 3104 C C . CYS A 1 380 ? -25.616 -4.206 41.353 1.00 31.84 380 CYS A C 1
ATOM 3106 O O . CYS A 1 380 ? -26.013 -5.348 41.120 1.00 31.84 380 CYS A O 1
ATOM 3108 N N . THR A 1 381 ? -25.522 -3.274 40.399 1.00 45.69 381 THR A N 1
ATOM 3109 C CA . THR A 1 381 ? -25.686 -3.498 38.949 1.00 45.69 381 THR A CA 1
ATOM 3110 C C . THR A 1 381 ? -24.566 -2.777 38.198 1.00 45.69 381 THR A C 1
ATOM 3112 O O . THR A 1 381 ? -24.159 -1.705 38.636 1.00 45.69 381 THR A O 1
ATOM 3115 N N . ASP A 1 382 ? -24.050 -3.386 37.119 1.00 40.34 382 ASP A N 1
ATOM 3116 C CA . ASP A 1 382 ? -23.658 -2.745 35.840 1.00 40.34 382 ASP A CA 1
ATOM 3117 C C . ASP A 1 382 ? -22.512 -3.512 35.142 1.00 40.34 382 ASP A C 1
ATOM 3119 O O . ASP A 1 382 ? -21.333 -3.332 35.435 1.00 40.34 382 ASP A O 1
ATOM 3123 N N . SER A 1 383 ? -22.868 -4.382 34.186 1.00 46.19 383 SER A N 1
ATOM 3124 C CA . SER A 1 383 ? -21.935 -5.113 33.305 1.00 46.19 383 SER A CA 1
ATOM 3125 C C . SER A 1 383 ? -22.526 -5.487 31.914 1.00 46.19 383 SER A C 1
ATOM 3127 O O . SER A 1 383 ? -22.498 -6.659 31.545 1.00 46.19 383 SER A O 1
ATOM 3129 N N . PRO A 1 384 ? -23.078 -4.541 31.118 1.00 47.72 384 PRO A N 1
ATOM 3130 C CA . PRO A 1 384 ? -23.186 -4.759 29.661 1.00 47.72 384 PRO A CA 1
ATOM 3131 C C . PRO A 1 384 ? -22.559 -3.655 28.781 1.00 47.72 384 PRO A C 1
ATOM 3133 O O . PRO A 1 384 ? -22.582 -3.756 27.559 1.00 47.72 384 PRO A O 1
ATOM 3136 N N . LYS A 1 385 ? -21.962 -2.600 29.357 1.00 52.72 385 LYS A N 1
ATOM 3137 C CA . LYS A 1 385 ? -21.366 -1.494 28.572 1.00 52.72 385 LYS A CA 1
ATOM 3138 C C . LYS A 1 385 ? -20.028 -1.837 27.904 1.00 52.72 385 LYS A C 1
ATOM 3140 O O . LYS A 1 385 ? -19.728 -1.297 26.847 1.00 52.72 385 LYS A O 1
ATOM 3145 N N . VAL A 1 386 ? -19.249 -2.740 28.499 1.00 51.69 386 VAL A N 1
ATOM 3146 C CA . VAL A 1 386 ? -17.880 -3.055 28.047 1.00 51.69 386 VAL A CA 1
ATOM 3147 C C . VAL A 1 386 ? -17.876 -3.932 26.788 1.00 51.69 386 VAL A C 1
ATOM 3149 O O . VAL A 1 386 ? -17.034 -3.749 25.915 1.00 51.69 386 VAL A O 1
ATOM 3152 N N . GLU A 1 387 ? -18.847 -4.835 26.639 1.00 48.78 387 GLU A N 1
ATOM 3153 C CA . GLU A 1 387 ? -18.963 -5.681 25.439 1.00 48.78 387 GLU A CA 1
ATOM 3154 C C . GLU A 1 387 ? -19.528 -4.903 24.240 1.00 48.78 387 GLU A C 1
ATOM 3156 O O . GLU A 1 387 ? -19.154 -5.158 23.097 1.00 48.78 387 GLU A O 1
ATOM 3161 N N . LEU A 1 388 ? -20.355 -3.881 24.494 1.00 53.69 388 LEU A N 1
ATOM 3162 C CA . LEU A 1 388 ? -20.911 -3.030 23.443 1.00 53.69 388 LEU A CA 1
ATOM 3163 C C . LEU A 1 388 ? -19.848 -2.092 22.845 1.00 53.69 388 LEU A C 1
ATOM 3165 O O . LEU A 1 388 ? -19.811 -1.926 21.630 1.00 53.69 388 LEU A O 1
ATOM 3169 N N . GLU A 1 389 ? -18.928 -1.560 23.660 1.00 57.06 389 GLU A N 1
ATOM 3170 C CA . GLU A 1 389 ? -17.779 -0.768 23.182 1.00 57.06 389 GLU A CA 1
ATOM 3171 C C . GLU A 1 389 ? -16.739 -1.627 22.430 1.00 57.06 389 GLU A C 1
ATOM 3173 O O . GLU A 1 389 ? -16.133 -1.167 21.457 1.00 57.06 389 GLU A O 1
ATOM 3178 N N . ALA A 1 390 ? -16.574 -2.902 22.805 1.00 58.12 390 ALA A N 1
ATOM 3179 C CA . ALA A 1 390 ? -15.712 -3.842 22.082 1.00 58.12 390 ALA A CA 1
ATOM 3180 C C . ALA A 1 390 ? -16.270 -4.194 20.687 1.00 58.12 390 ALA A C 1
ATOM 3182 O O . ALA A 1 390 ? -15.544 -4.151 19.697 1.00 58.12 390 ALA A O 1
ATOM 3183 N N . CYS A 1 391 ? -17.578 -4.444 20.565 1.00 55.00 391 CYS A N 1
ATOM 3184 C CA . CYS A 1 391 ? -18.201 -4.674 19.256 1.00 55.00 391 CYS A CA 1
ATOM 3185 C C . CYS A 1 391 ? -18.236 -3.410 18.382 1.00 55.00 391 CYS A C 1
ATOM 3187 O O . CYS A 1 391 ? -18.153 -3.498 17.157 1.00 55.00 391 CYS A O 1
ATOM 3189 N N . GLN A 1 392 ? -18.336 -2.224 18.988 1.00 66.00 392 GLN A N 1
ATOM 3190 C CA . GLN A 1 392 ? -18.320 -0.959 18.251 1.00 66.00 392 GLN A CA 1
ATOM 3191 C C . GLN A 1 392 ? -16.931 -0.661 17.664 1.00 66.00 392 GLN A C 1
ATOM 3193 O O . GLN A 1 392 ? -16.831 -0.214 16.523 1.00 66.00 392 GLN A O 1
ATOM 3198 N N . THR A 1 393 ? -15.864 -1.002 18.393 1.00 66.62 393 THR A N 1
ATOM 3199 C CA . THR A 1 393 ? -14.477 -0.855 17.919 1.00 66.62 393 THR A CA 1
ATOM 3200 C C . THR A 1 393 ? -14.097 -1.878 16.844 1.00 66.62 393 THR A C 1
ATOM 3202 O O . THR A 1 393 ? -13.387 -1.529 15.899 1.00 66.62 393 THR A O 1
ATOM 3205 N N . GLU A 1 394 ? -14.603 -3.113 16.908 1.00 66.94 394 GLU A N 1
ATOM 3206 C CA . GLU A 1 394 ? -14.441 -4.085 15.813 1.00 66.94 394 GLU A CA 1
ATOM 3207 C C . GLU A 1 394 ? -15.213 -3.676 14.548 1.00 66.94 394 GLU A C 1
ATOM 3209 O O . GLU A 1 394 ? -14.694 -3.823 13.441 1.00 66.94 394 GLU A O 1
ATOM 3214 N N . LEU A 1 395 ? -16.403 -3.080 14.692 1.00 70.81 395 LEU A N 1
ATOM 3215 C CA . LEU A 1 395 ? -17.175 -2.563 13.559 1.00 70.81 395 LEU A CA 1
ATOM 3216 C C . LEU A 1 395 ? -16.473 -1.380 12.873 1.00 70.81 395 LEU A C 1
ATOM 3218 O O . LEU A 1 395 ? -16.388 -1.350 11.647 1.00 70.81 395 LEU A O 1
ATOM 3222 N N . GLU A 1 396 ? -15.935 -0.429 13.641 1.00 72.25 396 GLU A N 1
ATOM 3223 C CA . GLU A 1 396 ? -15.156 0.696 13.099 1.00 72.25 396 GLU A CA 1
ATOM 3224 C C . GLU A 1 396 ? -13.898 0.220 12.362 1.00 72.25 396 GLU A C 1
ATOM 3226 O O . GLU A 1 396 ? -13.546 0.762 11.312 1.00 72.25 396 GLU A O 1
ATOM 3231 N N . LYS A 1 397 ? -13.257 -0.846 12.855 1.00 73.44 397 LYS A N 1
ATOM 3232 C CA . LYS A 1 397 ? -12.115 -1.472 12.184 1.00 73.44 397 LYS A CA 1
ATOM 3233 C C . LYS A 1 397 ? -12.513 -2.120 10.851 1.00 73.44 397 LYS A C 1
ATOM 3235 O O . LYS A 1 397 ? -11.834 -1.895 9.854 1.00 73.44 397 LYS A O 1
ATOM 3240 N N . CYS A 1 398 ? -13.632 -2.846 10.806 1.00 67.94 398 CYS A N 1
ATOM 3241 C CA . CYS A 1 398 ? -14.161 -3.417 9.562 1.00 67.94 398 CYS A CA 1
ATOM 3242 C C . CYS A 1 398 ? -14.556 -2.341 8.537 1.00 67.94 398 CYS A C 1
ATOM 3244 O O . CYS A 1 398 ? -14.337 -2.527 7.343 1.00 67.94 398 CYS A O 1
ATOM 3246 N N . ILE A 1 399 ? -15.103 -1.203 8.982 1.00 72.75 399 ILE A N 1
ATOM 3247 C CA . ILE A 1 399 ? -15.416 -0.069 8.097 1.00 72.75 399 ILE A CA 1
ATOM 3248 C C . ILE A 1 399 ? -14.130 0.516 7.495 1.00 72.75 399 ILE A C 1
ATOM 3250 O O . ILE A 1 399 ? -14.073 0.727 6.286 1.00 72.75 399 ILE A O 1
ATOM 3254 N N . ALA A 1 400 ? -13.082 0.706 8.301 1.00 69.88 400 ALA A N 1
ATOM 3255 C CA . ALA A 1 400 ? -11.797 1.213 7.818 1.00 69.88 400 ALA A CA 1
ATOM 3256 C C . ALA A 1 400 ? -11.108 0.252 6.827 1.00 69.88 400 ALA A C 1
ATOM 3258 O O . ALA A 1 400 ? -10.526 0.695 5.834 1.00 69.88 400 ALA A O 1
ATOM 3259 N N . ASP A 1 401 ? -11.192 -1.062 7.058 1.00 70.94 401 ASP A N 1
ATOM 3260 C CA . ASP A 1 401 ? -10.652 -2.064 6.132 1.00 70.94 401 ASP A CA 1
ATOM 3261 C C . ASP A 1 401 ? -11.438 -2.091 4.803 1.00 70.94 401 ASP A C 1
ATOM 3263 O O . ASP A 1 401 ? -10.833 -2.210 3.736 1.00 70.94 401 ASP A O 1
ATOM 3267 N N . LEU A 1 402 ? -12.764 -1.891 4.834 1.00 69.56 402 LEU A N 1
ATOM 3268 C CA . LEU A 1 402 ? -13.590 -1.766 3.625 1.00 69.56 402 LEU A CA 1
ATOM 3269 C C . LEU A 1 402 ? -13.284 -0.496 2.819 1.00 69.56 402 LEU A C 1
ATOM 3271 O O . LEU A 1 402 ? -13.199 -0.569 1.593 1.00 69.56 402 LEU A O 1
ATOM 3275 N N . GLU A 1 403 ? -13.083 0.649 3.478 1.00 77.75 403 GLU A N 1
ATOM 3276 C CA . GLU A 1 403 ? -12.665 1.891 2.807 1.00 77.75 403 GLU A CA 1
ATOM 3277 C C . GLU A 1 403 ? -11.310 1.714 2.111 1.00 77.75 403 GLU A C 1
ATOM 3279 O O . GLU A 1 403 ? -11.136 2.120 0.962 1.00 77.75 403 GLU A O 1
ATOM 3284 N N . LYS A 1 404 ? -10.373 1.013 2.756 1.00 77.50 404 LYS A N 1
ATOM 3285 C CA . LYS A 1 404 ? -9.061 0.724 2.176 1.00 77.50 404 LYS A CA 1
ATOM 3286 C C . LYS A 1 404 ? -9.142 -0.190 0.950 1.00 77.50 404 LYS A C 1
ATOM 3288 O O . LYS A 1 404 ? -8.489 0.081 -0.053 1.00 77.50 404 LYS A O 1
ATOM 3293 N N . VAL A 1 405 ? -9.960 -1.244 1.000 1.00 69.75 405 VAL A N 1
ATOM 3294 C CA . VAL A 1 405 ? -10.182 -2.122 -0.164 1.00 69.75 405 VAL A CA 1
ATOM 3295 C C . VAL A 1 405 ? -10.857 -1.359 -1.309 1.00 69.75 405 VAL A C 1
ATOM 3297 O O . VAL A 1 405 ? -10.537 -1.583 -2.478 1.00 69.75 405 VAL A O 1
ATOM 3300 N N . GLN A 1 406 ? -11.750 -0.417 -0.997 1.00 78.75 406 GLN A N 1
ATOM 3301 C CA . GLN A 1 406 ? -12.359 0.455 -1.998 1.00 78.75 406 GLN A CA 1
ATOM 3302 C C . GLN A 1 406 ? -11.325 1.381 -2.666 1.00 78.75 406 GLN A C 1
ATOM 3304 O O . GLN A 1 406 ? -11.353 1.533 -3.890 1.00 78.75 406 GLN A O 1
ATOM 3309 N N . ASP A 1 407 ? -10.390 1.950 -1.905 1.00 74.06 407 ASP A N 1
ATOM 3310 C CA . ASP A 1 407 ? -9.285 2.750 -2.449 1.00 74.06 407 ASP A CA 1
ATOM 3311 C C . ASP A 1 407 ? -8.335 1.910 -3.320 1.00 74.06 407 ASP A C 1
ATOM 3313 O O . ASP A 1 407 ? -7.957 2.338 -4.416 1.00 74.06 407 ASP A O 1
ATOM 3317 N N . ASP A 1 408 ? -8.008 0.687 -2.891 1.00 73.56 408 ASP A N 1
ATOM 3318 C CA . ASP A 1 408 ? -7.179 -0.245 -3.663 1.00 73.56 408 ASP A CA 1
ATOM 3319 C C . ASP A 1 408 ? -7.860 -0.626 -4.994 1.00 73.56 408 ASP A C 1
ATOM 3321 O O . ASP A 1 408 ? -7.213 -0.640 -6.045 1.00 73.56 408 ASP A O 1
ATOM 3325 N N . MET A 1 409 ? -9.184 -0.834 -5.007 1.00 70.38 409 MET A N 1
ATOM 3326 C CA . MET A 1 409 ? -9.946 -1.043 -6.247 1.00 70.38 409 MET A CA 1
ATOM 3327 C C . MET A 1 409 ? -9.896 0.159 -7.195 1.00 70.38 409 MET A C 1
ATOM 3329 O O . MET A 1 409 ? -9.785 -0.021 -8.412 1.00 70.38 409 MET A O 1
ATOM 3333 N N . ILE A 1 410 ? -9.997 1.383 -6.666 1.00 77.88 410 ILE A N 1
ATOM 3334 C CA . ILE A 1 410 ? -9.876 2.609 -7.469 1.00 77.88 410 ILE A CA 1
ATOM 3335 C C . ILE A 1 410 ? -8.464 2.696 -8.069 1.00 77.88 410 ILE A C 1
ATOM 3337 O O . ILE A 1 410 ? -8.317 3.032 -9.248 1.00 77.88 410 ILE A O 1
ATOM 3341 N N . GLY A 1 411 ? -7.436 2.327 -7.297 1.00 75.81 411 GLY A N 1
ATOM 3342 C CA . GLY A 1 411 ? -6.054 2.212 -7.763 1.00 75.81 411 GLY A CA 1
ATOM 3343 C C . GLY A 1 411 ? -5.894 1.215 -8.914 1.00 75.81 411 GLY A C 1
ATOM 3344 O O . GLY A 1 411 ? -5.383 1.578 -9.975 1.00 75.81 411 GLY A O 1
ATOM 3345 N N . ILE A 1 412 ? -6.413 -0.006 -8.755 1.00 72.75 412 ILE A N 1
ATOM 3346 C CA . ILE A 1 412 ? -6.371 -1.059 -9.784 1.00 72.75 412 ILE A CA 1
ATOM 3347 C C . ILE A 1 412 ? -7.125 -0.627 -11.053 1.00 72.75 412 ILE A C 1
ATOM 3349 O O . ILE A 1 412 ? -6.654 -0.851 -12.171 1.00 72.75 412 ILE A O 1
ATOM 3353 N N . ALA A 1 413 ? -8.273 0.044 -10.916 1.00 72.12 413 ALA A N 1
ATOM 3354 C CA . ALA A 1 413 ? -9.014 0.578 -12.059 1.00 72.12 413 ALA A CA 1
ATOM 3355 C C . ALA A 1 413 ? -8.201 1.633 -12.834 1.00 72.12 413 ALA A C 1
ATOM 3357 O O . ALA A 1 413 ? -8.179 1.607 -14.067 1.00 72.12 413 ALA A O 1
ATOM 3358 N N . ALA A 1 414 ? -7.486 2.515 -12.127 1.00 74.38 414 ALA A N 1
ATOM 3359 C CA . ALA A 1 414 ? -6.608 3.505 -12.745 1.00 74.38 414 ALA A CA 1
ATOM 3360 C C . ALA A 1 414 ? -5.395 2.860 -13.441 1.00 74.38 414 ALA A C 1
ATOM 3362 O O . ALA A 1 414 ? -5.007 3.291 -14.529 1.00 74.38 414 ALA A O 1
ATOM 3363 N N . GLU A 1 415 ? -4.804 1.812 -12.861 1.00 74.19 415 GLU A N 1
ATOM 3364 C CA . GLU A 1 415 ? -3.722 1.050 -13.496 1.00 74.19 415 GLU A CA 1
ATOM 3365 C C . GLU A 1 415 ? -4.191 0.334 -14.764 1.00 74.19 415 GLU A C 1
ATOM 3367 O O . GLU A 1 415 ? -3.522 0.413 -15.795 1.00 74.19 415 GLU A O 1
ATOM 3372 N N . ARG A 1 416 ? -5.381 -0.276 -14.745 1.00 74.00 416 ARG A N 1
ATOM 3373 C CA . ARG A 1 416 ? -6.007 -0.863 -15.940 1.00 74.00 416 ARG A CA 1
ATOM 3374 C C . ARG A 1 416 ? -6.170 0.165 -17.057 1.00 74.00 416 ARG A C 1
ATOM 3376 O O . ARG A 1 416 ? -5.902 -0.142 -18.218 1.00 74.00 416 ARG A O 1
ATOM 3383 N N . ASP A 1 417 ? -6.611 1.376 -16.731 1.00 79.81 417 ASP A N 1
ATOM 3384 C CA . ASP A 1 417 ? -6.794 2.432 -17.730 1.00 79.81 417 ASP A CA 1
ATOM 3385 C C . ASP A 1 417 ? -5.446 2.904 -18.303 1.00 79.81 417 ASP A C 1
ATOM 3387 O O . ASP A 1 417 ? -5.336 3.123 -19.511 1.00 79.81 417 ASP A O 1
ATOM 3391 N N . ARG A 1 418 ? -4.383 2.934 -17.487 1.00 79.38 418 ARG A N 1
ATOM 3392 C CA . ARG A 1 418 ? -3.008 3.154 -17.972 1.00 79.38 418 ARG A CA 1
ATOM 3393 C C . ARG A 1 418 ? -2.530 2.028 -18.889 1.00 79.38 418 ARG A C 1
ATOM 3395 O O . ARG A 1 418 ? -1.945 2.321 -19.928 1.00 79.38 418 ARG A O 1
ATOM 3402 N N . PHE A 1 419 ? -2.792 0.764 -18.551 1.00 71.88 419 PHE A N 1
ATOM 3403 C CA . PHE A 1 419 ? -2.440 -0.374 -19.408 1.00 71.88 419 PHE A CA 1
ATOM 3404 C C . PHE A 1 419 ? -3.203 -0.358 -20.736 1.00 71.88 419 PHE A C 1
ATOM 3406 O O . PHE A 1 419 ? -2.609 -0.624 -21.780 1.00 71.88 419 PHE A O 1
ATOM 3413 N N . LYS A 1 420 ? -4.491 0.011 -20.730 1.00 80.25 420 LYS A N 1
ATOM 3414 C CA . LYS A 1 420 ? -5.272 0.202 -21.963 1.00 80.25 420 LYS A CA 1
ATOM 3415 C C . LYS A 1 420 ? -4.674 1.287 -22.853 1.00 80.25 420 LYS A C 1
ATOM 3417 O O . LYS A 1 420 ? -4.550 1.074 -24.057 1.00 80.25 420 LYS A O 1
ATOM 3422 N N . GLU A 1 421 ? -4.269 2.415 -22.276 1.00 83.50 421 GLU A N 1
ATOM 3423 C CA . GLU A 1 421 ? -3.639 3.496 -23.039 1.00 83.50 421 GLU A CA 1
ATOM 3424 C C . GLU A 1 421 ? -2.264 3.077 -23.585 1.00 83.50 421 GLU A C 1
ATOM 3426 O O . GLU A 1 421 ? -1.955 3.329 -24.747 1.00 83.50 421 GLU A O 1
ATOM 3431 N N . GLN A 1 422 ? -1.461 2.352 -22.798 1.00 79.44 422 GLN A N 1
ATOM 3432 C CA . GLN A 1 422 ? -0.189 1.792 -23.268 1.00 79.44 422 GLN A CA 1
ATOM 3433 C C . GLN A 1 422 ? -0.378 0.798 -24.421 1.00 79.44 422 GLN A C 1
ATOM 3435 O O . GLN A 1 422 ? 0.364 0.862 -25.401 1.00 79.44 422 GLN A O 1
ATOM 3440 N N . LEU A 1 423 ? -1.382 -0.083 -24.347 1.00 73.69 423 LEU A N 1
ATOM 3441 C CA . LEU A 1 423 ? -1.736 -0.998 -25.437 1.00 73.69 423 LEU A CA 1
ATOM 3442 C C . LEU A 1 423 ? -2.163 -0.241 -26.695 1.00 73.69 423 LEU A C 1
ATOM 3444 O O . LEU A 1 423 ? -1.746 -0.598 -27.796 1.00 73.69 423 LEU A O 1
ATOM 3448 N N . LYS A 1 424 ? -2.944 0.831 -26.536 1.00 85.12 424 LYS A N 1
ATOM 3449 C CA . LYS A 1 424 ? -3.359 1.684 -27.649 1.00 85.12 424 LYS A CA 1
ATOM 3450 C C . LYS A 1 424 ? -2.154 2.340 -28.328 1.00 85.12 424 LYS A C 1
ATOM 3452 O O . LYS A 1 424 ? -1.989 2.178 -29.534 1.00 85.12 424 LYS A O 1
ATOM 3457 N N . ILE A 1 425 ? -1.260 2.967 -27.561 1.00 82.31 425 ILE A N 1
ATOM 3458 C CA . ILE A 1 425 ? -0.020 3.574 -28.075 1.00 82.31 425 ILE A CA 1
ATOM 3459 C C . ILE A 1 425 ? 0.867 2.525 -28.760 1.00 82.31 425 ILE A C 1
ATOM 3461 O O . ILE A 1 425 ? 1.411 2.775 -29.836 1.00 82.31 425 ILE A O 1
ATOM 3465 N N . ALA A 1 426 ? 1.016 1.338 -28.165 1.00 74.81 426 ALA A N 1
ATOM 3466 C CA . ALA A 1 426 ? 1.779 0.247 -28.764 1.00 74.81 426 ALA A CA 1
ATOM 3467 C C . ALA A 1 426 ? 1.166 -0.205 -30.099 1.00 74.81 426 ALA A C 1
ATOM 3469 O O . ALA A 1 426 ? 1.905 -0.384 -31.067 1.00 74.81 426 ALA A O 1
ATOM 3470 N N . SER A 1 427 ? -0.165 -0.318 -30.179 1.00 77.62 427 SER A N 1
ATOM 3471 C CA . SER A 1 427 ? -0.873 -0.673 -31.414 1.00 77.62 427 SER A CA 1
ATOM 3472 C C . SER A 1 427 ? -0.715 0.389 -32.509 1.00 77.62 427 SER A C 1
ATOM 3474 O O . SER A 1 427 ? -0.386 0.042 -33.641 1.00 77.62 427 SER A O 1
ATOM 3476 N N . GLU A 1 428 ? -0.828 1.679 -32.171 1.00 84.38 428 GLU A N 1
ATOM 3477 C CA . GLU A 1 428 ? -0.635 2.792 -33.111 1.00 84.38 428 GLU A CA 1
ATOM 3478 C C . GLU A 1 428 ? 0.817 2.847 -33.615 1.00 84.38 428 GLU A C 1
ATOM 3480 O O . GLU A 1 428 ? 1.072 3.004 -34.811 1.00 84.38 428 GLU A O 1
ATOM 3485 N N . ASN A 1 429 ? 1.798 2.642 -32.730 1.00 78.69 429 ASN A N 1
ATOM 3486 C CA . ASN A 1 429 ? 3.209 2.559 -33.110 1.00 78.69 429 ASN A CA 1
ATOM 3487 C C . ASN A 1 429 ? 3.496 1.361 -34.026 1.00 78.69 429 ASN A C 1
ATOM 3489 O O . ASN A 1 429 ? 4.307 1.473 -34.956 1.00 78.69 429 ASN A O 1
ATOM 3493 N N . LEU A 1 430 ? 2.836 0.226 -33.782 1.00 78.56 430 LEU A N 1
ATOM 3494 C CA . LEU A 1 430 ? 2.949 -0.972 -34.608 1.00 78.56 430 LEU A CA 1
ATOM 3495 C C . LEU A 1 430 ? 2.337 -0.734 -35.996 1.00 78.56 430 LEU A C 1
ATOM 3497 O O . LEU A 1 430 ? 2.976 -1.028 -37.002 1.00 78.56 430 LEU A O 1
ATOM 3501 N N . GLU A 1 431 ? 1.183 -0.073 -36.077 1.00 82.88 431 GLU A N 1
ATOM 3502 C CA . GLU A 1 431 ? 0.565 0.319 -37.349 1.00 82.88 431 GLU A CA 1
ATOM 3503 C C . GLU A 1 431 ? 1.439 1.316 -38.136 1.00 82.88 431 GLU A C 1
ATOM 3505 O O . GLU A 1 431 ? 1.652 1.162 -39.343 1.00 82.88 431 GLU A O 1
ATOM 3510 N N . ILE A 1 432 ? 2.032 2.310 -37.463 1.00 81.56 432 ILE A N 1
ATOM 3511 C CA . ILE A 1 432 ? 2.970 3.263 -38.081 1.00 81.56 432 ILE A CA 1
ATOM 3512 C C . ILE A 1 432 ? 4.216 2.541 -38.608 1.00 81.56 432 ILE A C 1
ATOM 3514 O O . ILE A 1 432 ? 4.701 2.857 -39.701 1.00 81.56 432 ILE A O 1
ATOM 3518 N N . THR A 1 433 ? 4.764 1.586 -37.851 1.00 75.38 433 THR A N 1
ATOM 3519 C CA . THR A 1 433 ? 5.926 0.803 -38.297 1.00 75.38 433 THR A CA 1
ATOM 3520 C C . THR A 1 433 ? 5.571 -0.134 -39.446 1.00 75.38 433 THR A C 1
ATOM 3522 O O . THR A 1 433 ? 6.326 -0.179 -40.418 1.00 75.38 433 THR A O 1
ATOM 3525 N N . GLU A 1 434 ? 4.408 -0.785 -39.429 1.00 75.56 434 GLU A N 1
ATOM 3526 C CA . GLU A 1 434 ? 3.904 -1.568 -40.562 1.00 75.56 434 GLU A CA 1
ATOM 3527 C C . GLU A 1 434 ? 3.713 -0.712 -41.819 1.00 75.56 434 GLU A C 1
ATOM 3529 O O . GLU A 1 434 ? 4.148 -1.103 -42.905 1.00 75.56 434 GLU A O 1
ATOM 3534 N N . GLN A 1 435 ? 3.133 0.487 -41.703 1.00 77.50 435 GLN A N 1
ATOM 3535 C CA . GLN A 1 435 ? 3.001 1.412 -42.833 1.00 77.50 435 GLN A CA 1
ATOM 3536 C C . GLN A 1 435 ? 4.364 1.869 -43.372 1.00 77.50 435 GLN A C 1
ATOM 3538 O O . GLN A 1 435 ? 4.544 1.957 -44.592 1.00 77.50 435 GLN A O 1
ATOM 3543 N N . LYS A 1 436 ? 5.336 2.152 -42.493 1.00 76.69 436 LYS A N 1
ATOM 3544 C CA . LYS A 1 436 ? 6.711 2.508 -42.888 1.00 76.69 436 LYS A CA 1
ATOM 3545 C C . LYS A 1 436 ? 7.410 1.344 -43.598 1.00 76.69 436 LYS A C 1
ATOM 3547 O O . LYS A 1 436 ? 8.021 1.566 -44.640 1.00 76.69 436 LYS A O 1
ATOM 3552 N N . LEU A 1 437 ? 7.268 0.116 -43.098 1.00 70.62 437 LEU A N 1
ATOM 3553 C CA . LEU A 1 437 ? 7.832 -1.093 -43.711 1.00 70.62 437 LEU A CA 1
ATOM 3554 C C . LEU A 1 437 ? 7.179 -1.414 -45.063 1.00 70.62 437 LEU A C 1
ATOM 3556 O O . LEU A 1 437 ? 7.894 -1.704 -46.024 1.00 70.62 437 LEU A O 1
ATOM 3560 N N . ARG A 1 438 ? 5.849 -1.264 -45.187 1.00 73.06 438 ARG A N 1
ATOM 3561 C CA . ARG A 1 438 ? 5.131 -1.388 -46.472 1.00 73.06 438 ARG A CA 1
ATOM 3562 C C . ARG A 1 438 ? 5.637 -0.385 -47.507 1.00 73.06 438 ARG A C 1
ATOM 3564 O O . ARG A 1 438 ? 5.858 -0.765 -48.652 1.00 73.06 438 ARG A O 1
ATOM 3571 N N . LYS A 1 439 ? 5.861 0.874 -47.113 1.00 75.88 439 LYS A N 1
ATOM 3572 C CA . LYS A 1 439 ? 6.437 1.907 -47.998 1.00 75.88 439 LYS A CA 1
ATOM 3573 C C . LYS A 1 439 ? 7.901 1.633 -48.357 1.00 75.88 439 LYS A C 1
ATOM 3575 O O . LYS A 1 439 ? 8.325 1.998 -49.446 1.00 75.88 439 LYS A O 1
ATOM 3580 N N . ALA A 1 440 ? 8.656 0.990 -47.467 1.00 71.94 440 ALA A N 1
ATOM 3581 C CA . ALA A 1 440 ? 10.060 0.645 -47.684 1.00 71.94 440 ALA A CA 1
ATOM 3582 C C . ALA A 1 440 ? 10.271 -0.651 -48.496 1.00 71.94 440 ALA A C 1
ATOM 3584 O O . ALA A 1 440 ? 11.405 -0.959 -48.849 1.00 71.94 440 ALA A O 1
ATOM 3585 N N . GLY A 1 441 ? 9.215 -1.426 -48.786 1.00 66.81 441 GLY A N 1
ATOM 3586 C CA . GLY A 1 441 ? 9.317 -2.694 -49.524 1.00 66.81 441 GLY A CA 1
ATOM 3587 C C . GLY A 1 441 ? 10.059 -3.808 -48.771 1.00 66.81 441 GLY A C 1
ATOM 3588 O O . GLY A 1 441 ? 10.381 -4.841 -49.358 1.00 66.81 441 GLY A O 1
ATOM 3589 N N . VAL A 1 442 ? 10.331 -3.618 -47.476 1.00 56.12 442 VAL A N 1
ATOM 3590 C CA . VAL A 1 442 ? 11.054 -4.578 -46.638 1.00 56.12 442 VAL A CA 1
ATOM 3591 C C . VAL A 1 442 ? 10.067 -5.628 -46.138 1.00 56.12 442 VAL A C 1
ATOM 3593 O O . VAL A 1 442 ? 9.192 -5.350 -45.318 1.00 56.12 442 VAL A O 1
ATOM 3596 N N . ARG A 1 443 ? 10.198 -6.854 -46.647 1.00 53.81 443 ARG A N 1
ATOM 3597 C CA . ARG A 1 443 ? 9.448 -8.018 -46.166 1.00 53.81 443 ARG A CA 1
ATOM 3598 C C . ARG A 1 443 ? 10.050 -8.437 -44.819 1.00 53.81 443 ARG A C 1
ATOM 3600 O O . ARG A 1 443 ? 11.172 -8.937 -44.800 1.00 53.81 443 ARG A O 1
ATOM 3607 N N . MET A 1 444 ? 9.338 -8.216 -43.707 1.00 56.53 444 MET A N 1
ATOM 3608 C CA . MET A 1 444 ? 9.730 -8.798 -42.414 1.00 56.53 444 MET A CA 1
ATOM 3609 C C . MET A 1 444 ? 9.840 -10.324 -42.564 1.00 56.53 444 MET A C 1
ATOM 3611 O O . MET A 1 444 ? 8.976 -10.928 -43.213 1.00 56.53 444 MET A O 1
ATOM 3615 N N . PRO A 1 445 ? 10.874 -10.964 -41.994 1.00 70.19 445 PRO A N 1
ATOM 3616 C CA . PRO A 1 445 ? 10.958 -12.415 -41.978 1.00 70.19 445 PRO A CA 1
ATOM 3617 C C . PRO A 1 445 ? 9.743 -12.972 -41.225 1.00 70.19 445 PRO A C 1
ATOM 3619 O O . PRO A 1 445 ? 9.420 -12.525 -40.127 1.00 70.19 445 PRO A O 1
ATOM 3622 N N . ALA A 1 446 ? 9.058 -13.952 -41.821 1.00 72.88 446 ALA A N 1
ATOM 3623 C CA . ALA A 1 446 ? 7.808 -14.510 -41.294 1.00 72.88 446 ALA A CA 1
ATOM 3624 C C . ALA A 1 446 ? 7.917 -14.969 -39.825 1.00 72.88 446 ALA A C 1
ATOM 3626 O O . ALA A 1 446 ? 6.941 -14.910 -39.085 1.00 72.88 446 ALA A O 1
ATOM 3627 N N . GLN A 1 447 ? 9.119 -15.358 -39.394 1.00 75.12 447 GLN A N 1
ATOM 3628 C CA . GLN A 1 447 ? 9.412 -15.812 -38.040 1.00 75.12 447 GLN A CA 1
ATOM 3629 C C . GLN A 1 447 ? 9.263 -14.716 -36.967 1.00 75.12 447 GLN A C 1
ATOM 3631 O O . GLN A 1 447 ? 8.702 -14.993 -35.912 1.00 75.12 447 GLN A O 1
ATOM 3636 N N . GLU A 1 448 ? 9.698 -13.477 -37.223 1.00 72.62 448 GLU A N 1
ATOM 3637 C CA . GLU A 1 448 ? 9.533 -12.367 -36.262 1.00 72.62 448 GLU A CA 1
ATOM 3638 C C . GLU A 1 448 ? 8.067 -11.928 -36.159 1.00 72.62 448 GLU A C 1
ATOM 3640 O O . GLU A 1 448 ? 7.587 -11.555 -35.091 1.00 72.62 448 GLU A O 1
ATOM 3645 N N . CYS A 1 449 ? 7.330 -12.016 -37.268 1.00 70.38 449 CYS A N 1
ATOM 3646 C CA . CYS A 1 449 ? 5.899 -11.726 -37.297 1.00 70.38 449 CYS A CA 1
ATOM 3647 C C . CYS A 1 449 ? 5.101 -12.783 -36.513 1.00 70.38 449 CYS A C 1
ATOM 3649 O O . CYS A 1 449 ? 4.188 -12.436 -35.768 1.00 70.38 449 CYS A O 1
ATOM 3651 N N . GLN A 1 450 ? 5.502 -14.056 -36.613 1.00 78.12 450 GLN A N 1
ATOM 3652 C CA . GLN A 1 450 ? 4.938 -15.149 -35.822 1.00 78.12 450 GLN A CA 1
ATOM 3653 C C . GLN A 1 450 ? 5.192 -14.945 -34.319 1.00 78.12 450 GLN A C 1
ATOM 3655 O O . GLN A 1 450 ? 4.247 -14.975 -33.541 1.00 78.12 450 GLN A O 1
ATOM 3660 N N . GLN A 1 451 ? 6.439 -14.654 -33.923 1.00 78.69 451 GLN A N 1
ATOM 3661 C CA . GLN A 1 451 ? 6.799 -14.427 -32.516 1.00 78.69 451 GLN A CA 1
ATOM 3662 C C . GLN A 1 451 ? 6.027 -13.259 -31.898 1.00 78.69 451 GLN A C 1
ATOM 3664 O O . GLN A 1 451 ? 5.498 -13.389 -30.799 1.00 78.69 451 GLN A O 1
ATOM 3669 N N . ARG A 1 452 ? 5.898 -12.139 -32.620 1.00 77.56 452 ARG A N 1
ATOM 3670 C CA . ARG A 1 452 ? 5.099 -11.000 -32.143 1.00 77.56 452 ARG A CA 1
ATOM 3671 C C . ARG A 1 452 ? 3.620 -11.345 -32.006 1.00 77.56 452 ARG A C 1
ATOM 3673 O O . ARG A 1 452 ? 2.993 -10.910 -31.048 1.00 77.56 452 ARG A O 1
ATOM 3680 N N . ASN A 1 453 ? 3.060 -12.131 -32.925 1.00 78.81 453 ASN A N 1
ATOM 3681 C CA . ASN A 1 453 ? 1.680 -12.599 -32.792 1.00 78.81 453 ASN A CA 1
ATOM 3682 C C . ASN A 1 453 ? 1.498 -13.516 -31.578 1.00 78.81 453 ASN A C 1
ATOM 3684 O O . ASN A 1 453 ? 0.490 -13.400 -30.887 1.00 78.81 453 ASN A O 1
ATOM 3688 N N . ASP A 1 454 ? 2.461 -14.391 -31.288 1.00 84.94 454 ASP A N 1
ATOM 3689 C CA . ASP A 1 454 ? 2.414 -15.253 -30.104 1.00 84.94 454 ASP A CA 1
ATOM 3690 C C . ASP A 1 454 ? 2.490 -14.428 -28.807 1.00 84.94 454 ASP A C 1
ATOM 3692 O O . ASP A 1 454 ? 1.711 -14.667 -27.885 1.00 84.94 454 ASP A O 1
ATOM 3696 N N . GLU A 1 455 ? 3.343 -13.398 -28.757 1.00 83.69 455 GLU A N 1
ATOM 3697 C CA . GLU A 1 455 ? 3.407 -12.452 -27.632 1.00 83.69 455 GLU A CA 1
ATOM 3698 C C . GLU A 1 455 ? 2.100 -11.666 -27.457 1.00 83.69 455 GLU A C 1
ATOM 3700 O O . GLU A 1 455 ? 1.607 -11.531 -26.337 1.00 83.69 455 GLU A O 1
ATOM 3705 N N . VAL A 1 456 ? 1.497 -11.184 -28.549 1.00 80.06 456 VAL A N 1
ATOM 3706 C CA . VAL A 1 456 ? 0.199 -10.488 -28.512 1.00 80.06 456 VAL A CA 1
ATOM 3707 C C . VAL A 1 456 ? -0.914 -11.422 -28.028 1.00 80.06 456 VAL A C 1
ATOM 3709 O O . VAL A 1 456 ? -1.729 -11.017 -27.200 1.00 80.06 456 VAL A O 1
ATOM 3712 N N . ASN A 1 457 ? -0.932 -12.679 -28.475 1.00 86.06 457 ASN A N 1
ATOM 3713 C CA . ASN A 1 457 ? -1.901 -13.680 -28.021 1.00 86.06 457 ASN A CA 1
ATOM 3714 C C . ASN A 1 457 ? -1.737 -14.017 -26.532 1.00 86.06 457 ASN A C 1
ATOM 3716 O O . ASN A 1 457 ? -2.730 -14.169 -25.821 1.00 86.06 457 ASN A O 1
ATOM 3720 N N . GLU A 1 458 ? -0.501 -14.103 -26.046 1.00 90.75 458 GLU A N 1
ATOM 3721 C CA . GLU A 1 458 ? -0.215 -14.329 -24.629 1.00 90.75 458 GLU A CA 1
ATOM 3722 C C . GLU A 1 458 ? -0.627 -13.127 -23.766 1.00 90.75 458 GLU A C 1
ATOM 3724 O O . GLU A 1 458 ? -1.219 -13.297 -22.699 1.00 90.75 458 GLU A O 1
ATOM 3729 N N . LEU A 1 459 ? -0.374 -11.902 -24.239 1.00 83.81 459 LEU A N 1
ATOM 3730 C CA . LEU A 1 459 ? -0.837 -10.683 -23.573 1.00 83.81 459 LEU A CA 1
ATOM 3731 C C . LEU A 1 459 ? -2.367 -10.586 -23.551 1.00 83.81 459 LEU A C 1
ATOM 3733 O O . LEU A 1 459 ? -2.923 -10.194 -22.527 1.00 83.81 459 LEU A O 1
ATOM 3737 N N . MET A 1 460 ? -3.053 -10.984 -24.629 1.00 86.00 460 MET A N 1
ATOM 3738 C CA . MET A 1 460 ? -4.518 -11.062 -24.645 1.00 86.00 460 MET A CA 1
ATOM 3739 C C . MET A 1 460 ? -5.045 -12.080 -23.631 1.00 86.00 460 MET A C 1
ATOM 3741 O O . MET A 1 460 ? -5.940 -11.740 -22.866 1.00 86.00 460 MET A O 1
ATOM 3745 N N . ARG A 1 461 ? -4.449 -13.278 -23.530 1.00 88.44 461 ARG A N 1
ATOM 3746 C CA . ARG A 1 461 ? -4.854 -14.256 -22.503 1.00 88.44 461 ARG A CA 1
ATOM 3747 C C . ARG A 1 461 ? -4.689 -13.719 -21.088 1.00 88.44 461 ARG A C 1
ATOM 3749 O O . ARG A 1 461 ? -5.590 -13.881 -20.276 1.00 88.44 461 ARG A O 1
ATOM 3756 N N . LYS A 1 462 ? -3.562 -13.064 -20.792 1.00 86.06 462 LYS A N 1
ATOM 3757 C CA . LYS A 1 462 ? -3.343 -12.439 -19.478 1.00 86.06 462 LYS A CA 1
ATOM 3758 C C . LYS A 1 462 ? -4.374 -11.351 -19.194 1.00 86.06 462 LYS A C 1
ATOM 3760 O O . LYS A 1 462 ? -4.845 -11.250 -18.067 1.00 86.06 462 LYS A O 1
ATOM 3765 N N . LEU A 1 463 ? -4.745 -10.564 -20.207 1.00 83.06 463 LEU A N 1
ATOM 3766 C CA . LEU A 1 463 ? -5.794 -9.556 -20.079 1.00 83.06 463 LEU A CA 1
ATOM 3767 C C . LEU A 1 463 ? -7.156 -10.192 -19.760 1.00 83.06 463 LEU A C 1
ATOM 3769 O O . LEU A 1 463 ? -7.859 -9.667 -18.899 1.00 83.06 463 LEU A O 1
ATOM 3773 N N . ASP A 1 464 ? -7.500 -11.310 -20.400 1.00 89.31 464 ASP A N 1
ATOM 3774 C CA . ASP A 1 464 ? -8.742 -12.047 -20.134 1.00 89.31 464 ASP A CA 1
ATOM 3775 C C . ASP A 1 464 ? -8.751 -12.644 -18.717 1.00 89.31 464 ASP A C 1
ATOM 3777 O O . ASP A 1 464 ? -9.728 -12.476 -17.989 1.00 89.31 464 ASP A O 1
ATOM 3781 N N . THR A 1 465 ? -7.646 -13.254 -18.269 1.00 87.44 465 THR A N 1
ATOM 3782 C CA . THR A 1 465 ? -7.524 -13.776 -16.894 1.00 87.44 465 THR A CA 1
ATOM 3783 C C . THR A 1 465 ? -7.662 -12.664 -15.853 1.00 87.44 465 THR A C 1
ATOM 3785 O O . THR A 1 465 ? -8.423 -12.805 -14.901 1.00 87.44 465 THR A O 1
ATOM 3788 N N . CYS A 1 466 ? -7.007 -11.515 -16.057 1.00 79.00 466 CYS A N 1
ATOM 3789 C CA . CYS A 1 466 ? -7.163 -10.369 -15.160 1.00 79.00 466 CYS A CA 1
ATOM 3790 C C . CYS A 1 466 ? -8.591 -9.790 -15.174 1.00 79.00 466 CYS A C 1
ATOM 3792 O O . CYS A 1 466 ? -9.036 -9.244 -14.165 1.00 79.00 466 CYS A O 1
ATOM 3794 N N . GLN A 1 467 ? -9.319 -9.874 -16.295 1.00 83.94 467 GLN A N 1
ATOM 3795 C CA . GLN A 1 467 ? -10.730 -9.474 -16.345 1.00 83.94 467 GLN A CA 1
ATOM 3796 C C . GLN A 1 467 ? -11.618 -10.427 -15.543 1.00 83.94 467 GLN A C 1
ATOM 3798 O O . GLN A 1 467 ? -12.486 -9.960 -14.810 1.00 83.94 467 GLN A O 1
ATOM 3803 N N . GLU A 1 468 ? -11.386 -11.734 -15.646 1.00 90.56 468 GLU A N 1
ATOM 3804 C CA . GLU A 1 468 ? -12.119 -12.743 -14.878 1.00 90.56 468 GLU A CA 1
ATOM 3805 C C . GLU A 1 468 ? -11.872 -12.596 -13.368 1.00 90.56 468 GLU A C 1
ATOM 3807 O O . GLU A 1 468 ? -12.823 -12.540 -12.589 1.00 90.56 468 GLU A O 1
ATOM 3812 N N . GLU A 1 469 ? -10.613 -12.430 -12.948 1.00 85.50 469 GLU A N 1
ATOM 3813 C CA . GLU A 1 469 ? -10.253 -12.171 -11.545 1.00 85.50 469 GLU A CA 1
ATOM 3814 C C . GLU A 1 469 ? -10.913 -10.894 -11.003 1.00 85.50 469 GLU A C 1
ATOM 3816 O O . GLU A 1 469 ? -11.398 -10.876 -9.871 1.00 85.50 469 GLU A O 1
ATOM 3821 N N . LEU A 1 470 ? -10.991 -9.834 -11.817 1.00 80.94 470 LEU A N 1
ATOM 3822 C CA . LEU A 1 470 ? -11.655 -8.587 -11.438 1.00 80.94 470 LEU A CA 1
ATOM 3823 C C . LEU A 1 470 ? -13.169 -8.763 -11.259 1.00 80.94 470 LEU A C 1
ATOM 3825 O O . LEU A 1 470 ? -13.740 -8.189 -10.331 1.00 80.94 470 LEU A O 1
ATOM 3829 N N . GLU A 1 471 ? -13.836 -9.510 -12.141 1.00 88.50 471 GLU A N 1
ATOM 3830 C CA . GLU A 1 471 ? -15.270 -9.784 -11.997 1.00 88.50 471 GLU A CA 1
ATOM 3831 C C . GLU A 1 471 ? -15.556 -10.681 -10.787 1.00 88.50 471 GLU A C 1
ATOM 3833 O O . GLU A 1 471 ? -16.485 -10.394 -10.032 1.00 88.50 471 GLU A O 1
ATOM 3838 N N . ASN A 1 472 ? -14.712 -11.680 -10.517 1.00 87.19 472 ASN A N 1
ATOM 3839 C CA . ASN A 1 472 ? -14.818 -12.495 -9.305 1.00 87.19 472 ASN A CA 1
ATOM 3840 C C . ASN A 1 472 ? -14.654 -11.641 -8.035 1.00 87.19 472 ASN A C 1
ATOM 3842 O O . ASN A 1 472 ? -15.499 -11.697 -7.143 1.00 87.19 472 ASN A O 1
ATOM 3846 N N . ALA A 1 473 ? -13.651 -10.755 -7.990 1.00 82.31 473 ALA A N 1
ATOM 3847 C CA . ALA A 1 473 ? -13.452 -9.846 -6.859 1.00 82.31 473 ALA A CA 1
ATOM 3848 C C . ALA A 1 473 ? -14.640 -8.888 -6.642 1.00 82.31 473 ALA A C 1
ATOM 3850 O O . ALA A 1 473 ? -14.988 -8.569 -5.503 1.00 82.31 473 ALA A O 1
ATOM 3851 N N . LYS A 1 474 ? -15.304 -8.434 -7.715 1.00 83.75 474 LYS A N 1
ATOM 3852 C CA . LYS A 1 474 ? -16.536 -7.631 -7.602 1.00 83.75 474 LYS A CA 1
ATOM 3853 C C . LYS A 1 474 ? -17.688 -8.424 -6.993 1.00 83.75 474 LYS A C 1
ATOM 3855 O O . LYS A 1 474 ? -18.443 -7.857 -6.205 1.00 83.75 474 LYS A O 1
ATOM 3860 N N . VAL A 1 475 ? -17.837 -9.697 -7.361 1.00 91.38 475 VAL A N 1
ATOM 3861 C CA . VAL A 1 475 ? -18.859 -10.584 -6.787 1.00 91.38 475 VAL A CA 1
ATOM 3862 C C . VAL A 1 475 ? -18.589 -10.807 -5.300 1.00 91.38 475 VAL A C 1
ATOM 3864 O O . VAL A 1 475 ? -19.500 -10.627 -4.495 1.00 91.38 475 VAL A O 1
ATOM 3867 N N . ASP A 1 476 ? -17.345 -11.092 -4.916 1.00 85.25 476 ASP A N 1
ATOM 3868 C CA . ASP A 1 476 ? -16.965 -11.277 -3.510 1.00 85.25 476 ASP A CA 1
ATOM 3869 C C . ASP A 1 476 ? -17.217 -10.015 -2.674 1.00 85.25 476 ASP A C 1
ATOM 3871 O O . ASP A 1 476 ? -17.769 -10.085 -1.576 1.00 85.25 476 ASP A O 1
ATOM 3875 N N . LEU A 1 477 ? -16.900 -8.833 -3.212 1.00 77.62 477 LEU A N 1
ATOM 3876 C CA . LEU A 1 477 ? -17.196 -7.563 -2.545 1.00 77.62 477 LEU A CA 1
ATOM 3877 C C . LEU A 1 477 ? -18.689 -7.281 -2.420 1.00 77.62 477 LEU A C 1
ATOM 3879 O O . LEU A 1 477 ? -19.126 -6.708 -1.420 1.00 77.62 477 LEU A O 1
ATOM 3883 N N . GLN A 1 478 ? -19.476 -7.672 -3.420 1.00 88.56 478 GLN A N 1
ATOM 3884 C CA . GLN A 1 478 ? -20.924 -7.550 -3.354 1.00 88.56 478 GLN A CA 1
ATOM 3885 C C . GLN A 1 478 ? -21.504 -8.480 -2.279 1.00 88.56 478 GLN A C 1
ATOM 3887 O O . GLN A 1 478 ? -22.322 -8.024 -1.482 1.00 88.56 478 GLN A O 1
ATOM 3892 N N . ASN A 1 479 ? -21.017 -9.720 -2.188 1.00 87.19 479 ASN A N 1
ATOM 3893 C CA . ASN A 1 479 ? -21.397 -10.663 -1.135 1.00 87.19 479 ASN A CA 1
ATOM 3894 C C . ASN A 1 479 ? -21.027 -10.124 0.257 1.00 87.19 479 ASN A C 1
ATOM 3896 O O . ASN A 1 479 ? -21.897 -10.017 1.115 1.00 87.19 479 ASN A O 1
ATOM 3900 N N . CYS A 1 480 ? -19.788 -9.655 0.453 1.00 82.12 480 CYS A N 1
ATOM 3901 C CA . CYS A 1 480 ? -19.363 -9.013 1.704 1.00 82.12 480 CYS A CA 1
ATOM 3902 C C . CYS A 1 480 ? -20.239 -7.805 2.072 1.00 82.12 480 CYS A C 1
ATOM 3904 O O . CYS A 1 480 ? -20.583 -7.605 3.236 1.00 82.12 480 CYS A O 1
ATOM 3906 N N . ARG A 1 481 ? -20.627 -6.978 1.092 1.00 83.50 481 ARG A N 1
ATOM 3907 C CA . ARG A 1 481 ? -21.526 -5.837 1.323 1.00 83.50 481 ARG A CA 1
ATOM 3908 C C . ARG A 1 481 ? -22.915 -6.291 1.777 1.00 83.50 481 ARG A C 1
ATOM 3910 O O . ARG A 1 481 ? -23.534 -5.608 2.597 1.00 83.50 481 ARG A O 1
ATOM 3917 N N . ASP A 1 482 ? -23.420 -7.387 1.229 1.00 87.94 482 ASP A N 1
ATOM 3918 C CA . ASP A 1 482 ? -24.716 -7.938 1.611 1.00 87.94 482 ASP A CA 1
ATOM 3919 C C . ASP A 1 482 ? -24.652 -8.613 2.998 1.00 87.94 482 ASP A C 1
ATOM 3921 O O . ASP A 1 482 ? -25.558 -8.389 3.804 1.00 87.94 482 ASP A O 1
ATOM 3925 N N . ASP A 1 483 ? -23.544 -9.271 3.352 1.00 88.44 483 ASP A N 1
ATOM 3926 C CA . ASP A 1 483 ? -23.288 -9.795 4.705 1.00 88.44 483 ASP A CA 1
ATOM 3927 C C . ASP A 1 483 ? -23.230 -8.676 5.754 1.00 88.44 483 ASP A C 1
ATOM 3929 O O . ASP A 1 483 ? -23.902 -8.744 6.784 1.00 88.44 483 ASP A O 1
ATOM 3933 N N . VAL A 1 484 ? -22.502 -7.586 5.477 1.00 80.50 484 VAL A N 1
ATOM 3934 C CA . VAL A 1 484 ? -22.461 -6.405 6.360 1.00 80.50 484 VAL A CA 1
ATOM 3935 C C . VAL A 1 484 ? -23.860 -5.815 6.545 1.00 80.50 484 VAL A C 1
ATOM 3937 O O . VAL A 1 484 ? -24.218 -5.400 7.651 1.00 80.50 484 VAL A O 1
ATOM 3940 N N . ARG A 1 485 ? -24.687 -5.799 5.491 1.00 88.75 485 ARG A N 1
ATOM 3941 C CA . ARG A 1 485 ? -26.084 -5.355 5.590 1.00 88.75 485 ARG A CA 1
ATOM 3942 C C . ARG A 1 485 ? -26.909 -6.295 6.473 1.00 88.75 485 ARG A C 1
ATOM 3944 O O . ARG A 1 485 ? -27.691 -5.799 7.282 1.00 88.75 485 ARG A O 1
ATOM 3951 N N . GLY A 1 486 ? -26.712 -7.608 6.350 1.00 88.00 486 GLY A N 1
ATOM 3952 C CA . GLY A 1 486 ? -27.335 -8.621 7.205 1.00 88.00 486 GLY A CA 1
ATOM 3953 C C . GLY A 1 486 ? -26.976 -8.435 8.679 1.00 88.00 486 GLY A C 1
ATOM 3954 O O . GLY A 1 486 ? -27.865 -8.253 9.507 1.00 88.00 486 GLY A O 1
ATOM 3955 N N . ILE A 1 487 ? -25.681 -8.348 8.991 1.00 82.94 487 ILE A N 1
ATOM 3956 C CA . ILE A 1 487 ? -25.175 -8.116 10.355 1.00 82.94 487 ILE A CA 1
ATOM 3957 C C . ILE A 1 487 ? -25.705 -6.793 10.925 1.00 82.94 487 ILE A C 1
ATOM 3959 O O . ILE A 1 487 ? -26.070 -6.713 12.097 1.00 82.94 487 ILE A O 1
ATOM 3963 N N . THR A 1 488 ? -25.793 -5.742 10.103 1.00 84.88 488 THR A N 1
ATOM 3964 C CA . THR A 1 488 ? -26.347 -4.450 10.538 1.00 84.88 488 THR A CA 1
ATOM 3965 C C . THR A 1 488 ? -27.825 -4.573 10.917 1.00 84.88 488 THR A C 1
ATOM 3967 O O . THR A 1 488 ? -28.235 -4.031 11.942 1.00 84.88 488 THR A O 1
ATOM 3970 N N . ALA A 1 489 ? -28.615 -5.317 10.137 1.00 87.44 489 ALA A N 1
ATOM 3971 C CA . ALA A 1 489 ? -30.020 -5.567 10.444 1.00 87.44 489 ALA A CA 1
ATOM 3972 C C . ALA A 1 489 ? -30.193 -6.407 11.723 1.00 87.44 489 ALA A C 1
ATOM 3974 O O . ALA A 1 489 ? -31.045 -6.089 12.551 1.00 87.44 489 ALA A O 1
ATOM 3975 N N . GLU A 1 490 ? -29.361 -7.434 11.926 1.00 89.50 490 GLU A N 1
ATOM 3976 C CA . GLU A 1 490 ? -29.357 -8.229 13.162 1.00 89.50 490 GLU A CA 1
ATOM 3977 C C . GLU A 1 490 ? -28.986 -7.383 14.387 1.00 89.50 490 GLU A C 1
ATOM 3979 O O . GLU A 1 490 ? -29.639 -7.477 15.427 1.00 89.50 490 GLU A O 1
ATOM 3984 N N . ARG A 1 491 ? -27.988 -6.501 14.265 1.00 87.00 491 ARG A N 1
ATOM 3985 C CA . ARG A 1 491 ? -27.619 -5.551 15.324 1.00 87.00 491 ARG A CA 1
ATOM 3986 C C . ARG A 1 491 ? -28.786 -4.636 15.685 1.00 87.00 491 ARG A C 1
ATOM 3988 O O . ARG A 1 491 ? -29.044 -4.421 16.868 1.00 87.00 491 ARG A O 1
ATOM 3995 N N . ASP A 1 492 ? -29.470 -4.084 14.687 1.00 87.44 492 ASP A N 1
ATOM 3996 C CA . ASP A 1 492 ? -30.606 -3.187 14.913 1.00 87.44 492 ASP A CA 1
ATOM 3997 C C . ASP A 1 492 ? -31.766 -3.927 15.599 1.00 87.44 492 ASP A C 1
ATOM 3999 O O . ASP A 1 492 ? -32.343 -3.401 16.551 1.00 87.44 492 ASP A O 1
ATOM 4003 N N . TYR A 1 493 ? -32.015 -5.184 15.221 1.00 92.00 493 TYR A N 1
ATOM 4004 C CA . TYR A 1 493 ? -32.971 -6.059 15.903 1.00 92.00 493 TYR A CA 1
ATOM 4005 C C . TYR A 1 493 ? -32.589 -6.331 17.369 1.00 92.00 493 TYR A C 1
ATOM 4007 O O . TYR A 1 493 ? -33.424 -6.208 18.266 1.00 92.00 493 TYR A O 1
ATOM 4015 N N . VAL A 1 494 ? -31.321 -6.664 17.647 1.00 88.50 494 VAL A N 1
ATOM 4016 C CA . VAL A 1 494 ? -30.834 -6.883 19.023 1.00 88.50 494 VAL A CA 1
ATOM 4017 C C . VAL A 1 494 ? -30.955 -5.608 19.855 1.00 88.50 494 VAL A C 1
ATOM 4019 O O . VAL A 1 494 ? -31.326 -5.673 21.026 1.00 88.50 494 VAL A O 1
ATOM 4022 N N . LYS A 1 495 ? -30.677 -4.444 19.261 1.00 90.56 495 LYS A N 1
ATOM 4023 C CA . LYS A 1 495 ? -30.813 -3.152 19.933 1.00 90.56 495 LYS A CA 1
ATOM 4024 C C . LYS A 1 495 ? -32.265 -2.869 20.325 1.00 90.56 495 LYS A C 1
ATOM 4026 O O . LYS A 1 495 ? -32.508 -2.490 21.468 1.00 90.56 495 LYS A O 1
ATOM 4031 N N . GLU A 1 496 ? -33.213 -3.103 19.422 1.00 90.62 496 GLU A N 1
ATOM 4032 C CA . GLU A 1 496 ? -34.647 -2.960 19.702 1.00 90.62 496 GLU A CA 1
ATOM 4033 C C . GLU A 1 496 ? -35.099 -3.934 20.807 1.00 90.62 496 GLU A C 1
ATOM 4035 O O . GLU A 1 496 ? -35.739 -3.528 21.776 1.00 90.62 496 GLU A O 1
ATOM 4040 N N . ALA A 1 497 ? -34.664 -5.198 20.750 1.00 89.19 497 ALA A N 1
ATOM 4041 C CA . ALA A 1 497 ? -34.947 -6.183 21.795 1.00 89.19 497 ALA A CA 1
ATOM 4042 C C . ALA A 1 497 ? -34.349 -5.800 23.166 1.00 89.19 497 ALA A C 1
ATOM 4044 O O . ALA A 1 497 ? -34.954 -6.063 24.212 1.00 89.19 497 ALA A O 1
ATOM 4045 N N . LEU A 1 498 ? -33.167 -5.172 23.179 1.00 87.31 498 LEU A N 1
ATOM 4046 C CA . LEU A 1 498 ? -32.522 -4.673 24.393 1.00 87.31 498 LEU A CA 1
ATOM 4047 C C . LEU A 1 498 ? -33.291 -3.483 24.984 1.00 87.31 498 LEU A C 1
ATOM 4049 O O . LEU A 1 498 ? -33.503 -3.440 26.198 1.00 87.31 498 LEU A O 1
ATOM 4053 N N . GLU A 1 499 ? -33.740 -2.544 24.148 1.00 91.06 499 GLU A N 1
ATOM 4054 C CA . GLU A 1 499 ? -34.582 -1.416 24.565 1.00 91.06 499 GLU A CA 1
ATOM 4055 C C . GLU A 1 499 ? -35.909 -1.917 25.163 1.00 91.06 499 GLU A C 1
ATOM 4057 O O . GLU A 1 499 ? -36.273 -1.514 26.271 1.00 91.06 499 GLU A O 1
ATOM 4062 N N . ASP A 1 500 ? -36.565 -2.884 24.518 1.00 91.31 500 ASP A N 1
ATOM 4063 C CA . ASP A 1 500 ? -37.776 -3.542 25.025 1.00 91.31 500 ASP A CA 1
ATOM 4064 C C . ASP A 1 500 ? -37.555 -4.245 26.373 1.00 91.31 500 ASP A C 1
ATOM 4066 O O . ASP A 1 500 ? -38.388 -4.168 27.284 1.00 91.31 500 ASP A O 1
ATOM 4070 N N . SER A 1 501 ? -36.433 -4.956 26.521 1.00 88.25 501 SER A N 1
ATOM 4071 C CA . SER A 1 501 ? -36.064 -5.619 27.776 1.00 88.25 501 SER A CA 1
ATOM 4072 C C . SER A 1 501 ? -35.816 -4.600 28.889 1.00 88.25 501 SER A C 1
ATOM 4074 O O . SER A 1 501 ? -36.322 -4.756 30.001 1.00 88.25 501 SER A O 1
ATOM 4076 N N . THR A 1 502 ? -35.118 -3.508 28.575 1.00 88.94 502 THR A N 1
ATOM 4077 C CA . THR A 1 502 ? -34.830 -2.421 29.521 1.00 88.94 502 THR A CA 1
ATOM 4078 C C . THR A 1 502 ? -36.125 -1.774 30.015 1.00 88.94 502 THR A C 1
ATOM 4080 O O . THR A 1 502 ? -36.323 -1.643 31.222 1.00 88.94 502 THR A O 1
ATOM 4083 N N . GLN A 1 503 ? -37.074 -1.489 29.117 1.00 92.06 503 GLN A N 1
ATOM 4084 C CA . GLN A 1 503 ? -38.396 -0.974 29.492 1.00 92.06 503 GLN A CA 1
ATOM 4085 C C . GLN A 1 503 ? -39.185 -1.955 30.377 1.00 92.06 503 GLN A C 1
ATOM 4087 O O . GLN A 1 503 ? -39.869 -1.545 31.322 1.00 92.06 503 GLN A O 1
ATOM 4092 N N . LYS A 1 504 ? -39.096 -3.268 30.113 1.00 92.88 504 LYS A N 1
ATOM 4093 C CA . LYS A 1 504 ? -39.709 -4.298 30.974 1.00 92.88 504 LYS A CA 1
ATOM 4094 C C . LYS A 1 504 ? -39.080 -4.317 32.369 1.00 92.88 504 LYS A C 1
ATOM 4096 O O . LYS A 1 504 ? -39.824 -4.397 33.348 1.00 92.88 504 LYS A O 1
ATOM 4101 N N . PHE A 1 505 ? -37.755 -4.209 32.469 1.00 86.00 505 PHE A N 1
ATOM 4102 C CA . PHE A 1 505 ? -37.045 -4.113 33.748 1.00 86.00 505 PHE A CA 1
ATOM 4103 C C . PHE A 1 505 ? -37.431 -2.854 34.528 1.00 86.00 505 PHE A C 1
ATOM 4105 O O . PHE A 1 505 ? -37.755 -2.952 35.709 1.00 86.00 505 PHE A O 1
ATOM 4112 N N . GLU A 1 506 ? -37.493 -1.691 33.878 1.00 92.06 506 GLU A N 1
ATOM 4113 C CA . GLU A 1 506 ? -37.947 -0.447 34.513 1.00 92.06 506 GLU A CA 1
ATOM 4114 C C . GLU A 1 506 ? -39.377 -0.572 35.055 1.00 92.06 506 GLU A C 1
ATOM 4116 O O . GLU A 1 506 ? -39.668 -0.167 36.183 1.00 92.06 506 GLU A O 1
ATOM 4121 N N . LYS A 1 507 ? -40.278 -1.203 34.291 1.00 93.50 507 LYS A N 1
ATOM 4122 C CA . LYS A 1 507 ? -41.652 -1.468 34.733 1.00 93.50 507 LYS A CA 1
ATOM 4123 C C . LYS A 1 507 ? -41.706 -2.421 35.931 1.00 93.50 507 LYS A C 1
ATOM 4125 O O . LYS A 1 507 ? -42.512 -2.196 36.834 1.00 93.50 507 LYS A O 1
ATOM 4130 N N . LEU A 1 508 ? -40.878 -3.467 35.944 1.00 92.44 508 LEU A N 1
ATOM 4131 C CA . LEU A 1 508 ? -40.772 -4.404 37.067 1.00 92.44 508 LEU A CA 1
ATOM 4132 C C . LEU A 1 508 ? -40.217 -3.723 38.321 1.00 92.44 508 LEU A C 1
ATOM 4134 O O . LEU A 1 508 ? -40.799 -3.892 39.389 1.00 92.44 508 LEU A O 1
ATOM 4138 N N . ASN A 1 509 ? -39.181 -2.893 38.194 1.00 89.12 509 ASN A N 1
ATOM 4139 C CA . ASN A 1 509 ? -38.646 -2.109 39.310 1.00 89.12 509 ASN A CA 1
ATOM 4140 C C . ASN A 1 509 ? -39.713 -1.172 39.891 1.00 89.12 509 ASN A C 1
ATOM 4142 O O . ASN A 1 509 ? -39.931 -1.154 41.099 1.00 89.12 509 ASN A O 1
ATOM 4146 N N . LEU A 1 510 ? -40.478 -0.482 39.037 1.00 92.69 510 LEU A N 1
ATOM 4147 C CA . LEU A 1 510 ? -41.607 0.343 39.479 1.00 92.69 510 LEU A CA 1
ATOM 4148 C C . LEU A 1 510 ? -42.715 -0.464 40.176 1.00 92.69 510 LEU A C 1
ATOM 4150 O O . LEU A 1 510 ? -43.400 0.062 41.055 1.00 92.69 510 LEU A O 1
ATOM 4154 N N . MET A 1 511 ? -42.951 -1.714 39.767 1.00 92.50 511 MET A N 1
ATOM 4155 C CA . MET A 1 511 ? -43.889 -2.607 40.453 1.00 92.50 511 MET A CA 1
ATOM 4156 C C . MET A 1 511 ? -43.352 -3.041 41.819 1.00 92.50 511 MET A C 1
ATOM 4158 O O . MET A 1 511 ? -44.096 -2.973 42.796 1.00 92.50 511 MET A O 1
ATOM 4162 N N . LEU A 1 512 ? -42.074 -3.413 41.895 1.00 92.00 512 LEU A N 1
ATOM 4163 C CA . LEU A 1 512 ? -41.410 -3.812 43.133 1.00 92.00 512 LEU A CA 1
ATOM 4164 C C . LEU A 1 512 ? -41.403 -2.669 44.158 1.00 92.00 512 LEU A C 1
ATOM 4166 O O . LEU A 1 512 ? -41.776 -2.874 45.310 1.00 92.00 512 LEU A O 1
ATOM 4170 N N . ASP A 1 513 ? -41.098 -1.442 43.732 1.00 92.00 513 ASP A N 1
ATOM 4171 C CA . ASP A 1 513 ? -41.157 -0.255 44.592 1.00 92.00 513 ASP A CA 1
ATOM 4172 C C . ASP A 1 513 ? -42.575 -0.001 45.130 1.00 92.00 513 ASP A C 1
ATOM 4174 O O . ASP A 1 513 ? -42.772 0.355 46.299 1.00 92.00 513 ASP A O 1
ATOM 4178 N N . LYS A 1 514 ? -43.605 -0.210 44.300 1.00 94.06 514 LYS A N 1
ATOM 4179 C CA . LYS A 1 514 ? -45.007 -0.108 44.737 1.00 94.06 514 LYS A CA 1
ATOM 4180 C C . LYS A 1 514 ? -45.364 -1.177 45.766 1.00 94.06 514 LYS A C 1
ATOM 4182 O O . LYS A 1 514 ? -46.061 -0.868 46.730 1.00 94.06 514 LYS A O 1
ATOM 4187 N N . GLU A 1 515 ? -44.891 -2.403 45.593 1.00 94.69 515 GLU A N 1
ATOM 4188 C CA . GLU A 1 515 ? -45.151 -3.496 46.529 1.00 94.69 515 GLU A CA 1
ATOM 4189 C C . GLU A 1 515 ? -44.419 -3.284 47.861 1.00 94.69 515 GLU A C 1
ATOM 4191 O O . GLU A 1 515 ? -45.043 -3.333 48.921 1.00 94.69 515 GLU A O 1
ATOM 4196 N N . LEU A 1 516 ? -43.141 -2.893 47.825 1.00 92.25 516 LEU A N 1
ATOM 4197 C CA . LEU A 1 516 ? -42.366 -2.548 49.020 1.00 92.25 516 LEU A CA 1
ATOM 4198 C C . LEU A 1 516 ? -42.975 -1.363 49.780 1.00 92.25 516 LEU A C 1
ATOM 4200 O O . LEU A 1 516 ? -43.038 -1.368 51.011 1.00 92.25 516 LEU A O 1
ATOM 4204 N N . THR A 1 517 ? -43.466 -0.341 49.074 1.00 93.06 517 THR A N 1
ATOM 4205 C CA . THR A 1 517 ? -44.152 0.787 49.724 1.00 93.06 517 THR A CA 1
ATOM 4206 C C . THR A 1 517 ? -45.501 0.388 50.321 1.00 93.06 517 THR A C 1
ATOM 4208 O O . THR A 1 517 ? -45.852 0.893 51.389 1.00 93.06 517 THR A O 1
ATOM 4211 N N . GLN A 1 518 ? -46.250 -0.525 49.695 1.00 93.00 518 GLN A N 1
ATOM 4212 C CA . GLN A 1 518 ? -47.471 -1.093 50.277 1.00 93.00 518 GLN A CA 1
ATOM 4213 C C . GLN A 1 518 ? -47.169 -1.940 51.517 1.00 93.00 518 GLN A C 1
ATOM 4215 O O . GLN A 1 518 ? -47.827 -1.763 52.542 1.00 93.00 518 GLN A O 1
ATOM 4220 N N . GLN A 1 519 ? -46.140 -2.787 51.469 1.00 91.69 519 GLN A N 1
ATOM 4221 C CA . GLN A 1 519 ? -45.721 -3.603 52.605 1.00 91.69 519 GLN A CA 1
ATOM 4222 C C . GLN A 1 519 ? -45.294 -2.731 53.791 1.00 91.69 519 GLN A C 1
ATOM 4224 O O . GLN A 1 519 ? -45.792 -2.921 54.900 1.00 91.69 519 GLN A O 1
ATOM 4229 N N . ARG A 1 520 ? -44.466 -1.703 53.556 1.00 92.50 520 ARG A N 1
ATOM 4230 C CA . ARG A 1 520 ? -44.067 -0.737 54.596 1.00 92.50 520 ARG A CA 1
ATOM 4231 C C . ARG A 1 520 ? -45.265 -0.011 55.207 1.00 92.50 520 ARG A C 1
ATOM 4233 O O . ARG A 1 520 ? -45.273 0.249 56.407 1.00 92.50 520 ARG A O 1
ATOM 4240 N N . LYS A 1 521 ? -46.286 0.330 54.412 1.00 93.19 521 LYS A N 1
ATOM 4241 C CA . LYS A 1 521 ? -47.532 0.918 54.938 1.00 93.19 521 LYS A CA 1
ATOM 4242 C C . LYS A 1 521 ? -48.275 -0.066 55.843 1.00 93.19 521 LYS A C 1
ATOM 4244 O O . LYS A 1 521 ? -48.612 0.307 56.961 1.00 93.19 521 LYS A O 1
ATOM 4249 N N . ALA A 1 522 ? -48.449 -1.313 55.408 1.00 92.19 522 ALA A N 1
ATOM 4250 C CA . ALA A 1 522 ? -49.117 -2.345 56.199 1.00 92.19 522 ALA A CA 1
ATOM 4251 C C . ALA A 1 522 ? -48.362 -2.677 57.504 1.00 92.19 522 ALA A C 1
ATOM 4253 O O . ALA A 1 522 ? -48.980 -2.876 58.549 1.00 92.19 522 ALA A O 1
ATOM 4254 N N . GLU A 1 523 ? -47.028 -2.721 57.474 1.00 93.25 523 GLU A N 1
ATOM 4255 C CA . GLU A 1 523 ? -46.195 -2.907 58.669 1.00 93.25 523 GLU A CA 1
ATOM 4256 C C . GLU A 1 523 ? -46.301 -1.716 59.627 1.00 93.25 523 GLU A C 1
ATOM 4258 O O . GLU A 1 523 ? -46.490 -1.912 60.827 1.00 93.25 523 GLU A O 1
ATOM 4263 N N . ASN A 1 524 ? -46.276 -0.484 59.110 1.00 91.12 524 ASN A N 1
ATOM 4264 C CA . ASN A 1 524 ? -46.479 0.713 59.925 1.00 91.12 524 ASN A CA 1
ATOM 4265 C C . ASN A 1 524 ? -47.872 0.751 60.570 1.00 91.12 524 ASN A C 1
ATOM 4267 O O . ASN A 1 524 ? -47.985 1.120 61.736 1.00 91.12 524 ASN A O 1
ATOM 4271 N N . GLU A 1 525 ? -48.924 0.343 59.857 1.00 95.75 525 GLU A N 1
ATOM 4272 C CA . GLU A 1 525 ? -50.279 0.222 60.414 1.00 95.75 525 GLU A CA 1
ATOM 4273 C C . GLU A 1 525 ? -50.342 -0.830 61.532 1.00 95.75 525 GLU A C 1
ATOM 4275 O O . GLU A 1 525 ? -50.910 -0.568 62.595 1.00 95.75 525 GLU A O 1
ATOM 4280 N N . LYS A 1 526 ? -49.696 -1.992 61.352 1.00 93.44 526 LYS A N 1
ATOM 4281 C CA . LYS A 1 526 ? -49.582 -3.020 62.404 1.00 93.44 526 LYS A CA 1
ATOM 4282 C C . LYS A 1 526 ? -48.850 -2.495 63.638 1.00 93.44 526 LYS A C 1
ATOM 4284 O O . LYS A 1 526 ? -49.344 -2.673 64.750 1.00 93.44 526 LYS A O 1
ATOM 4289 N N . LEU A 1 527 ? -47.719 -1.813 63.451 1.00 92.00 527 LEU A N 1
ATOM 4290 C CA . LEU A 1 527 ? -46.957 -1.205 64.546 1.00 92.00 527 LEU A CA 1
ATOM 4291 C C . LEU A 1 527 ? -47.768 -0.117 65.262 1.00 92.00 527 LEU A C 1
ATOM 4293 O O . LEU A 1 527 ? -47.757 -0.045 66.489 1.00 92.00 527 LEU A O 1
ATOM 4297 N N . GLN A 1 528 ? -48.521 0.708 64.528 1.00 92.12 528 GLN A N 1
ATOM 4298 C CA . GLN A 1 528 ? -49.422 1.696 65.127 1.00 92.12 528 GLN A CA 1
ATOM 4299 C C . GLN A 1 528 ? -50.518 1.034 65.970 1.00 92.12 528 GLN A C 1
ATOM 4301 O O . GLN A 1 528 ? -50.795 1.501 67.078 1.00 92.12 528 GLN A O 1
ATOM 4306 N N . GLN A 1 529 ? -51.098 -0.069 65.491 1.00 94.38 529 GLN A N 1
ATOM 4307 C CA . GLN A 1 529 ? -52.081 -0.841 66.248 1.00 94.38 529 GLN A CA 1
ATOM 4308 C C . GLN A 1 529 ? -51.467 -1.464 67.511 1.00 94.38 529 GLN A C 1
ATOM 4310 O O . GLN A 1 529 ? -52.074 -1.424 68.580 1.00 94.38 529 GLN A O 1
ATOM 4315 N N . GLU A 1 530 ? -50.249 -1.998 67.428 1.00 92.31 530 GLU A N 1
ATOM 4316 C CA . GLU A 1 530 ? -49.539 -2.568 68.576 1.00 92.31 530 GLU A CA 1
ATOM 4317 C C . GLU A 1 530 ? -49.196 -1.501 69.629 1.00 92.31 530 GLU A C 1
ATOM 4319 O O . GLU A 1 530 ? -49.405 -1.712 70.827 1.00 92.31 530 GLU A O 1
ATOM 4324 N N . ILE A 1 531 ? -48.777 -0.307 69.194 1.00 91.88 531 ILE A N 1
ATOM 4325 C CA . ILE A 1 531 ? -48.586 0.856 70.073 1.00 91.88 531 ILE A CA 1
ATOM 4326 C C . ILE A 1 531 ? -49.908 1.254 70.746 1.00 91.88 531 ILE A C 1
ATOM 4328 O O . ILE A 1 531 ? -49.911 1.569 71.940 1.00 91.88 531 ILE A O 1
ATOM 4332 N N . ALA A 1 532 ? -51.030 1.248 70.018 1.00 93.75 532 ALA A N 1
ATOM 4333 C CA . ALA A 1 532 ? -52.346 1.552 70.580 1.00 93.75 532 ALA A CA 1
ATOM 4334 C C . ALA A 1 532 ? -52.758 0.526 71.652 1.00 93.75 532 ALA A C 1
ATOM 4336 O O . ALA A 1 532 ? -53.101 0.923 72.767 1.00 93.75 532 ALA A O 1
ATOM 4337 N N . ASN A 1 533 ? -52.613 -0.770 71.363 1.00 93.12 533 ASN A N 1
ATOM 4338 C CA . ASN A 1 533 ? -52.890 -1.852 72.312 1.00 93.12 533 ASN A CA 1
ATOM 4339 C C . ASN A 1 533 ? -51.994 -1.746 73.564 1.00 93.12 533 ASN A C 1
ATOM 4341 O O . ASN A 1 533 ? -52.464 -1.877 74.692 1.00 93.12 533 ASN A O 1
ATOM 4345 N N . SER A 1 534 ? -50.701 -1.446 73.393 1.00 90.88 534 SER A N 1
ATOM 4346 C CA . SER A 1 534 ? -49.760 -1.251 74.507 1.00 90.88 534 SER A CA 1
ATOM 4347 C C . SER A 1 534 ? -50.153 -0.066 75.402 1.00 90.88 534 SER A C 1
ATOM 4349 O O . SER A 1 534 ? -50.072 -0.143 76.632 1.00 90.88 534 SER A O 1
ATOM 4351 N N . ARG A 1 535 ? -50.648 1.032 74.811 1.00 93.31 535 ARG A N 1
ATOM 4352 C CA . ARG A 1 535 ? -51.182 2.180 75.566 1.00 93.31 535 ARG A CA 1
ATOM 4353 C C . ARG A 1 535 ? -52.431 1.814 76.366 1.00 93.31 535 ARG A C 1
ATOM 4355 O O . ARG A 1 535 ? -52.558 2.278 77.499 1.00 93.31 535 ARG A O 1
ATOM 4362 N N . GLU A 1 536 ? -53.315 0.991 75.811 1.00 93.75 536 GLU A N 1
ATOM 4363 C CA . GLU A 1 536 ? -54.511 0.497 76.500 1.00 93.75 536 GLU A CA 1
ATOM 4364 C C . GLU A 1 536 ? -54.141 -0.380 77.702 1.00 93.75 536 GLU A C 1
ATOM 4366 O O . GLU A 1 536 ? -54.541 -0.073 78.826 1.00 93.75 536 GLU A O 1
ATOM 4371 N N . VAL A 1 537 ? -53.263 -1.370 77.507 1.00 93.06 537 VAL A N 1
ATOM 4372 C CA . VAL A 1 537 ? -52.742 -2.218 78.594 1.00 93.06 537 VAL A CA 1
ATOM 4373 C C . VAL A 1 537 ? -52.074 -1.371 79.678 1.00 93.06 537 VAL A C 1
ATOM 4375 O O . VAL A 1 537 ? -52.301 -1.576 80.871 1.00 93.06 537 VAL A O 1
ATOM 4378 N N . LYS A 1 538 ? -51.284 -0.359 79.297 1.00 92.19 538 LYS A N 1
ATOM 4379 C CA . LYS A 1 538 ? -50.669 0.568 80.259 1.00 92.19 538 LYS A CA 1
ATOM 4380 C C . LYS A 1 538 ? -51.722 1.353 81.049 1.00 92.19 538 LYS A C 1
ATOM 4382 O O . LYS A 1 538 ? -51.540 1.563 82.249 1.00 92.19 538 LYS A O 1
ATOM 4387 N N . ALA A 1 539 ? -52.814 1.778 80.414 1.00 92.25 539 ALA A N 1
ATOM 4388 C CA . ALA A 1 539 ? -53.915 2.461 81.089 1.00 92.25 539 ALA A CA 1
ATOM 4389 C C . ALA A 1 539 ? -54.653 1.535 82.072 1.00 92.25 539 ALA A C 1
ATOM 4391 O O . ALA A 1 539 ? -54.978 1.960 83.184 1.00 92.25 539 ALA A O 1
ATOM 4392 N N . GLU A 1 540 ? -54.873 0.270 81.710 1.00 93.56 540 GLU A N 1
ATOM 4393 C CA . GLU A 1 540 ? -55.431 -0.744 82.613 1.00 93.56 540 GLU A CA 1
ATOM 4394 C C . GLU A 1 540 ? -54.513 -1.021 83.804 1.00 93.56 540 GLU A C 1
ATOM 4396 O O . GLU A 1 540 ? -54.976 -1.048 84.943 1.00 93.56 540 GLU A O 1
ATOM 4401 N N . LEU A 1 541 ? -53.203 -1.117 83.574 1.00 90.31 541 LEU A N 1
ATOM 4402 C CA . LEU A 1 541 ? -52.211 -1.317 84.630 1.00 90.31 541 LEU A CA 1
ATOM 4403 C C . LEU A 1 541 ? -52.212 -0.143 85.623 1.00 90.31 541 LEU A C 1
ATOM 4405 O O . LEU A 1 541 ? -52.148 -0.350 86.833 1.00 90.31 541 LEU A O 1
ATOM 4409 N N . VAL A 1 542 ? -52.368 1.095 85.142 1.00 93.62 542 VAL A N 1
ATOM 4410 C CA . VAL A 1 542 ? -52.540 2.275 86.010 1.00 93.62 542 VAL A CA 1
ATOM 4411 C C . VAL A 1 542 ? -53.835 2.192 86.831 1.00 93.62 542 VAL A C 1
ATOM 4413 O O . VAL A 1 542 ? -53.816 2.513 88.020 1.00 93.62 542 VAL A O 1
ATOM 4416 N N . LYS A 1 543 ? -54.957 1.744 86.246 1.00 92.12 543 LYS A N 1
ATOM 4417 C CA . LYS A 1 543 ? -56.217 1.529 86.989 1.00 92.12 543 LYS A CA 1
ATOM 4418 C C . LYS A 1 543 ? -56.075 0.430 88.048 1.00 92.12 543 LYS A C 1
ATOM 4420 O O . LYS A 1 543 ? -56.548 0.601 89.173 1.00 92.12 543 LYS A O 1
ATOM 4425 N N . ALA A 1 544 ? -55.401 -0.668 87.708 1.00 90.88 544 ALA A N 1
ATOM 4426 C CA . ALA A 1 544 ? -55.121 -1.767 88.625 1.00 90.88 544 ALA A CA 1
ATOM 4427 C C . ALA A 1 544 ? -54.235 -1.304 89.790 1.00 90.88 544 ALA A C 1
ATOM 4429 O O . ALA A 1 544 ? -54.591 -1.536 90.940 1.00 90.88 544 ALA A O 1
ATOM 4430 N N . LYS A 1 545 ? -53.156 -0.554 89.516 1.00 93.00 545 LYS A N 1
ATOM 4431 C CA . LYS A 1 545 ? -52.296 0.051 90.551 1.00 93.00 545 LYS A CA 1
ATOM 4432 C C . LYS A 1 545 ? -53.082 0.931 91.519 1.00 93.00 545 LYS A C 1
ATOM 4434 O O . LYS A 1 545 ? -52.991 0.719 92.721 1.00 93.00 545 LYS A O 1
ATOM 4439 N N . LYS A 1 546 ? -53.928 1.835 91.013 1.00 93.50 546 LYS A N 1
ATOM 4440 C CA . LYS A 1 546 ? -54.807 2.659 91.866 1.00 93.50 546 LYS A CA 1
ATOM 4441 C C . LYS A 1 546 ? -55.759 1.815 92.717 1.00 93.50 546 LYS A C 1
ATOM 4443 O O . LYS A 1 546 ? -56.018 2.145 93.868 1.00 93.50 546 LYS A O 1
ATOM 4448 N N . SER A 1 547 ? -56.286 0.721 92.167 1.00 91.88 547 SER A N 1
ATOM 4449 C CA . SER A 1 547 ? -57.170 -0.189 92.909 1.00 91.88 547 SER A CA 1
ATOM 4450 C C . SER A 1 547 ? -56.416 -0.928 94.019 1.00 91.88 547 SER A C 1
ATOM 4452 O O . SER A 1 547 ? -56.933 -1.049 95.126 1.00 91.88 547 SER A O 1
ATOM 4454 N N . ILE A 1 548 ? -55.181 -1.362 93.745 1.00 91.50 548 ILE A N 1
ATOM 4455 C CA . ILE A 1 548 ? -54.278 -1.961 94.736 1.00 91.50 548 ILE A CA 1
ATOM 4456 C C . ILE A 1 548 ? -53.942 -0.948 95.833 1.00 91.50 548 ILE A C 1
ATOM 4458 O O . ILE A 1 548 ? -54.047 -1.296 97.000 1.00 91.50 548 ILE A O 1
ATOM 4462 N N . GLU A 1 549 ? -53.617 0.303 95.496 1.00 92.75 549 GLU A N 1
ATOM 4463 C CA . GLU A 1 549 ? -53.367 1.370 96.480 1.00 92.75 549 GLU A CA 1
ATOM 4464 C C . GLU A 1 549 ? -54.582 1.593 97.397 1.00 92.75 549 GLU A C 1
ATOM 4466 O O . GLU A 1 549 ? -54.439 1.657 98.617 1.00 92.75 549 GLU A O 1
ATOM 4471 N N . VAL A 1 550 ? -55.797 1.632 96.837 1.00 92.88 550 VAL A N 1
ATOM 4472 C CA . VAL A 1 550 ? -57.041 1.752 97.619 1.00 92.88 550 VAL A CA 1
ATOM 4473 C C . VAL A 1 550 ? -57.261 0.540 98.530 1.00 92.88 550 VAL A C 1
ATOM 4475 O O . VAL A 1 550 ? -57.679 0.706 99.678 1.00 92.88 550 VAL A O 1
ATOM 4478 N N . LEU A 1 551 ? -57.008 -0.676 98.040 1.00 91.50 551 LEU A N 1
ATOM 4479 C CA . LEU A 1 551 ? -57.118 -1.899 98.840 1.00 91.50 551 LEU A CA 1
ATOM 4480 C C . LEU A 1 551 ? -56.044 -1.965 99.931 1.00 91.50 551 LEU A C 1
ATOM 4482 O O . LEU A 1 551 ? -56.366 -2.329 101.056 1.00 91.50 551 LEU A O 1
ATOM 4486 N N . SER A 1 552 ? -54.812 -1.551 99.635 1.00 90.75 552 SER A N 1
ATOM 4487 C CA . SER A 1 552 ? -53.718 -1.448 100.604 1.00 90.75 552 SER A CA 1
ATOM 4488 C C . SER A 1 552 ? -54.088 -0.485 101.727 1.00 90.75 552 SER A C 1
ATOM 4490 O O . SER A 1 552 ? -54.034 -0.860 102.892 1.00 90.75 552 SER A O 1
ATOM 4492 N N . ALA A 1 553 ? -54.597 0.704 101.391 1.00 91.38 553 ALA A N 1
ATOM 4493 C CA . ALA A 1 553 ? -55.062 1.673 102.382 1.00 91.38 553 ALA A CA 1
ATOM 4494 C C . ALA A 1 553 ? -56.245 1.149 103.222 1.00 91.38 553 ALA A C 1
ATOM 4496 O O . ALA A 1 553 ? -56.361 1.466 104.406 1.00 91.38 553 ALA A O 1
ATOM 4497 N N . LYS A 1 554 ? -57.146 0.341 102.640 1.00 93.50 554 LYS A N 1
ATOM 4498 C CA . LYS A 1 554 ? -58.207 -0.346 103.400 1.00 93.50 554 LYS A CA 1
ATOM 4499 C C . LYS A 1 554 ? -57.640 -1.415 104.332 1.00 93.50 554 LYS A C 1
ATOM 4501 O O . LYS A 1 554 ? -58.078 -1.487 105.474 1.00 93.50 554 LYS A O 1
ATOM 4506 N N . ASN A 1 555 ? -56.683 -2.212 103.867 1.00 90.44 555 ASN A N 1
ATOM 4507 C CA . ASN A 1 555 ? -56.027 -3.233 104.678 1.00 90.44 555 ASN A CA 1
ATOM 4508 C C . ASN A 1 555 ? -55.241 -2.608 105.831 1.00 90.44 555 ASN A C 1
ATOM 4510 O O . ASN A 1 555 ? -55.336 -3.102 106.944 1.00 90.44 555 ASN A O 1
ATOM 4514 N N . GLU A 1 556 ? -54.544 -1.491 105.613 1.00 92.62 556 GLU A N 1
ATOM 4515 C CA . GLU A 1 556 ? -53.882 -0.733 106.682 1.00 92.62 556 GLU A CA 1
ATOM 4516 C C . GLU A 1 556 ? -54.887 -0.211 107.721 1.00 92.62 556 GLU A C 1
ATOM 4518 O O . GLU A 1 556 ? -54.653 -0.312 108.926 1.00 92.62 556 GLU A O 1
ATOM 4523 N N . LYS A 1 557 ? -56.053 0.289 107.288 1.00 91.62 557 LYS A N 1
ATOM 4524 C CA . LYS A 1 557 ? -57.138 0.681 108.207 1.00 91.62 557 LYS A CA 1
ATOM 4525 C C . LYS A 1 557 ? -57.680 -0.504 109.004 1.00 91.62 557 LYS A C 1
ATOM 4527 O O . LYS A 1 557 ? -57.799 -0.410 110.218 1.00 91.62 557 LYS A O 1
ATOM 4532 N N . LEU A 1 558 ? -57.957 -1.627 108.345 1.00 91.81 558 LEU A N 1
ATOM 4533 C CA . LEU A 1 558 ? -58.413 -2.843 109.021 1.00 91.81 558 LEU A CA 1
ATOM 4534 C C . LEU A 1 558 ? -57.358 -3.377 109.991 1.00 91.81 558 LEU A C 1
ATOM 4536 O O . LEU A 1 558 ? -57.702 -3.796 111.090 1.00 91.81 558 LEU A O 1
ATOM 4540 N N . LEU A 1 559 ? -56.077 -3.324 109.623 1.00 91.44 559 LEU A N 1
ATOM 4541 C CA . LEU A 1 559 ? -54.972 -3.739 110.480 1.00 91.44 559 LEU A CA 1
ATOM 4542 C C . LEU A 1 559 ? -54.855 -2.832 111.709 1.00 91.44 559 LEU A C 1
ATOM 4544 O O . LEU A 1 559 ? -54.689 -3.335 112.813 1.00 91.44 559 LEU A O 1
ATOM 4548 N N . THR A 1 560 ? -54.991 -1.514 111.547 1.00 91.12 560 THR A N 1
ATOM 4549 C CA . THR A 1 560 ? -54.969 -0.564 112.674 1.00 91.12 560 THR A CA 1
ATOM 4550 C C . THR A 1 560 ? -56.207 -0.691 113.570 1.00 91.12 560 THR A C 1
ATOM 4552 O O . THR A 1 560 ? -56.083 -0.610 114.792 1.00 91.12 560 THR A O 1
ATOM 4555 N N . GLU A 1 561 ? -57.391 -0.959 113.013 1.00 91.19 561 GLU A N 1
ATOM 4556 C CA . GLU A 1 561 ? -58.601 -1.297 113.780 1.00 91.19 561 GLU A CA 1
ATOM 4557 C C . GLU A 1 561 ? -58.458 -2.628 114.526 1.00 91.19 561 GLU A C 1
ATOM 4559 O O . GLU A 1 561 ? -58.812 -2.721 115.704 1.00 91.19 561 GLU A O 1
ATOM 4564 N N . TRP A 1 562 ? -57.895 -3.647 113.875 1.00 91.62 562 TRP A N 1
ATOM 4565 C CA . TRP A 1 562 ? -57.597 -4.937 114.488 1.00 91.62 562 TRP A CA 1
ATOM 4566 C C . TRP A 1 562 ? -56.572 -4.792 115.618 1.00 91.62 562 TRP A C 1
ATOM 4568 O O . TRP A 1 562 ? -56.803 -5.268 116.723 1.00 91.62 562 TRP A O 1
ATOM 4578 N N . GLN A 1 563 ? -55.485 -4.047 115.405 1.00 90.00 563 GLN A N 1
ATOM 4579 C CA . GLN A 1 563 ? -54.513 -3.732 116.455 1.00 90.00 563 GLN A CA 1
ATOM 4580 C C . GLN A 1 563 ? -55.163 -2.962 117.608 1.00 90.00 563 GLN A C 1
ATOM 4582 O O . GLN A 1 563 ? -54.904 -3.263 118.769 1.00 90.00 563 GLN A O 1
ATOM 4587 N N . ARG A 1 564 ? -56.042 -1.995 117.322 1.00 90.31 564 ARG A N 1
ATOM 4588 C CA . ARG A 1 564 ? -56.767 -1.234 118.349 1.00 90.31 564 ARG A CA 1
ATOM 4589 C C . ARG A 1 564 ? -57.704 -2.122 119.165 1.00 90.31 564 ARG A C 1
ATOM 4591 O O . ARG A 1 564 ? -57.713 -2.016 120.386 1.00 90.31 564 ARG A O 1
ATOM 4598 N N . THR A 1 565 ? -58.484 -2.979 118.514 1.00 87.56 565 THR A N 1
ATOM 4599 C CA . THR A 1 565 ? -59.398 -3.919 119.184 1.00 87.56 565 THR A CA 1
ATOM 4600 C C . THR A 1 565 ? -58.637 -4.984 119.964 1.00 87.56 565 THR A C 1
ATOM 4602 O O . THR A 1 565 ? -58.979 -5.230 121.116 1.00 87.56 565 THR A O 1
ATOM 4605 N N . SER A 1 566 ? -57.558 -5.532 119.402 1.00 86.31 566 SER A N 1
ATOM 4606 C CA . SER A 1 566 ? -56.637 -6.429 120.102 1.00 86.31 566 SER A CA 1
ATOM 4607 C C . SER A 1 566 ? -56.022 -5.751 121.327 1.00 86.31 566 SER A C 1
ATOM 4609 O O . SER A 1 566 ? -56.040 -6.322 122.408 1.00 86.31 566 SER A O 1
ATOM 4611 N N . ASN A 1 567 ? -55.552 -4.505 121.212 1.00 85.50 567 ASN A N 1
ATOM 4612 C CA . ASN A 1 567 ? -55.008 -3.753 122.347 1.00 85.50 567 ASN A CA 1
ATOM 4613 C C . ASN A 1 567 ? -56.066 -3.468 123.419 1.00 85.50 567 ASN A C 1
ATOM 4615 O O . ASN A 1 567 ? -55.767 -3.590 124.601 1.00 85.50 567 ASN A O 1
ATOM 4619 N N . LEU A 1 568 ? -57.302 -3.129 123.035 1.00 86.12 568 LEU A N 1
ATOM 4620 C CA . LEU A 1 568 ? -58.416 -2.965 123.976 1.00 86.12 568 LEU A CA 1
ATOM 4621 C C . LEU A 1 568 ? -58.780 -4.285 124.666 1.00 86.12 568 LEU A C 1
ATOM 4623 O O . LEU A 1 568 ? -59.060 -4.288 125.860 1.00 86.12 568 LEU A O 1
ATOM 4627 N N . TYR A 1 569 ? -58.740 -5.402 123.940 1.00 84.25 569 TYR A N 1
ATOM 4628 C CA . TYR A 1 569 ? -58.963 -6.738 124.487 1.00 84.25 569 TYR A CA 1
ATOM 4629 C C . TYR A 1 569 ? -57.842 -7.147 125.452 1.00 84.25 569 TYR A C 1
ATOM 4631 O O . TYR A 1 569 ? -58.120 -7.575 126.567 1.00 84.25 569 TYR A O 1
ATOM 4639 N N . ILE A 1 570 ? -56.576 -6.918 125.087 1.00 80.81 570 ILE A N 1
ATOM 4640 C CA . ILE A 1 570 ? -55.419 -7.115 125.972 1.00 80.81 570 ILE A CA 1
ATOM 4641 C C . ILE A 1 570 ? -55.532 -6.214 127.210 1.00 80.81 570 ILE A C 1
ATOM 4643 O O . ILE A 1 570 ? -55.275 -6.674 128.320 1.00 80.81 570 ILE A O 1
ATOM 4647 N N . GLN A 1 571 ? -55.956 -4.954 127.062 1.00 77.75 571 GLN A N 1
ATOM 4648 C CA . GLN A 1 571 ? -56.211 -4.040 128.184 1.00 77.75 571 GLN A CA 1
ATOM 4649 C C . GLN A 1 571 ? -57.363 -4.512 129.078 1.00 77.75 571 GLN A C 1
ATOM 4651 O O . GLN A 1 571 ? -57.272 -4.388 130.299 1.00 77.75 571 GLN A O 1
ATOM 4656 N N . SER A 1 572 ? -58.433 -5.080 128.513 1.00 76.88 572 SER A N 1
ATOM 4657 C CA . SER A 1 572 ? -59.524 -5.653 129.306 1.00 76.88 572 SER A CA 1
ATOM 4658 C C . SER A 1 572 ? -59.052 -6.897 130.054 1.00 76.88 572 SER A C 1
ATOM 4660 O O . SER A 1 572 ? -59.315 -6.999 131.245 1.00 76.88 572 SER A O 1
ATOM 4662 N N . LEU A 1 573 ? -58.292 -7.786 129.406 1.00 73.69 573 LEU A N 1
ATOM 4663 C CA . LEU A 1 573 ? -57.706 -8.973 130.030 1.00 73.69 573 LEU A CA 1
ATOM 4664 C C . LEU A 1 573 ? -56.691 -8.619 131.120 1.00 73.69 573 LEU A C 1
ATOM 4666 O O . LEU A 1 573 ? -56.687 -9.251 132.168 1.00 73.69 573 LEU A O 1
ATOM 4670 N N . THR A 1 574 ? -55.864 -7.589 130.928 1.00 67.50 574 THR A N 1
ATOM 4671 C CA . THR A 1 574 ? -54.946 -7.094 131.972 1.00 67.50 574 THR A CA 1
ATOM 4672 C C . THR A 1 574 ? -55.679 -6.358 133.089 1.00 67.50 574 THR A C 1
ATOM 4674 O O . THR A 1 574 ? -55.273 -6.464 134.239 1.00 67.50 574 THR A O 1
ATOM 4677 N N . SER A 1 575 ? -56.795 -5.680 132.813 1.00 63.97 575 SER A N 1
ATOM 4678 C CA . SER A 1 575 ? -57.651 -5.093 133.858 1.00 63.97 575 SER A CA 1
ATOM 4679 C C . SER A 1 575 ? -58.424 -6.161 134.642 1.00 63.97 575 SER A C 1
ATOM 4681 O O . SER A 1 575 ? -58.643 -6.006 135.840 1.00 63.97 575 SER A O 1
ATOM 4683 N N . GLN A 1 576 ? -58.808 -7.257 133.987 1.00 58.38 576 GLN A N 1
ATOM 4684 C CA . GLN A 1 576 ? -59.482 -8.407 134.590 1.00 58.38 576 GLN A CA 1
ATOM 4685 C C . GLN A 1 576 ? -58.491 -9.246 135.407 1.00 58.38 576 GLN A C 1
ATOM 4687 O O . GLN A 1 576 ? -58.748 -9.501 136.574 1.00 58.38 576 GLN A O 1
ATOM 4692 N N . SER A 1 577 ? -57.292 -9.498 134.874 1.00 56.00 577 SER A N 1
ATOM 4693 C CA . SER A 1 577 ? -56.151 -10.069 135.602 1.00 56.00 577 SER A CA 1
ATOM 4694 C C . SER A 1 577 ? -55.729 -9.200 136.792 1.00 56.00 577 SER A C 1
ATOM 4696 O O . SER A 1 577 ? -55.540 -9.719 137.881 1.00 56.00 577 SER A O 1
ATOM 4698 N N . ASN A 1 578 ? -55.688 -7.869 136.665 1.00 53.72 578 ASN A N 1
ATOM 4699 C CA . ASN A 1 578 ? -55.402 -6.986 137.802 1.00 53.72 578 ASN A CA 1
ATOM 4700 C C . ASN A 1 578 ? -56.527 -6.958 138.852 1.00 53.72 578 ASN A C 1
ATOM 4702 O O . ASN A 1 578 ? -56.242 -6.682 140.015 1.00 53.72 578 ASN A O 1
ATOM 4706 N N . ASN A 1 579 ? -57.779 -7.255 138.488 1.00 52.59 579 ASN A N 1
ATOM 4707 C CA . ASN A 1 579 ? -58.881 -7.421 139.445 1.00 52.59 579 ASN A CA 1
ATOM 4708 C C . ASN A 1 579 ? -58.889 -8.821 140.084 1.00 52.59 579 ASN A C 1
ATOM 4710 O O . ASN A 1 579 ? -59.179 -8.940 141.274 1.00 52.59 579 ASN A O 1
ATOM 4714 N N . ASP A 1 580 ? -58.490 -9.854 139.345 1.00 47.56 580 ASP A N 1
ATOM 4715 C CA . ASP A 1 580 ? -58.374 -11.225 139.846 1.00 47.56 580 ASP A CA 1
ATOM 4716 C C . ASP A 1 580 ? -57.116 -11.391 140.724 1.00 47.56 580 ASP A C 1
ATOM 4718 O O . ASP A 1 580 ? -57.186 -11.986 141.796 1.00 47.56 580 ASP A O 1
ATOM 4722 N N . CYS A 1 581 ? -55.996 -10.739 140.389 1.00 43.22 581 CYS A N 1
ATOM 4723 C CA . CYS A 1 581 ? -54.793 -10.666 141.228 1.00 43.22 581 CYS A CA 1
ATOM 4724 C C . CYS A 1 581 ? -54.991 -9.821 142.496 1.00 43.22 581 CYS A C 1
ATOM 4726 O O . CYS A 1 581 ? -54.292 -10.044 143.484 1.00 43.22 581 CYS A O 1
ATOM 4728 N N . LYS A 1 582 ? -55.960 -8.895 142.519 1.00 44.38 582 LYS A N 1
ATOM 4729 C CA . LYS A 1 582 ? -56.327 -8.154 143.738 1.00 44.38 582 LYS A CA 1
ATOM 4730 C C . LYS A 1 582 ? -57.210 -8.971 144.688 1.00 44.38 582 LYS A C 1
ATOM 4732 O O . LYS A 1 582 ? -57.233 -8.669 145.873 1.00 44.38 582 LYS A O 1
ATOM 4737 N N . ASN A 1 583 ? -57.866 -10.025 144.193 1.00 44.69 583 ASN A N 1
ATOM 4738 C CA . ASN A 1 583 ? -58.668 -10.958 144.993 1.00 44.69 583 ASN A CA 1
ATOM 4739 C C . ASN A 1 583 ? -57.936 -12.270 145.341 1.00 44.69 583 ASN A C 1
ATOM 4741 O O . ASN A 1 583 ? -58.456 -13.057 146.128 1.00 44.69 583 ASN A O 1
ATOM 4745 N N . PHE A 1 584 ? -56.740 -12.516 144.792 1.00 42.38 584 PHE A N 1
ATOM 4746 C CA . PHE A 1 584 ? -55.980 -13.755 145.021 1.00 42.38 584 PHE A CA 1
ATOM 4747 C C . PHE A 1 584 ? -54.757 -13.592 145.948 1.00 42.38 584 PHE A C 1
ATOM 4749 O O . PHE A 1 584 ? -54.170 -14.584 146.365 1.00 42.38 584 PHE A O 1
ATOM 4756 N N . MET A 1 585 ? -54.382 -12.363 146.326 1.00 40.88 585 MET A N 1
ATOM 4757 C CA . MET A 1 585 ? -53.212 -12.094 147.187 1.00 40.88 585 MET A CA 1
ATOM 4758 C C . MET A 1 585 ? -53.471 -12.210 148.705 1.00 40.88 585 MET A C 1
ATOM 4760 O O . MET A 1 585 ? -52.568 -11.925 149.487 1.00 40.88 585 MET A O 1
ATOM 4764 N N . ASP A 1 586 ? -54.648 -12.683 149.135 1.00 41.53 586 ASP A N 1
ATOM 4765 C CA . ASP A 1 586 ? -54.983 -12.866 150.560 1.00 41.53 586 ASP A CA 1
ATOM 4766 C C . ASP A 1 586 ? -54.861 -14.312 151.079 1.00 41.53 586 ASP A C 1
ATOM 4768 O O . ASP A 1 586 ? -55.168 -14.555 152.244 1.00 41.53 586 ASP A O 1
ATOM 4772 N N . ASN A 1 587 ? -54.394 -15.298 150.296 1.00 36.44 587 ASN A N 1
ATOM 4773 C CA . ASN A 1 587 ? -54.195 -16.652 150.835 1.00 36.44 587 ASN A CA 1
ATOM 4774 C C . ASN A 1 587 ? -53.075 -17.476 150.164 1.00 36.44 587 ASN A C 1
ATOM 4776 O O . ASN A 1 587 ? -53.244 -18.010 149.076 1.00 36.44 587 ASN A O 1
ATOM 4780 N N . GLN A 1 588 ? -52.021 -17.699 150.963 1.00 36.56 588 GLN A N 1
ATOM 4781 C CA . GLN A 1 588 ? -51.088 -18.843 150.985 1.00 36.56 588 GLN A CA 1
ATOM 4782 C C . GLN A 1 588 ? -49.872 -18.890 150.027 1.00 36.56 588 GLN A C 1
ATOM 4784 O O . GLN A 1 588 ? -50.000 -19.132 148.837 1.00 36.56 588 GLN A O 1
ATOM 4789 N N . GLY A 1 589 ? -48.674 -18.883 150.640 1.00 36.31 589 GLY A N 1
ATOM 4790 C CA . GLY A 1 589 ? -47.744 -20.033 150.581 1.00 36.31 589 GLY A CA 1
ATOM 4791 C C . GLY A 1 589 ? -46.565 -19.999 149.578 1.00 36.31 589 GLY A C 1
ATOM 4792 O O . GLY A 1 589 ? -46.768 -19.618 148.434 1.00 36.31 589 GLY A O 1
ATOM 4793 N N . PRO A 1 590 ? -45.333 -20.418 149.965 1.00 42.03 590 PRO A N 1
ATOM 4794 C CA . PRO A 1 590 ? -44.099 -20.206 149.188 1.00 42.03 590 PRO A CA 1
ATOM 4795 C C . PRO A 1 590 ? -43.675 -21.357 148.238 1.00 42.03 590 PRO A C 1
ATOM 4797 O O . PRO A 1 590 ? -43.827 -22.526 148.586 1.00 42.03 590 PRO A O 1
ATOM 4800 N N . CYS A 1 591 ? -42.970 -20.970 147.153 1.00 37.81 591 CYS A N 1
ATOM 4801 C CA . CYS A 1 591 ? -42.072 -21.743 146.249 1.00 37.81 591 CYS A CA 1
ATOM 4802 C C . CYS A 1 591 ? -42.723 -22.813 145.327 1.00 37.81 591 CYS A C 1
ATOM 4804 O O . CYS A 1 591 ? -43.701 -23.423 145.747 1.00 37.81 591 CYS A O 1
ATOM 4806 N N . PRO A 1 592 ? -42.208 -23.100 144.094 1.00 42.06 592 PRO A N 1
ATOM 4807 C CA . PRO A 1 592 ? -40.782 -23.274 143.769 1.00 42.06 592 PRO A CA 1
ATOM 4808 C C . PRO A 1 592 ? -40.294 -22.766 142.381 1.00 42.06 592 PRO A C 1
ATOM 4810 O O . PRO A 1 592 ? -41.005 -22.166 141.586 1.00 42.06 592 PRO A O 1
ATOM 4813 N N . SER A 1 593 ? -39.008 -23.024 142.164 1.00 38.91 593 SER A N 1
ATOM 4814 C CA . SER A 1 593 ? -38.065 -22.742 141.074 1.00 38.91 593 SER A CA 1
ATOM 4815 C C . SER A 1 593 ? -38.353 -23.266 139.647 1.00 38.91 593 SER A C 1
ATOM 4817 O O . SER A 1 593 ? -38.806 -24.400 139.509 1.00 38.91 593 SER A O 1
ATOM 4819 N N . MET A 1 594 ? -37.796 -22.519 138.664 1.00 37.12 594 MET A N 1
ATOM 4820 C CA . MET A 1 594 ? -37.247 -22.917 137.331 1.00 37.12 594 MET A CA 1
ATOM 4821 C C . MET A 1 594 ? -38.239 -23.279 136.193 1.00 37.12 594 MET A C 1
ATOM 4823 O O . MET A 1 594 ? -39.361 -23.664 136.512 1.00 37.12 594 MET A O 1
ATOM 4827 N N . PRO A 1 595 ? -37.867 -23.211 134.880 1.00 43.81 595 PRO A N 1
ATOM 4828 C CA . PRO A 1 595 ? -36.523 -23.037 134.290 1.00 43.81 595 PRO A CA 1
ATOM 4829 C C . PRO A 1 595 ? -36.376 -21.967 133.174 1.00 43.81 595 PRO A C 1
ATOM 4831 O O . PRO A 1 595 ? -37.347 -21.461 132.614 1.00 43.81 595 PRO A O 1
ATOM 4834 N N . ASP A 1 596 ? -35.112 -21.698 132.835 1.00 46.88 596 ASP A N 1
ATOM 4835 C CA . ASP A 1 596 ? -34.635 -21.030 131.620 1.00 46.88 596 ASP A CA 1
ATOM 4836 C C . ASP A 1 596 ? -35.216 -21.651 130.334 1.00 46.88 596 ASP A C 1
ATOM 4838 O O . ASP A 1 596 ? -35.133 -22.865 130.134 1.00 46.88 596 ASP A O 1
ATOM 4842 N N . VAL A 1 597 ? -35.736 -20.814 129.428 1.00 43.28 597 VAL A N 1
ATOM 4843 C CA . VAL A 1 597 ? -36.019 -21.184 128.031 1.00 43.28 597 VAL A CA 1
ATOM 4844 C C . VAL A 1 597 ? -35.506 -20.079 127.103 1.00 43.28 597 VAL A C 1
ATOM 4846 O O . VAL A 1 597 ? -36.182 -19.091 126.846 1.00 43.28 597 VAL A O 1
ATOM 4849 N N . VAL A 1 598 ? -34.247 -20.273 126.710 1.00 41.41 598 VAL A N 1
ATOM 4850 C CA . VAL A 1 598 ? -33.676 -20.198 125.352 1.00 41.41 598 VAL A CA 1
ATOM 4851 C C . VAL A 1 598 ? -34.138 -19.054 124.434 1.00 41.41 598 VAL A C 1
ATOM 4853 O O . VAL A 1 598 ? -35.231 -19.073 123.873 1.00 41.41 598 VAL A O 1
ATOM 4856 N N . ASP A 1 599 ? -33.195 -18.138 124.196 1.00 41.75 599 ASP A N 1
ATOM 4857 C CA . ASP A 1 599 ? -33.076 -17.317 122.990 1.00 41.75 599 ASP A CA 1
ATOM 4858 C C . ASP A 1 599 ? -33.070 -18.203 121.733 1.00 41.75 599 ASP A C 1
ATOM 4860 O O . ASP A 1 599 ? -32.127 -18.962 121.508 1.00 41.75 599 ASP A O 1
ATOM 4864 N N . GLU A 1 600 ? -34.080 -18.067 120.875 1.00 42.56 600 GLU A N 1
ATOM 4865 C CA . GLU A 1 600 ? -34.018 -18.548 119.492 1.00 42.56 600 GLU A CA 1
ATOM 4866 C C . GLU A 1 600 ? -34.096 -17.336 118.554 1.00 42.56 600 GLU A C 1
ATOM 4868 O O . GLU A 1 600 ? -35.141 -16.945 118.031 1.00 42.56 600 GLU A O 1
ATOM 4873 N N . VAL A 1 601 ? -32.939 -16.687 118.405 1.00 42.38 601 VAL A N 1
ATOM 4874 C CA . VAL A 1 601 ? -32.635 -15.785 117.293 1.00 42.38 601 VAL A CA 1
ATOM 4875 C C . VAL A 1 601 ? -32.572 -16.653 116.037 1.00 42.38 601 VAL A C 1
ATOM 4877 O O . VAL A 1 601 ? -31.583 -17.344 115.805 1.00 42.38 601 VAL A O 1
ATOM 4880 N N . ILE A 1 602 ? -33.638 -16.644 115.236 1.00 42.06 602 ILE A N 1
ATOM 4881 C CA . ILE A 1 602 ? -33.589 -17.165 113.867 1.00 42.06 602 ILE A CA 1
ATOM 4882 C C . ILE A 1 602 ? -32.877 -16.113 113.017 1.00 42.06 602 ILE A C 1
ATOM 4884 O O . ILE A 1 602 ? -33.476 -15.168 112.504 1.00 42.06 602 ILE A O 1
ATOM 4888 N N . ASP A 1 603 ? -31.564 -16.290 112.943 1.00 43.69 603 ASP A N 1
ATOM 4889 C CA . ASP A 1 603 ? -30.685 -15.759 111.914 1.00 43.69 603 ASP A CA 1
ATOM 4890 C C . ASP A 1 603 ? -30.951 -16.573 110.632 1.00 43.69 603 ASP A C 1
ATOM 4892 O O . ASP A 1 603 ? -30.593 -17.748 110.539 1.00 43.69 603 ASP A O 1
ATOM 4896 N N . LEU A 1 604 ? -31.663 -15.980 109.671 1.00 43.69 604 LEU A N 1
ATOM 4897 C CA . LEU A 1 604 ? -31.666 -16.436 108.280 1.00 43.69 604 LEU A CA 1
ATOM 4898 C C . LEU A 1 604 ? -30.856 -15.425 107.478 1.00 43.69 604 LEU A C 1
ATOM 4900 O O . LEU A 1 604 ? -31.374 -14.474 106.891 1.00 43.69 604 LEU A O 1
ATOM 4904 N N . SER A 1 605 ? -29.551 -15.651 107.548 1.00 43.09 605 SER A N 1
ATOM 4905 C CA . SER A 1 605 ? -28.579 -15.281 106.535 1.00 43.09 605 SER A CA 1
ATOM 4906 C C . SER A 1 605 ? -28.917 -15.980 105.208 1.00 43.09 605 SER A C 1
ATOM 4908 O O . SER A 1 605 ? -29.516 -17.055 105.205 1.00 43.09 605 SER A O 1
ATOM 4910 N N . ASP A 1 606 ? -28.445 -15.370 104.121 1.00 40.53 606 ASP A N 1
ATOM 4911 C CA . ASP A 1 606 ? -28.233 -15.944 102.785 1.00 40.53 606 ASP A CA 1
ATOM 4912 C C . ASP A 1 606 ? -29.440 -15.984 101.825 1.00 40.53 606 ASP A C 1
ATOM 4914 O O . ASP A 1 606 ? -30.292 -16.862 101.874 1.00 40.53 606 ASP A O 1
ATOM 4918 N N . ASP A 1 607 ? -29.485 -15.000 100.914 1.00 43.06 607 ASP A N 1
ATOM 4919 C CA . ASP A 1 607 ? -29.415 -15.273 99.469 1.00 43.06 607 ASP A CA 1
ATOM 4920 C C . ASP A 1 607 ? -29.143 -13.975 98.671 1.00 43.06 607 ASP A C 1
ATOM 4922 O O . ASP A 1 607 ? -29.998 -13.110 98.470 1.00 43.06 607 ASP A O 1
ATOM 4926 N N . ASP A 1 608 ? -27.884 -13.880 98.246 1.00 46.31 608 ASP A N 1
ATOM 4927 C CA . ASP A 1 608 ? -27.350 -13.308 97.010 1.00 46.31 608 ASP A CA 1
ATOM 4928 C C . ASP A 1 608 ? -27.663 -11.861 96.584 1.00 46.31 608 ASP A C 1
ATOM 4930 O O . ASP A 1 608 ? -28.591 -11.518 95.844 1.00 46.31 608 ASP A O 1
ATOM 4934 N N . GLU A 1 609 ? -26.665 -11.032 96.899 1.00 41.31 609 GLU A N 1
ATOM 4935 C CA . GLU A 1 609 ? -26.187 -9.897 96.118 1.00 41.31 609 GLU A CA 1
ATOM 4936 C C . GLU A 1 609 ? -26.052 -10.210 94.605 1.00 41.31 609 GLU A C 1
ATOM 4938 O O . GLU A 1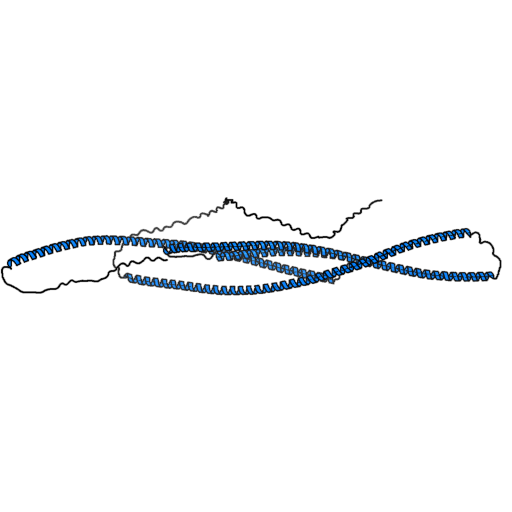 609 ? -25.005 -10.640 94.120 1.00 41.31 609 GLU A O 1
ATOM 4943 N N . MET A 1 610 ? -27.049 -9.852 93.792 1.00 44.50 610 MET A N 1
ATOM 4944 C CA . MET A 1 610 ? -26.829 -9.562 92.364 1.00 44.50 610 MET A CA 1
ATOM 4945 C C . MET A 1 610 ? -26.375 -8.107 92.206 1.00 44.50 610 MET A C 1
ATOM 4947 O O . MET A 1 610 ? -27.139 -7.181 91.929 1.00 44.50 610 MET A O 1
ATOM 4951 N N . ASN A 1 611 ? -25.077 -7.924 92.419 1.00 38.62 611 ASN A N 1
ATOM 4952 C CA . ASN A 1 611 ? -24.319 -6.702 92.188 1.00 38.62 611 ASN A CA 1
ATOM 4953 C C . ASN A 1 611 ? -24.268 -6.384 90.669 1.00 38.62 611 ASN A C 1
ATOM 4955 O O . ASN A 1 611 ? -23.819 -7.233 89.891 1.00 38.62 611 ASN A O 1
ATOM 4959 N N . PRO A 1 612 ? -24.670 -5.188 90.190 1.00 47.81 612 PRO A N 1
ATOM 4960 C CA . PRO A 1 612 ? -24.561 -4.845 88.777 1.00 47.81 612 PRO A CA 1
ATOM 4961 C C . PRO A 1 612 ? -23.097 -4.566 88.427 1.00 47.81 612 PRO A C 1
ATOM 4963 O O . PRO A 1 612 ? -22.506 -3.543 88.786 1.00 47.81 612 PRO A O 1
ATOM 4966 N N . SER A 1 613 ? -22.505 -5.501 87.692 1.00 40.56 613 SER A N 1
ATOM 4967 C CA . SER A 1 613 ? -21.155 -5.396 87.163 1.00 40.56 613 SER A CA 1
ATOM 4968 C C . SER A 1 613 ? -21.030 -4.163 86.262 1.00 40.56 613 SER A C 1
ATOM 4970 O O . SER A 1 613 ? -21.614 -4.078 85.183 1.00 40.56 613 SER A O 1
ATOM 4972 N N . LYS A 1 614 ? -20.192 -3.216 86.688 1.00 49.75 614 LYS A N 1
ATOM 4973 C CA . LYS A 1 614 ? -19.546 -2.230 85.819 1.00 49.75 614 LYS A CA 1
ATOM 4974 C C . LYS A 1 614 ? -18.759 -2.974 84.727 1.00 49.75 614 LYS A C 1
ATOM 4976 O O . LYS A 1 614 ? -17.655 -3.445 84.989 1.00 49.75 614 LYS A O 1
ATOM 4981 N N . SER A 1 615 ? -19.274 -3.034 83.501 1.00 40.16 615 SER A N 1
ATOM 4982 C CA . SER A 1 615 ? -18.473 -3.312 82.298 1.00 40.16 615 SER A CA 1
ATOM 4983 C C . SER A 1 615 ? -18.151 -1.973 81.624 1.00 40.16 615 SER A C 1
ATOM 4985 O O . SER A 1 615 ? -19.007 -1.212 81.191 1.00 40.16 615 SER A O 1
ATOM 4987 N N . LYS A 1 616 ? -16.945 -1.467 81.884 1.00 41.25 616 LYS A N 1
ATOM 4988 C CA . LYS A 1 616 ? -15.816 -1.468 80.943 1.00 41.25 616 LYS A CA 1
ATOM 4989 C C . LYS A 1 616 ? -16.169 -0.895 79.566 1.00 41.25 616 LYS A C 1
ATOM 4991 O O . LYS A 1 616 ? -16.689 -1.572 78.690 1.00 41.25 616 LYS A O 1
ATOM 4996 N N . LYS A 1 617 ? -15.732 0.358 79.395 1.00 46.69 617 LYS A N 1
ATOM 4997 C CA . LYS A 1 617 ? -15.237 0.921 78.135 1.00 46.69 617 LYS A CA 1
ATOM 4998 C C . LYS A 1 617 ? -14.484 -0.155 77.343 1.00 46.69 617 LYS A C 1
ATOM 5000 O O . LYS A 1 617 ? -13.449 -0.614 77.818 1.00 46.69 617 LYS A O 1
ATOM 5005 N N . ASN A 1 618 ? -14.944 -0.448 76.133 1.00 39.88 618 ASN A N 1
ATOM 5006 C CA . ASN A 1 618 ? -14.079 -0.910 75.058 1.00 39.88 618 ASN A CA 1
ATOM 5007 C C . ASN A 1 618 ? -14.136 0.119 73.928 1.00 39.88 618 ASN A C 1
ATOM 5009 O O . ASN A 1 618 ? -15.197 0.450 73.407 1.00 39.88 618 ASN A O 1
ATOM 5013 N N . LYS A 1 619 ? -12.957 0.673 73.645 1.00 51.25 619 LYS A N 1
ATOM 5014 C CA . LYS A 1 619 ? -12.580 1.274 72.366 1.00 51.25 619 LYS A CA 1
ATOM 5015 C C . LYS A 1 619 ? -12.218 0.134 71.398 1.00 51.25 619 LYS A C 1
ATOM 5017 O O . LYS A 1 619 ? -11.759 -0.900 71.873 1.00 51.25 619 LYS A O 1
ATOM 5022 N N . GLN A 1 620 ? -12.284 0.442 70.097 1.00 52.97 620 GLN A N 1
ATOM 5023 C CA . GLN A 1 620 ? -11.983 -0.376 68.903 1.00 52.97 620 GLN A CA 1
ATOM 5024 C C . GLN A 1 620 ? -13.149 -1.281 68.484 1.00 52.97 620 GLN A C 1
ATOM 5026 O O . GLN A 1 620 ? -13.696 -1.981 69.326 1.00 52.97 620 GLN A O 1
ATOM 5031 N N . SER A 1 621 ? -13.582 -1.329 67.224 1.00 48.31 621 SER A N 1
ATOM 5032 C CA . SER A 1 621 ? -13.109 -0.745 65.953 1.00 48.31 621 SER A CA 1
ATOM 5033 C C . SER A 1 621 ? -14.058 0.300 65.379 1.00 48.31 621 SER A C 1
ATOM 5035 O O . SER A 1 621 ? -15.271 -0.007 65.347 1.00 48.31 621 SER A O 1
#

Organism: NCBI:txid166010

Secondary structure (DSSP, 8-state):
----------------------------------------------------PPPP------------------------SSTHHHHHHHHHHHHHHHHHHHHHHHHHHHHHHHHHHHHHHHHHHHHHHHHHHHHHHHHHHHHHHHHHHHHHHHHHHHHHHHHHHHHHHHHHHHHHHHHHHHHHHHHHHHHHHHHHHHHHHHHHHHHHHHHHHHHHHHHHHHHHHHTTS--------TTHHHHHHHHHHHHHHHHHHHHHHHHHHHHHHHHHHHHHHHHHHHHHHHHHHHHHHHHHHHHHHHHHHHHHHHHHHHHHHHHHHHHHHHHHHHHHHHHHHHHHHHHHHHHHHHHHHHHHHHHHHHHHHHHHHHHHTTS--------SHHHHHHHHHHHHHHHHHHHHHHHHHHHHHHHHHHHHHHHHHHHHHHHHHHHHHHHHT----HHHHHHHHHHHHHHHHHHHHHHHHHHHHHHHHHHHHHHHHHHHHHHHHHHHHHHHHHHHHHHHHHHHHHHHHHHHHHHHHHHHHHHHHHHHHHHHHHHHHHHHHHHHHHHHHHHHHHHHHHHHHHHHHHHHHHHHHHHHTTS----------------------------------

Radius of gyration: 72.56 Å; chains: 1; bounding box: 156×68×260 Å

pLDDT: mean 73.95, std 20.34, range [31.84, 95.75]